Protein AF-0000000079959587 (afdb_homodimer)

Organism: NCBI:txid1448308

Sequence (648 aa):
MKAYQYSDAANGLELKDVPVPQPGADEVLIRVKAAGMCHSDCHIYQGKGDSWLLRRPITLGHEVAGEIIETGSNVIDYRPGDRVAVYHVGQPVEERKWAESIGLGFDGGYAEFATPPVSRIRRIPEGVSFAQAAVATDALATSYQAVVSRAGAKKNRTIGVIGLGGLGMSGLAFGVIEGATVYGFDIMESKFEEAKRLGATECFKSTEQAKEVVFDAFVDFVGAESTTQAALSSVKEGGTVVLVGLATDTTRVPTHLLITRSLTLAGSIGASKADLDRVLDLLQQGSIDPLLVEVPFHEIPATLDKLDKGKLLVGRYWADPSKIMKAYQYSDAANGLELKDVPVPQPGADEVLIRVKAAGMCHSDCHIYQGKGDSWLLRRPITLGHEVAGEIIETGSNVIDYRPGDRVAVYHVGQPVEERKWAESIGLGFDGGYAEFATPPVSRIRRIPEGVSFAQAAVATDALATSYQAVVSRAGAKKNRTIGVIGLGGLGMSGLAFGVIEGATVYGFDIMESKFEEAKRLGATECFKSTEQAKEVVFDAFVDFVGAESTTQAALSSVKEGGTVVLVGLATDTTRVPTHLLITRSLTLAGSIGASKADLDRVLDLLQQGSIDPLLVEVPFHEIPATLDKLDKGKLLVGRYWADPSKI

pLDDT: mean 95.6, std 5.13, range [61.19, 98.95]

Solvent-accessible surface area (backbone atoms only — not comparable to full-atom values): 31490 Å² total; per-residue (Å²): 71,56,30,33,31,36,69,46,51,89,71,22,75,37,83,41,82,41,81,76,81,75,43,49,47,60,13,27,23,25,42,20,50,11,17,25,63,57,69,66,58,40,35,26,44,69,48,76,37,45,84,67,40,72,57,65,68,30,26,32,32,53,14,19,9,24,31,28,68,43,66,12,85,68,49,75,93,66,52,62,69,43,46,32,23,40,37,48,47,36,30,62,55,90,66,42,49,63,68,62,18,49,30,31,30,39,56,13,26,42,15,33,52,35,56,55,47,60,91,33,52,41,77,54,56,75,89,46,49,44,58,58,41,2,37,32,38,38,57,48,13,26,18,37,25,43,33,33,70,68,53,53,36,20,69,92,31,32,39,36,35,32,33,63,48,73,44,28,46,49,15,48,32,47,20,32,74,50,43,17,50,29,34,39,26,32,81,56,68,84,47,42,62,62,43,42,74,52,52,33,76,47,67,36,64,45,67,77,80,46,71,88,55,75,24,50,15,31,36,32,48,42,29,35,47,69,59,52,46,48,43,66,71,54,34,37,73,54,15,38,38,34,36,57,24,72,68,28,60,50,32,66,40,53,43,52,56,27,18,78,35,30,24,36,44,30,22,41,48,49,16,28,68,67,42,34,52,51,50,52,48,34,41,48,71,58,77,48,78,81,52,73,40,81,44,60,56,91,41,49,67,62,49,41,53,34,47,68,70,60,70,58,79,75,58,45,42,29,24,36,33,66,73,109,74,56,31,35,30,35,69,45,49,90,71,21,75,36,83,39,82,41,81,75,82,76,43,49,49,60,13,26,24,26,42,21,49,11,16,25,63,55,71,66,57,39,36,26,44,69,48,76,38,45,84,67,40,73,56,64,70,29,26,32,31,53,14,19,8,24,32,29,66,42,66,12,86,69,48,76,93,65,52,63,71,43,45,32,23,40,36,47,47,37,29,61,56,90,67,42,50,62,68,63,18,48,28,33,29,40,55,13,27,41,15,32,52,36,55,54,45,59,93,32,52,41,75,53,55,75,90,46,49,44,58,58,41,2,36,32,38,37,56,48,13,27,18,37,25,44,32,32,70,69,54,52,37,21,68,93,32,32,38,37,34,31,33,62,51,75,45,29,45,49,17,47,33,45,21,32,74,50,43,17,49,30,34,40,27,32,83,57,66,84,48,42,64,59,43,42,73,50,52,32,76,49,66,37,65,45,67,77,80,44,69,88,56,77,25,51,15,31,36,32,47,44,30,36,48,67,59,51,43,49,44,67,72,54,34,36,73,53,15,37,38,36,35,57,25,72,68,29,59,51,32,67,40,54,42,51,55,28,18,78,35,31,24,34,43,30,23,38,47,48,15,28,68,68,42,32,52,51,49,51,50,35,41,50,70,59,78,47,77,81,53,71,41,78,44,59,56,90,42,48,67,63,50,40,53,34,47,69,69,62,70,59,83,74,61,45,43,29,24,38,34,65,73,109

Secondary structure (DSSP, 8-state):
-EEEEE--TTT-EEEEE-PPP---TTBEEEEEEEEE--HHHHHHHTTSSGGG-SSSSEE---EEEEEEEEE-TT--S--TT-EEEE----SSGGG--GGG-BTTTB--SSBSEE--BGGGEEEPPTT--HHHHHHIIIIIHHHHIIIIIIT---TT-EEEEE--SHHHHHHHHHHHHTT-EEEEE-S-GGGHHHHHHTT-SEEESSGGGGTTS-EEEEEESS--HHHHHHHHHHEEEEEEEEE---S-S-EEE-HHHHHHTT-EEEE--S--HHHHHHHHHHHHHTS----EEEE-GGGHHHHHHHHHTT---SSEEEE-GGG-/-EEEEE--TTT-EEEEE-PPP---TTBEEEEEEEEE--HHHHHHHTTSSGGG-SSSSEE---EEEEEEEEE-TT--S--TT-EEEE----SSGGG--GGG-BTTTB--SSBSEE--BGGGEEEPPTT--HHHHHHIIIIIHHHHIIIIIIT---TT-EEEEE--SHHHHHHHHHHHHTT-EEEEE-S-GGGHHHHHHTT-SEEESSGGGGTTS-EEEEEESS--HHHHHHHHHHEEEEEEEEE---S-S-EEE-HHHHHHTT-EEEE--S--HHHHHHHHHHHHHTS----EEE--GGGHHHHHHHHHTT---SSEEEE-GGG-

Nearest PDB structures (foldseek):
  4c4o-assembly1_B  TM=9.192E-01  e=2.198E-31  Candida parapsilosis
  3wnq-assembly1_B  TM=9.070E-01  e=1.686E-29  Candida parapsilosis
  3wlf-assembly1_B  TM=8.970E-01  e=8.688E-30  Candida parapsilosis
  6isv-assembly1_B  TM=8.949E-01  e=2.146E-29  Geotrichum candidum
  4c4o-assembly1_A  TM=8.843E-01  e=2.146E-29  Candida parapsilosis

Structure (mmCIF, N/CA/C/O backbone):
data_AF-0000000079959587-model_v1
#
loop_
_entity.id
_entity.type
_entity.pdbx_description
1 polymer 'GroES-like protein'
#
loop_
_atom_site.group_PDB
_atom_site.id
_atom_site.type_symbol
_atom_site.label_atom_id
_atom_site.label_alt_id
_atom_site.label_comp_id
_atom_site.label_asym_id
_atom_site.label_entity_id
_atom_site.label_seq_id
_atom_site.pdbx_PDB_ins_code
_atom_site.Cartn_x
_atom_site.Cartn_y
_atom_site.Cartn_z
_atom_site.occupancy
_atom_site.B_iso_or_equiv
_atom_site.auth_seq_id
_atom_site.auth_comp_id
_atom_site.auth_asym_id
_atom_site.auth_atom_id
_atom_site.pdbx_PDB_model_num
ATOM 1 N N . MET A 1 1 ? 12.095 -37.183 -25.289 1 96.46 1 MET A N 1
ATOM 2 C CA . MET A 1 1 ? 10.819 -37.011 -24.601 1 96.46 1 MET A CA 1
ATOM 3 C C . MET A 1 1 ? 9.965 -35.955 -25.295 1 96.46 1 MET A C 1
ATOM 5 O O . MET A 1 1 ? 10.481 -35.135 -26.056 1 96.46 1 MET A O 1
ATOM 9 N N . LYS A 1 2 ? 8.698 -36.064 -25.055 1 97.04 2 LYS A N 1
ATOM 10 C CA . LYS A 1 2 ? 7.789 -35.059 -25.6 1 97.04 2 LYS A CA 1
ATOM 11 C C . LYS A 1 2 ? 7.722 -33.831 -24.698 1 97.04 2 LYS A C 1
ATOM 13 O O . LYS A 1 2 ? 7.698 -33.955 -23.472 1 97.04 2 LYS A O 1
ATOM 18 N N . ALA A 1 3 ? 7.708 -32.639 -25.316 1 98.19 3 ALA A N 1
ATOM 19 C CA . ALA A 1 3 ? 7.608 -31.39 -24.565 1 98.19 3 ALA A CA 1
ATOM 20 C C . ALA A 1 3 ? 6.953 -30.297 -25.403 1 98.19 3 ALA A C 1
ATOM 22 O O . ALA A 1 3 ? 7.173 -30.218 -26.614 1 98.19 3 ALA A O 1
ATOM 23 N N . TYR A 1 4 ? 6.136 -29.474 -24.805 1 98.02 4 TYR A N 1
ATOM 24 C CA . TYR A 1 4 ? 5.64 -28.262 -25.447 1 98.02 4 TYR A CA 1
ATOM 25 C C . TYR A 1 4 ? 6.598 -27.097 -25.226 1 98.02 4 TYR A C 1
ATOM 27 O O . TYR A 1 4 ? 6.728 -26.596 -24.107 1 98.02 4 TYR A O 1
ATOM 35 N N . GLN A 1 5 ? 7.17 -26.625 -26.275 1 97.29 5 GLN A N 1
ATOM 36 C CA . GLN A 1 5 ? 8.175 -25.572 -26.18 1 97.29 5 GLN A CA 1
ATOM 37 C C . GLN A 1 5 ? 7.673 -24.274 -26.805 1 97.29 5 GLN A C 1
ATOM 39 O O . GLN A 1 5 ? 6.883 -24.299 -27.752 1 97.29 5 GLN A O 1
ATOM 44 N N . TYR A 1 6 ? 8.073 -23.197 -26.236 1 97.12 6 TYR A N 1
ATOM 45 C CA . TYR A 1 6 ? 7.826 -21.847 -26.731 1 97.12 6 TYR A CA 1
ATOM 46 C C . TYR A 1 6 ? 9.131 -21.161 -27.116 1 97.12 6 TYR A C 1
ATOM 48 O O . TYR A 1 6 ? 10.064 -21.091 -26.312 1 97.12 6 TYR A O 1
ATOM 56 N N . SER A 1 7 ? 9.133 -20.665 -28.384 1 94.87 7 SER A N 1
ATOM 57 C CA . SER A 1 7 ? 10.291 -19.909 -28.85 1 94.87 7 SER A CA 1
ATOM 58 C C . SER A 1 7 ? 9.937 -18.445 -29.088 1 94.87 7 SER A C 1
ATOM 60 O O . SER A 1 7 ? 10.712 -17.55 -28.745 1 94.87 7 SER A O 1
ATOM 62 N N . ASP A 1 8 ? 8.85 -18.242 -29.693 1 92.12 8 ASP A N 1
ATOM 63 C CA . ASP A 1 8 ? 8.352 -16.899 -29.973 1 92.12 8 ASP A CA 1
ATOM 64 C C . ASP A 1 8 ? 6.862 -16.924 -30.304 1 92.12 8 ASP A C 1
ATOM 66 O O . ASP A 1 8 ? 6.277 -17.994 -30.482 1 92.12 8 ASP A O 1
ATOM 70 N N . ALA A 1 9 ? 6.342 -15.724 -30.339 1 90.04 9 ALA A N 1
ATOM 71 C CA . ALA A 1 9 ? 4.898 -15.598 -30.525 1 90.04 9 ALA A CA 1
ATOM 72 C C . ALA A 1 9 ? 4.479 -16.095 -31.906 1 90.04 9 ALA A C 1
ATOM 74 O O . ALA A 1 9 ? 3.356 -16.572 -32.086 1 90.04 9 ALA A O 1
ATOM 75 N N . ALA A 1 10 ? 5.277 -16.003 -32.815 1 90.68 10 ALA A N 1
ATOM 76 C CA . ALA A 1 10 ? 4.96 -16.407 -34.182 1 90.68 10 ALA A CA 1
ATOM 77 C C . ALA A 1 10 ? 4.731 -17.913 -34.27 1 90.68 10 ALA A C 1
ATOM 79 O O . ALA A 1 10 ? 3.849 -18.372 -34.999 1 90.68 10 ALA A O 1
ATOM 80 N N . ASN A 1 11 ? 5.399 -18.723 -33.536 1 90.86 11 ASN A N 1
ATOM 81 C CA . ASN A 1 11 ? 5.306 -20.178 -33.563 1 90.86 11 ASN A CA 1
ATOM 82 C C . ASN A 1 11 ? 4.353 -20.699 -32.491 1 90.86 11 ASN A C 1
ATOM 84 O O . ASN A 1 11 ? 3.799 -21.792 -32.625 1 90.86 11 ASN A O 1
ATOM 88 N N . GLY A 1 12 ? 4.243 -19.874 -31.506 1 91.08 12 GLY A N 1
ATOM 89 C CA . GLY A 1 12 ? 3.408 -20.317 -30.4 1 91.08 12 GLY A CA 1
ATOM 90 C C . GLY A 1 12 ? 3.979 -21.514 -29.664 1 91.08 12 GLY A C 1
ATOM 91 O O . GLY A 1 12 ? 5.191 -21.603 -29.458 1 91.08 12 GLY A O 1
ATOM 92 N N . LEU A 1 13 ? 3.114 -22.344 -29.137 1 94.26 13 LEU A N 1
ATOM 93 C CA . LEU A 1 13 ? 3.496 -23.545 -28.402 1 94.26 13 LEU A CA 1
ATOM 94 C C . LEU A 1 13 ? 3.602 -24.744 -29.339 1 94.26 13 LEU A C 1
ATOM 96 O O . LEU A 1 13 ? 2.619 -25.125 -29.98 1 94.26 13 LEU A O 1
ATOM 100 N N . GLU A 1 14 ? 4.772 -25.39 -29.353 1 95.68 14 GLU A N 1
ATOM 101 C CA . GLU A 1 14 ? 5.03 -26.489 -30.28 1 95.68 14 GLU A CA 1
ATOM 102 C C . GLU A 1 14 ? 5.384 -27.771 -29.531 1 95.68 14 GLU A C 1
ATOM 104 O O . GLU A 1 14 ? 6.177 -27.746 -28.588 1 95.68 14 GLU A O 1
ATOM 109 N N . LEU A 1 15 ? 4.831 -28.831 -29.998 1 96.98 15 LEU A N 1
ATOM 110 C CA . LEU A 1 15 ? 5.224 -30.138 -29.482 1 96.98 15 LEU A CA 1
ATOM 111 C C . LEU A 1 15 ? 6.523 -30.609 -30.127 1 96.98 15 LEU A C 1
ATOM 113 O O . LEU A 1 15 ? 6.619 -30.686 -31.354 1 96.98 15 LEU A O 1
ATOM 117 N N . LYS A 1 16 ? 7.48 -30.919 -29.304 1 97.23 16 LYS A N 1
ATOM 118 C CA . LYS A 1 16 ? 8.792 -31.329 -29.796 1 97.23 16 LYS A CA 1
ATOM 119 C C . LYS A 1 16 ? 9.273 -32.593 -29.09 1 97.23 16 LYS A C 1
ATOM 121 O O . LYS A 1 16 ? 8.798 -32.921 -28 1 97.23 16 LYS A O 1
ATOM 126 N N . ASP A 1 17 ? 10.129 -33.248 -29.818 1 97.46 17 ASP A N 1
ATOM 127 C CA . ASP A 1 17 ? 10.944 -34.281 -29.185 1 97.46 17 ASP A CA 1
ATOM 128 C C . ASP A 1 17 ? 12.278 -33.711 -28.706 1 97.46 17 ASP A C 1
ATOM 130 O O . ASP A 1 17 ? 13.076 -33.226 -29.511 1 97.46 17 ASP A O 1
ATOM 134 N N . VAL A 1 18 ? 12.43 -33.764 -27.429 1 97.25 18 VAL A N 1
ATOM 135 C CA . VAL A 1 18 ? 13.651 -33.213 -26.851 1 97.25 18 VAL A CA 1
ATOM 136 C C . VAL A 1 18 ? 14.324 -34.262 -25.968 1 97.25 18 VAL A C 1
ATOM 138 O O . VAL A 1 18 ? 13.69 -35.236 -25.558 1 97.25 18 VAL A O 1
ATOM 141 N N . PRO A 1 19 ? 15.58 -34.109 -25.727 1 97.34 19 PRO A N 1
ATOM 142 C CA . PRO A 1 19 ? 16.252 -35.074 -24.854 1 97.34 19 PRO A CA 1
ATOM 143 C C . PRO A 1 19 ? 15.719 -35.048 -23.424 1 97.34 19 PRO A C 1
ATOM 145 O O . PRO A 1 19 ? 15.305 -33.993 -22.934 1 97.34 19 PRO A O 1
ATOM 148 N N . VAL A 1 20 ? 15.714 -36.193 -22.818 1 97.91 20 VAL A N 1
ATOM 149 C CA . VAL A 1 20 ? 15.443 -36.237 -21.385 1 97.91 20 VAL A CA 1
ATOM 150 C C . VAL A 1 20 ? 16.547 -35.504 -20.627 1 97.91 20 VAL A C 1
ATOM 152 O O . VAL A 1 20 ? 17.732 -35.786 -20.817 1 97.91 20 VAL A O 1
ATOM 155 N N . PRO A 1 21 ? 16.205 -34.576 -19.805 1 97.82 21 PRO A N 1
ATOM 156 C CA . PRO A 1 21 ? 17.255 -33.847 -19.089 1 97.82 21 PRO A CA 1
ATOM 157 C C . PRO A 1 21 ? 17.905 -34.681 -17.987 1 97.82 21 PRO A C 1
ATOM 159 O O . PRO A 1 21 ? 17.304 -35.643 -17.5 1 97.82 21 PRO A O 1
ATOM 162 N N . GLN A 1 22 ? 19.099 -34.372 -17.714 1 97.73 22 GLN A N 1
ATOM 163 C CA . GLN A 1 22 ? 19.823 -34.962 -16.594 1 97.73 22 GLN A CA 1
ATOM 164 C C . GLN A 1 22 ? 19.933 -33.98 -15.431 1 97.73 22 GLN A C 1
ATOM 166 O O . GLN A 1 22 ? 20.212 -32.797 -15.635 1 97.73 22 GLN A O 1
ATOM 171 N N . PRO A 1 23 ? 19.682 -34.508 -14.235 1 98.17 23 PRO A N 1
ATOM 172 C CA . PRO A 1 23 ? 19.777 -33.583 -13.104 1 98.17 23 PRO A CA 1
ATOM 173 C C . PRO A 1 23 ? 21.217 -33.194 -12.779 1 98.17 23 PRO A C 1
ATOM 175 O O . PRO A 1 23 ? 22.118 -34.033 -12.851 1 98.17 23 PRO A O 1
ATOM 178 N N . GLY A 1 24 ? 21.446 -31.918 -12.567 1 97.97 24 GLY A N 1
ATOM 179 C CA . GLY A 1 24 ? 22.713 -31.483 -12 1 97.97 24 GLY A CA 1
ATOM 180 C C . GLY A 1 24 ? 22.911 -31.936 -10.567 1 97.97 24 GLY A C 1
ATOM 181 O O . GLY A 1 24 ? 22.066 -32.639 -10.009 1 97.97 24 GLY A O 1
ATOM 182 N N . ALA A 1 25 ? 23.976 -31.518 -9.929 1 98.42 25 ALA A N 1
ATOM 183 C CA . ALA A 1 25 ? 24.385 -31.999 -8.612 1 98.42 25 ALA A CA 1
ATOM 184 C C . ALA A 1 25 ? 23.341 -31.654 -7.554 1 98.42 25 ALA A C 1
ATOM 186 O O . ALA A 1 25 ? 23.13 -32.418 -6.609 1 98.42 25 ALA A O 1
ATOM 187 N N . ASP A 1 26 ? 22.675 -30.501 -7.694 1 98.47 26 ASP A N 1
ATOM 188 C CA . ASP A 1 26 ? 21.716 -30.036 -6.697 1 98.47 26 ASP A CA 1
ATOM 189 C C . ASP A 1 26 ? 20.288 -30.113 -7.23 1 98.47 26 ASP A C 1
ATOM 191 O O . ASP A 1 26 ? 19.414 -29.363 -6.789 1 98.47 26 ASP A O 1
ATOM 195 N N . GLU A 1 27 ? 20.069 -30.959 -8.211 1 98.62 27 GLU A N 1
ATOM 196 C CA . GLU A 1 27 ? 18.769 -31.098 -8.862 1 98.62 27 GLU A CA 1
ATOM 197 C C . GLU A 1 27 ? 18.251 -32.53 -8.761 1 98.62 27 GLU A C 1
ATOM 199 O O . GLU A 1 27 ? 18.991 -33.438 -8.377 1 98.62 27 GLU A O 1
ATOM 204 N N . VAL A 1 28 ? 17.012 -32.708 -9.034 1 98.81 28 VAL A N 1
ATOM 205 C CA . VAL A 1 28 ? 16.404 -34.027 -9.173 1 98.81 28 VAL A CA 1
ATOM 206 C C . VAL A 1 28 ? 15.723 -34.142 -10.535 1 98.81 28 VAL A C 1
ATOM 208 O O . VAL A 1 28 ? 15.322 -33.134 -11.122 1 98.81 28 VAL A O 1
ATOM 211 N N . LEU A 1 29 ? 15.66 -35.318 -11.022 1 98.8 29 LEU A N 1
ATOM 212 C CA . LEU A 1 29 ? 14.817 -35.621 -12.174 1 98.8 29 LEU A CA 1
ATOM 213 C C . LEU A 1 29 ? 13.458 -36.149 -11.728 1 98.8 29 LEU A C 1
ATOM 215 O O . LEU A 1 29 ? 13.381 -37.13 -10.986 1 98.8 29 LEU A O 1
ATOM 219 N N . ILE A 1 30 ? 12.491 -35.488 -12.159 1 98.8 30 ILE A N 1
ATOM 220 C CA . ILE A 1 30 ? 11.168 -35.986 -11.799 1 98.8 30 ILE A CA 1
ATOM 221 C C . ILE A 1 30 ? 10.423 -36.428 -13.056 1 98.8 30 ILE A C 1
ATOM 223 O O . ILE A 1 30 ? 10.621 -35.863 -14.134 1 98.8 30 ILE A O 1
ATOM 227 N N . ARG A 1 31 ? 9.657 -37.492 -12.941 1 98.82 31 ARG A N 1
ATOM 228 C CA . ARG A 1 31 ? 8.604 -37.794 -13.905 1 98.82 31 ARG A CA 1
ATOM 229 C C . ARG A 1 31 ? 7.352 -36.97 -13.624 1 98.82 31 ARG A C 1
ATOM 231 O O . ARG A 1 31 ? 6.72 -37.13 -12.577 1 98.82 31 ARG A O 1
ATOM 238 N N . VAL A 1 32 ? 7.043 -36.104 -14.516 1 98.86 32 VAL A N 1
ATOM 239 C CA . VAL A 1 32 ? 5.91 -35.211 -14.297 1 98.86 32 VAL A CA 1
ATOM 240 C C . VAL A 1 32 ? 4.608 -36.007 -14.34 1 98.86 32 VAL A C 1
ATOM 242 O O . VAL A 1 32 ? 4.322 -36.691 -15.326 1 98.86 32 VAL A O 1
ATOM 245 N N . LYS A 1 33 ? 3.881 -35.881 -13.272 1 98.84 33 LYS A N 1
ATOM 246 C CA . LYS A 1 33 ? 2.618 -36.605 -13.157 1 98.84 33 LYS A CA 1
ATOM 247 C C . LYS A 1 33 ? 1.428 -35.661 -13.305 1 98.84 33 LYS A C 1
ATOM 249 O O . LYS A 1 33 ? 0.308 -36.103 -13.569 1 98.84 33 LYS A O 1
ATOM 254 N N . ALA A 1 34 ? 1.663 -34.402 -13.125 1 98.83 34 ALA A N 1
ATOM 255 C CA . ALA A 1 34 ? 0.626 -33.387 -13.293 1 98.83 34 ALA A CA 1
ATOM 256 C C . ALA A 1 34 ? 1.234 -32.038 -13.666 1 98.83 34 ALA A C 1
ATOM 258 O O . ALA A 1 34 ? 2.204 -31.595 -13.046 1 98.83 34 ALA A O 1
ATOM 259 N N . ALA A 1 35 ? 0.742 -31.46 -14.651 1 98.46 35 ALA A N 1
ATOM 260 C CA . ALA A 1 35 ? 1.045 -30.094 -15.07 1 98.46 35 ALA A CA 1
ATOM 261 C C . ALA A 1 35 ? -0.228 -29.259 -15.181 1 98.46 35 ALA A C 1
ATOM 263 O O . ALA A 1 35 ? -1.068 -29.509 -16.049 1 98.46 35 ALA A O 1
ATOM 264 N N . GLY A 1 36 ? -0.331 -28.302 -14.268 1 97.01 36 GLY A N 1
ATOM 265 C CA . GLY A 1 36 ? -1.487 -27.421 -14.317 1 97.01 36 GLY A CA 1
ATOM 266 C C . GLY A 1 36 ? -1.395 -26.376 -15.413 1 97.01 36 GLY A C 1
ATOM 267 O O . GLY A 1 36 ? -0.316 -26.131 -15.955 1 97.01 36 GLY A O 1
ATOM 268 N N . MET A 1 37 ? -2.535 -25.868 -15.76 1 95.08 37 MET A N 1
ATOM 269 C CA . MET A 1 37 ? -2.613 -24.833 -16.787 1 95.08 37 MET A CA 1
ATOM 270 C C . MET A 1 37 ? -3.083 -23.511 -16.191 1 95.08 37 MET A C 1
ATOM 272 O O . MET A 1 37 ? -4.099 -23.465 -15.496 1 95.08 37 MET A O 1
ATOM 276 N N . CYS A 1 38 ? -2.362 -22.504 -16.417 1 91.4 38 CYS A N 1
ATOM 277 C CA . CYS A 1 38 ? -2.614 -21.182 -15.854 1 91.4 38 CYS A CA 1
ATOM 278 C C . CYS A 1 38 ? -2.839 -20.154 -16.956 1 91.4 38 CYS A C 1
ATOM 280 O O . CYS A 1 38 ? -2.283 -20.277 -18.048 1 91.4 38 CYS A O 1
ATOM 282 N N . HIS A 1 39 ? -3.613 -19.144 -16.651 1 88.54 39 HIS A N 1
ATOM 283 C CA . HIS A 1 39 ? -3.862 -18.07 -17.606 1 88.54 39 HIS A CA 1
ATOM 284 C C . HIS A 1 39 ? -2.567 -17.359 -17.985 1 88.54 39 HIS A C 1
ATOM 286 O O . HIS A 1 39 ? -2.444 -16.834 -19.094 1 88.54 39 HIS A O 1
ATOM 292 N N . SER A 1 40 ? -1.606 -17.319 -17.073 1 88.28 40 SER A N 1
ATOM 293 C CA . SER A 1 40 ? -0.328 -16.686 -17.38 1 88.28 40 SER A CA 1
ATOM 294 C C . SER A 1 40 ? 0.373 -17.389 -18.538 1 88.28 40 SER A C 1
ATOM 296 O O . SER A 1 40 ? 1.121 -16.762 -19.291 1 88.28 40 SER A O 1
ATOM 298 N N . ASP A 1 41 ? 0.167 -18.649 -18.724 1 90.82 41 ASP A N 1
ATOM 299 C CA . ASP A 1 41 ? 0.712 -19.357 -19.878 1 90.82 41 ASP A CA 1
ATOM 300 C C . ASP A 1 41 ? 0.127 -18.816 -21.181 1 90.82 41 ASP A C 1
ATOM 302 O O . ASP A 1 41 ? 0.818 -18.756 -22.2 1 90.82 41 ASP A O 1
ATOM 306 N N . CYS A 1 42 ? -1.128 -18.43 -21.066 1 87.51 42 CYS A N 1
ATOM 307 C CA . CYS A 1 42 ? -1.793 -17.84 -22.222 1 87.51 42 CYS A CA 1
ATOM 308 C C . CYS A 1 42 ? -1.14 -16.519 -22.611 1 87.51 42 CYS A C 1
ATOM 310 O O . CYS A 1 42 ? -0.904 -16.262 -23.793 1 87.51 42 CYS A O 1
ATOM 312 N N . HIS A 1 43 ? -0.812 -15.771 -21.585 1 84.97 43 HIS A N 1
ATOM 313 C CA . HIS A 1 43 ? -0.159 -14.491 -21.836 1 84.97 43 HIS A CA 1
ATOM 314 C C . HIS A 1 43 ? 1.201 -14.687 -22.496 1 84.97 43 HIS A C 1
ATOM 316 O O . HIS A 1 43 ? 1.565 -13.942 -23.409 1 84.97 43 HIS A O 1
ATOM 322 N N . ILE A 1 44 ? 1.895 -15.626 -22.055 1 86.82 44 ILE A N 1
ATOM 323 C CA . ILE A 1 44 ? 3.252 -15.867 -22.531 1 86.82 44 ILE A CA 1
ATOM 324 C C . ILE A 1 44 ? 3.217 -16.302 -23.994 1 86.82 44 ILE A C 1
ATOM 326 O O . ILE A 1 44 ? 3.87 -15.694 -24.846 1 86.82 44 ILE A O 1
ATOM 330 N N . TYR A 1 45 ? 2.52 -17.262 -24.349 1 85.92 45 TYR A N 1
ATOM 331 C CA . TYR A 1 45 ? 2.671 -17.834 -25.683 1 85.92 45 TYR A CA 1
ATOM 332 C C . TYR A 1 45 ? 2.03 -16.938 -26.736 1 85.92 45 TYR A C 1
ATOM 334 O O . TYR A 1 45 ? 2.297 -17.086 -27.931 1 85.92 45 TYR A O 1
ATOM 342 N N . GLN A 1 46 ? 1.179 -15.937 -26.201 1 83.21 46 GLN A N 1
ATOM 343 C CA . GLN A 1 46 ? 0.636 -14.94 -27.118 1 83.21 46 GLN A CA 1
ATOM 344 C C . GLN A 1 46 ? 1.582 -13.751 -27.262 1 83.21 46 GLN A C 1
ATOM 346 O O . GLN A 1 46 ? 1.277 -12.792 -27.973 1 83.21 46 GLN A O 1
ATOM 351 N N . GLY A 1 47 ? 2.636 -13.767 -26.521 1 82.04 47 GLY A N 1
ATOM 352 C CA . GLY A 1 47 ? 3.677 -12.761 -26.654 1 82.04 47 GLY A CA 1
ATOM 353 C C . GLY A 1 47 ? 3.55 -11.633 -25.648 1 82.04 47 GLY A C 1
ATOM 354 O O . GLY A 1 47 ? 4.433 -10.778 -25.55 1 82.04 47 GLY A O 1
ATOM 355 N N . LYS A 1 48 ? 2.586 -11.551 -24.885 1 78.09 48 LYS A N 1
ATOM 356 C CA . LYS A 1 48 ? 2.329 -10.449 -23.962 1 78.09 48 LYS A CA 1
ATOM 357 C C . LYS A 1 48 ? 3.113 -10.624 -22.664 1 78.09 48 LYS A C 1
ATOM 359 O O . LYS A 1 48 ? 3.439 -9.643 -21.993 1 78.09 48 LYS A O 1
ATOM 364 N N . GLY A 1 49 ? 3.492 -11.697 -22.392 1 78.24 49 GLY A N 1
ATOM 365 C CA . GLY A 1 49 ? 4.192 -12.002 -21.154 1 78.24 49 GLY A CA 1
ATOM 366 C C . GLY A 1 49 ? 5.556 -12.626 -21.378 1 78.24 49 GLY A C 1
ATOM 367 O O . GLY A 1 49 ? 6.135 -13.212 -20.461 1 78.24 49 GLY A O 1
ATOM 368 N N . ASP A 1 50 ? 5.923 -12.568 -22.546 1 78.26 50 ASP A N 1
ATOM 369 C CA . ASP A 1 50 ? 7.127 -13.343 -22.833 1 78.26 50 ASP A CA 1
ATOM 370 C C . ASP A 1 50 ? 8.368 -12.66 -22.263 1 78.26 50 ASP A C 1
ATOM 372 O O . ASP A 1 50 ? 9.435 -13.272 -22.175 1 78.26 50 ASP A O 1
ATOM 376 N N . SER A 1 51 ? 8.249 -11.456 -21.741 1 79.31 51 SER A N 1
ATOM 377 C CA . SER A 1 51 ? 9.344 -10.797 -21.037 1 79.31 51 SER A CA 1
ATOM 378 C C . SER A 1 51 ? 9.595 -11.441 -19.677 1 79.31 51 SER A C 1
ATOM 380 O O . SER A 1 51 ? 10.625 -11.193 -19.048 1 79.31 51 SER A O 1
ATOM 382 N N . TRP A 1 52 ? 8.734 -12.315 -19.31 1 83.13 52 TRP A N 1
ATOM 383 C CA . TRP A 1 52 ? 8.869 -13.014 -18.036 1 83.13 52 TRP A CA 1
ATOM 384 C C . TRP A 1 52 ? 9.848 -14.177 -18.153 1 83.13 52 TRP A C 1
ATOM 386 O O . TRP A 1 52 ? 10.301 -14.72 -17.143 1 83.13 52 TRP A O 1
ATOM 396 N N . LEU A 1 53 ? 10.089 -14.517 -19.354 1 90.35 53 LEU A N 1
ATOM 397 C CA . LEU A 1 53 ? 10.93 -15.683 -19.6 1 90.35 53 LEU A CA 1
ATOM 398 C C . LEU A 1 53 ? 12.405 -15.298 -19.604 1 90.35 53 LEU A C 1
ATOM 400 O O . LEU A 1 53 ? 12.777 -14.254 -20.144 1 90.35 53 LEU A O 1
ATOM 404 N N . LEU A 1 54 ? 13.209 -16.17 -19.048 1 91.3 54 LEU A N 1
ATOM 405 C CA . LEU A 1 54 ? 14.638 -15.881 -18.997 1 91.3 54 LEU A CA 1
ATOM 406 C C . LEU A 1 54 ? 15.373 -16.57 -20.142 1 91.3 54 LEU A C 1
ATOM 408 O O . LEU A 1 54 ? 16.53 -16.251 -20.424 1 91.3 54 LEU A O 1
ATOM 412 N N . ARG A 1 55 ? 14.683 -17.551 -20.776 1 90.83 55 ARG A N 1
ATOM 413 C CA . ARG A 1 55 ? 15.315 -18.247 -21.892 1 90.83 55 ARG A CA 1
ATOM 414 C C . ARG A 1 55 ? 14.274 -18.726 -22.898 1 90.83 55 ARG A C 1
ATOM 416 O O . ARG A 1 55 ? 13.101 -18.889 -22.556 1 90.83 55 ARG A O 1
ATOM 423 N N . ARG A 1 56 ? 14.722 -18.992 -24.121 1 91.56 56 ARG A N 1
ATOM 424 C CA . ARG A 1 56 ? 13.967 -19.562 -25.233 1 91.56 56 ARG A CA 1
ATOM 425 C C . ARG A 1 56 ? 14.865 -20.413 -26.125 1 91.56 56 ARG A C 1
ATOM 427 O O . ARG A 1 56 ? 16.032 -20.079 -26.339 1 91.56 56 ARG A O 1
ATOM 434 N N . PRO A 1 57 ? 14.522 -21.343 -26.687 1 95.6 57 PRO A N 1
ATOM 435 C CA . PRO A 1 57 ? 13.217 -21.944 -26.4 1 95.6 57 PRO A CA 1
ATOM 436 C C . PRO A 1 57 ? 13.111 -22.468 -24.969 1 95.6 57 PRO A C 1
ATOM 438 O O . PRO A 1 57 ? 14.129 -22.776 -24.344 1 95.6 57 PRO A O 1
ATOM 441 N N . ILE A 1 58 ? 11.856 -22.602 -24.502 1 96.97 58 ILE A N 1
ATOM 442 C CA . ILE A 1 58 ? 11.622 -23.102 -23.152 1 96.97 58 ILE A CA 1
ATOM 443 C C . ILE A 1 58 ? 10.388 -24.002 -23.142 1 96.97 58 ILE A C 1
ATOM 445 O O . ILE A 1 58 ? 9.415 -23.74 -23.854 1 96.97 58 ILE A O 1
ATOM 449 N N . THR A 1 59 ? 10.486 -25.071 -22.374 1 97.93 59 THR A N 1
ATOM 450 C CA . THR A 1 59 ? 9.288 -25.85 -22.08 1 97.93 59 THR A CA 1
ATOM 451 C C . THR A 1 59 ? 8.394 -25.113 -21.087 1 97.93 59 THR A C 1
ATOM 453 O O . THR A 1 59 ? 8.832 -24.765 -19.988 1 97.93 59 THR A O 1
ATOM 456 N N . LEU A 1 60 ? 7.111 -24.906 -21.407 1 96.79 60 LEU A N 1
ATOM 457 C CA . LEU A 1 60 ? 6.207 -24.16 -20.538 1 96.79 60 LEU A CA 1
ATOM 458 C C . LEU A 1 60 ? 5.574 -25.077 -19.497 1 96.79 60 LEU A C 1
ATOM 460 O O . LEU A 1 60 ? 5.843 -26.28 -19.477 1 96.79 60 LEU A O 1
ATOM 464 N N . GLY A 1 61 ? 4.793 -24.439 -18.668 1 96.95 61 GLY A N 1
ATOM 465 C CA . GLY A 1 61 ? 4.133 -25.13 -17.572 1 96.95 61 GLY A CA 1
ATOM 466 C C . GLY A 1 61 ? 4.787 -24.876 -16.227 1 96.95 61 GLY A C 1
ATOM 467 O O . GLY A 1 61 ? 5.831 -25.455 -15.919 1 96.95 61 GLY A O 1
ATOM 468 N N . HIS A 1 62 ? 4.138 -24.08 -15.396 1 96.89 62 HIS A N 1
ATOM 469 C CA . HIS A 1 62 ? 4.822 -23.704 -14.164 1 96.89 62 HIS A CA 1
ATOM 470 C C . HIS A 1 62 ? 4.094 -24.252 -12.941 1 96.89 62 HIS A C 1
ATOM 472 O O . HIS A 1 62 ? 4.513 -24.014 -11.806 1 96.89 62 HIS A O 1
ATOM 478 N N . GLU A 1 63 ? 3.056 -25.006 -13.131 1 97.84 63 GLU A N 1
ATOM 479 C CA . GLU A 1 63 ? 2.399 -25.798 -12.096 1 97.84 63 GLU A CA 1
ATOM 480 C C . GLU A 1 63 ? 2.727 -27.281 -12.244 1 97.84 63 GLU A C 1
ATOM 482 O O . GLU A 1 63 ? 2.168 -27.963 -13.106 1 97.84 63 GLU A O 1
ATOM 487 N N . VAL A 1 64 ? 3.585 -27.766 -11.332 1 98.68 64 VAL A N 1
ATOM 488 C CA . VAL A 1 64 ? 4.141 -29.077 -11.649 1 98.68 64 VAL A CA 1
ATOM 489 C C . VAL A 1 64 ? 4.201 -29.932 -10.385 1 98.68 64 VAL A C 1
ATOM 491 O O . VAL A 1 64 ? 4.578 -29.446 -9.316 1 98.68 64 VAL A O 1
ATOM 494 N N . ALA A 1 65 ? 3.852 -31.154 -10.497 1 98.89 65 ALA A N 1
ATOM 495 C CA . ALA A 1 65 ? 4.058 -32.19 -9.488 1 98.89 65 ALA A CA 1
ATOM 496 C C . ALA A 1 65 ? 4.438 -33.519 -10.135 1 98.89 65 ALA A C 1
ATOM 498 O O . ALA A 1 65 ? 4.008 -33.817 -11.252 1 98.89 65 ALA A O 1
ATOM 499 N N . GLY A 1 66 ? 5.214 -34.271 -9.456 1 98.82 66 GLY A N 1
ATOM 500 C CA . GLY A 1 66 ? 5.66 -35.541 -10.006 1 98.82 66 GLY A CA 1
ATOM 501 C C . GLY A 1 66 ? 6.421 -36.39 -9.005 1 98.82 66 GLY A C 1
ATOM 502 O O . GLY A 1 66 ? 6.353 -36.148 -7.799 1 98.82 66 GLY A O 1
ATOM 503 N N . GLU A 1 67 ? 7.013 -37.391 -9.562 1 98.78 67 GLU A N 1
ATOM 504 C CA . GLU A 1 67 ? 7.78 -38.346 -8.769 1 98.78 67 GLU A CA 1
ATOM 505 C C . GLU A 1 67 ? 9.267 -38.275 -9.106 1 98.78 67 GLU A C 1
ATOM 507 O O . GLU A 1 67 ? 9.643 -38.258 -10.28 1 98.78 67 GLU A O 1
ATOM 512 N N . ILE A 1 68 ? 10.095 -38.269 -8.061 1 98.86 68 ILE A N 1
ATOM 513 C CA . ILE A 1 68 ? 11.535 -38.263 -8.294 1 98.86 68 ILE A CA 1
ATOM 514 C C . ILE A 1 68 ? 11.973 -39.615 -8.852 1 98.86 68 ILE A C 1
ATOM 516 O O . ILE A 1 68 ? 11.606 -40.663 -8.316 1 98.86 68 ILE A O 1
ATOM 520 N N . ILE A 1 69 ? 12.75 -39.566 -9.869 1 98.44 69 ILE A N 1
ATOM 521 C CA . ILE A 1 69 ? 13.236 -40.82 -10.434 1 98.44 69 ILE A CA 1
ATOM 522 C C . ILE A 1 69 ? 14.756 -40.889 -10.305 1 98.44 69 ILE A C 1
ATOM 524 O O . ILE A 1 69 ? 15.34 -41.974 -10.349 1 98.44 69 ILE A O 1
ATOM 528 N N . GLU A 1 70 ? 15.42 -39.761 -10.274 1 98.54 70 GLU A N 1
ATOM 529 C CA . GLU A 1 70 ? 16.866 -39.671 -10.093 1 98.54 70 GLU A CA 1
ATOM 530 C C . GLU A 1 70 ? 17.246 -38.421 -9.304 1 98.54 70 GLU A C 1
ATOM 532 O O . GLU A 1 70 ? 16.559 -37.4 -9.379 1 98.54 70 GLU A O 1
ATOM 537 N N . THR A 1 71 ? 18.315 -38.532 -8.487 1 98.42 71 THR A N 1
ATOM 538 C CA . THR A 1 71 ? 18.793 -37.392 -7.713 1 98.42 71 THR A CA 1
ATOM 539 C C . THR A 1 71 ? 20.229 -37.045 -8.092 1 98.42 71 THR A C 1
ATOM 541 O O . THR A 1 71 ? 21.003 -37.921 -8.484 1 98.42 71 THR A O 1
ATOM 544 N N . GLY A 1 72 ? 20.492 -35.767 -8.037 1 98.08 72 GLY A N 1
ATOM 545 C CA . GLY A 1 72 ? 21.877 -35.344 -8.18 1 98.08 72 GLY A CA 1
ATOM 546 C C . GLY A 1 72 ? 22.757 -35.783 -7.025 1 98.08 72 GLY A C 1
ATOM 547 O O . GLY A 1 72 ? 22.256 -36.22 -5.987 1 98.08 72 GLY A O 1
ATOM 548 N N . SER A 1 73 ? 24.061 -35.615 -7.209 1 97.92 73 SER A N 1
ATOM 549 C CA . SER A 1 73 ? 25.049 -36.173 -6.291 1 97.92 73 SER A CA 1
ATOM 550 C C . SER A 1 73 ? 24.996 -35.479 -4.933 1 97.92 73 SER A C 1
ATOM 552 O O . SER A 1 73 ? 25.373 -36.065 -3.916 1 97.92 73 SER A O 1
ATOM 554 N N . ASN A 1 74 ? 24.484 -34.222 -4.881 1 98.3 74 ASN A N 1
ATOM 555 C CA . ASN A 1 74 ? 24.491 -33.467 -3.632 1 98.3 74 ASN A CA 1
ATOM 556 C C . ASN A 1 74 ? 23.155 -33.577 -2.902 1 98.3 74 ASN A C 1
ATOM 558 O O . ASN A 1 74 ? 22.995 -33.037 -1.806 1 98.3 74 ASN A O 1
ATOM 562 N N . VAL A 1 75 ? 22.248 -34.261 -3.536 1 98 75 VAL A N 1
ATOM 563 C CA . VAL A 1 75 ? 20.909 -34.34 -2.963 1 98 75 VAL A CA 1
ATOM 564 C C . VAL A 1 75 ? 20.859 -35.449 -1.914 1 98 75 VAL A C 1
ATOM 566 O O . VAL A 1 75 ? 21.106 -36.617 -2.225 1 98 75 VAL A O 1
ATOM 569 N N . ILE A 1 76 ? 20.531 -35.091 -0.664 1 96.61 76 ILE A N 1
ATOM 570 C CA . ILE A 1 76 ? 20.575 -36.07 0.417 1 96.61 76 ILE A CA 1
ATOM 571 C C . ILE A 1 76 ? 19.181 -36.239 1.018 1 96.61 76 ILE A C 1
ATOM 573 O O . ILE A 1 76 ? 18.849 -37.304 1.543 1 96.61 76 ILE A O 1
ATOM 577 N N . ASP A 1 77 ? 18.362 -35.274 0.955 1 96.44 77 ASP A N 1
ATOM 578 C CA . ASP A 1 77 ? 17.106 -35.257 1.7 1 96.44 77 ASP A CA 1
ATOM 579 C C . ASP A 1 77 ? 15.969 -35.852 0.872 1 96.44 77 ASP A C 1
ATOM 581 O O . ASP A 1 77 ? 14.84 -35.968 1.352 1 96.44 77 ASP A O 1
ATOM 585 N N . TYR A 1 78 ? 16.214 -36.248 -0.4 1 98.38 78 TYR A N 1
ATOM 586 C CA . TYR A 1 78 ? 15.217 -36.813 -1.302 1 98.38 78 TYR A CA 1
ATOM 587 C C . TYR A 1 78 ? 15.737 -38.083 -1.963 1 98.38 78 TYR A C 1
ATOM 589 O O . TYR A 1 78 ? 16.949 -38.287 -2.064 1 98.38 78 TYR A O 1
ATOM 597 N N . ARG A 1 79 ? 14.851 -38.915 -2.399 1 98.22 79 ARG A N 1
ATOM 598 C CA . ARG A 1 79 ? 15.201 -40.165 -3.068 1 98.22 79 ARG A CA 1
ATOM 599 C C . ARG A 1 79 ? 14.186 -40.507 -4.154 1 98.22 79 ARG A C 1
ATOM 601 O O . ARG A 1 79 ? 13.066 -39.992 -4.149 1 98.22 79 ARG A O 1
ATOM 608 N N . PRO A 1 80 ? 14.623 -41.37 -5.053 1 98.48 80 PRO A N 1
ATOM 609 C CA . PRO A 1 80 ? 13.655 -41.84 -6.047 1 98.48 80 PRO A CA 1
ATOM 610 C C . PRO A 1 80 ? 12.396 -42.427 -5.413 1 98.48 80 PRO A C 1
ATOM 612 O O . PRO A 1 80 ? 12.482 -43.155 -4.42 1 98.48 80 PRO A O 1
ATOM 615 N N . GLY A 1 81 ? 11.294 -42.047 -5.878 1 98.5 81 GLY A N 1
ATOM 616 C CA . GLY A 1 81 ? 10.028 -42.498 -5.323 1 98.5 81 GLY A CA 1
ATOM 617 C C . GLY A 1 81 ? 9.292 -41.414 -4.558 1 98.5 81 GLY A C 1
ATOM 618 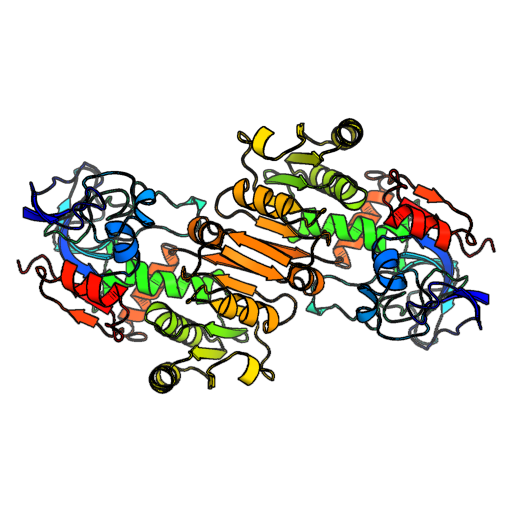O O . GLY A 1 81 ? 8.08 -41.504 -4.356 1 98.5 81 GLY A O 1
ATOM 619 N N . ASP A 1 82 ? 10.01 -40.403 -4.109 1 98.71 82 ASP A N 1
ATOM 620 C CA . ASP A 1 82 ? 9.366 -39.295 -3.41 1 98.71 82 ASP A CA 1
ATOM 621 C C . ASP A 1 82 ? 8.408 -38.545 -4.333 1 98.71 82 ASP A C 1
ATOM 623 O O . ASP A 1 82 ? 8.728 -38.297 -5.498 1 98.71 82 ASP A O 1
ATOM 627 N N . ARG A 1 83 ? 7.184 -38.2 -3.838 1 98.87 83 ARG A N 1
ATOM 628 C CA . AR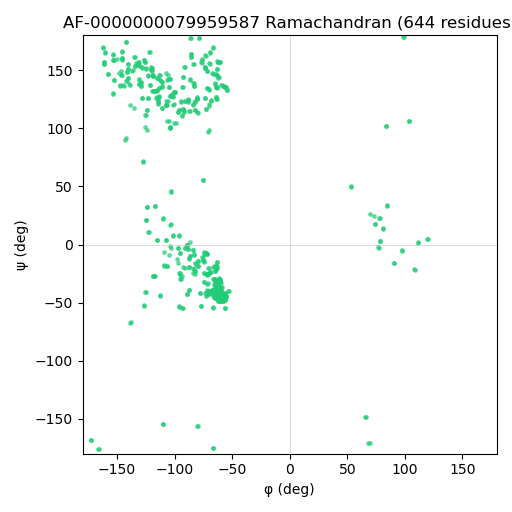G A 1 83 ? 6.212 -37.356 -4.525 1 98.87 83 ARG A CA 1
ATOM 629 C C . ARG A 1 83 ? 6.446 -35.882 -4.207 1 98.87 83 ARG A C 1
ATOM 631 O O . ARG A 1 83 ? 6.418 -35.482 -3.042 1 98.87 83 ARG A O 1
ATOM 638 N N . VAL A 1 84 ? 6.657 -35.06 -5.251 1 98.88 84 VAL A N 1
ATOM 639 C CA . VAL A 1 84 ? 7.044 -33.685 -4.956 1 98.88 84 VAL A CA 1
ATOM 640 C C . VAL A 1 84 ? 6.269 -32.726 -5.857 1 98.88 84 VAL A C 1
ATOM 642 O O . VAL A 1 84 ? 5.839 -33.102 -6.95 1 98.88 84 VAL A O 1
ATOM 645 N N . ALA A 1 85 ? 6.026 -31.601 -5.393 1 98.78 85 ALA A N 1
ATOM 646 C CA . ALA A 1 85 ? 5.549 -30.445 -6.147 1 98.78 85 ALA A CA 1
ATOM 647 C C . ALA A 1 85 ? 6.662 -29.417 -6.337 1 98.78 85 ALA A C 1
ATOM 649 O O . ALA A 1 85 ? 7.486 -29.213 -5.442 1 98.78 85 ALA A O 1
ATOM 650 N N . VAL A 1 86 ? 6.714 -28.792 -7.481 1 98.65 86 VAL A N 1
ATOM 651 C CA . VAL A 1 86 ? 7.731 -27.792 -7.79 1 98.65 86 VAL A CA 1
ATOM 652 C C . VAL A 1 86 ? 7.141 -26.392 -7.642 1 98.65 86 VAL A C 1
ATOM 654 O O . VAL A 1 86 ? 6.154 -26.054 -8.299 1 98.65 86 VAL A O 1
ATOM 657 N N . TYR A 1 87 ? 7.698 -25.629 -6.796 1 96.06 87 TYR A N 1
ATOM 658 C CA . TYR A 1 87 ? 7.105 -24.32 -6.545 1 96.06 87 TYR A CA 1
ATOM 659 C C . TYR A 1 87 ? 8.091 -23.204 -6.871 1 96.06 87 TYR A C 1
ATOM 661 O O . TYR A 1 87 ? 9.295 -23.444 -6.984 1 96.06 87 TYR A O 1
ATOM 669 N N . HIS A 1 88 ? 7.619 -22.096 -7.268 1 92.51 88 HIS A N 1
ATOM 670 C CA . HIS A 1 88 ? 8.423 -20.884 -7.375 1 92.51 88 HIS A CA 1
ATOM 671 C C . HIS A 1 88 ? 8.069 -19.889 -6.275 1 92.51 88 HIS A C 1
ATOM 673 O O . HIS A 1 88 ? 6.937 -19.875 -5.785 1 92.51 88 HIS A O 1
ATOM 679 N N . VAL A 1 89 ? 9.049 -19.149 -5.843 1 92.57 89 VAL A N 1
ATOM 680 C CA . VAL A 1 89 ? 8.869 -18.184 -4.763 1 92.57 89 VAL A CA 1
ATOM 681 C C . VAL A 1 89 ? 8.548 -16.81 -5.346 1 92.57 89 VAL A C 1
ATOM 683 O O . VAL A 1 89 ? 9.389 -16.198 -6.008 1 92.57 89 VAL A O 1
ATOM 686 N N . GLY A 1 90 ? 7.321 -16.437 -5.098 1 93.5 90 GLY A N 1
ATOM 687 C CA . GLY A 1 90 ? 6.925 -15.095 -5.496 1 93.5 90 GLY A CA 1
ATOM 688 C C . GLY A 1 90 ? 7.043 -14.08 -4.375 1 93.5 90 GLY A C 1
ATOM 689 O O . GLY A 1 90 ? 7.198 -12.884 -4.627 1 93.5 90 GLY A O 1
ATOM 690 N N . GLN A 1 91 ? 6.926 -14.663 -3.087 1 95.1 91 GLN A N 1
ATOM 691 C CA . GLN A 1 91 ? 7.017 -13.85 -1.879 1 95.1 91 GLN A CA 1
ATOM 692 C C . GLN A 1 91 ? 7.794 -14.576 -0.785 1 95.1 91 GLN A C 1
ATOM 694 O O . GLN A 1 91 ? 7.77 -15.806 -0.711 1 95.1 91 GLN A O 1
ATOM 699 N N . PRO A 1 92 ? 8.463 -13.756 0.086 1 95.17 92 PRO A N 1
ATOM 700 C CA . PRO A 1 92 ? 8.786 -12.337 -0.077 1 95.17 92 PRO A CA 1
ATOM 701 C C . PRO A 1 92 ? 9.7 -12.074 -1.272 1 95.17 92 PRO A C 1
ATOM 703 O O . PRO A 1 92 ? 10.429 -12.969 -1.705 1 95.17 92 PRO A O 1
ATOM 706 N N . VAL A 1 93 ? 9.682 -10.955 -1.755 1 94.6 93 VAL A N 1
ATOM 707 C CA . VAL A 1 93 ? 10.35 -10.598 -3.002 1 94.6 93 VAL A CA 1
ATOM 708 C C . VAL A 1 93 ? 11.851 -10.849 -2.876 1 94.6 93 VAL A C 1
ATOM 710 O O . VAL A 1 93 ? 12.515 -11.188 -3.858 1 94.6 93 VAL A O 1
ATOM 713 N N . GLU A 1 94 ? 12.388 -10.696 -1.715 1 93.15 94 GLU A N 1
ATOM 714 C CA . GLU A 1 94 ? 13.82 -10.863 -1.485 1 93.15 94 GLU A CA 1
ATOM 715 C C . GLU A 1 94 ? 14.26 -12.297 -1.764 1 93.15 94 GLU A C 1
ATOM 717 O O . GLU A 1 94 ? 15.442 -12.554 -2.003 1 93.15 94 GLU A O 1
ATOM 722 N N . GLU A 1 95 ? 13.347 -13.204 -1.786 1 94.01 95 GLU A N 1
ATOM 723 C CA . GLU A 1 95 ? 13.659 -14.615 -1.997 1 94.01 95 GLU A CA 1
ATOM 724 C C . GLU A 1 95 ? 13.319 -15.048 -3.42 1 94.01 95 GLU A C 1
ATOM 726 O O . GLU A 1 95 ? 13.604 -16.181 -3.814 1 94.01 95 GLU A O 1
ATOM 731 N N . ARG A 1 96 ? 12.785 -14.114 -4.101 1 92.63 96 ARG A N 1
ATOM 732 C CA . ARG A 1 96 ? 12.4 -14.411 -5.476 1 92.63 96 ARG A CA 1
ATOM 733 C C . ARG A 1 96 ? 13.628 -14.589 -6.363 1 92.63 96 ARG A C 1
ATOM 735 O O . ARG A 1 96 ? 14.538 -13.757 -6.347 1 92.63 96 ARG A O 1
ATOM 742 N N . LYS A 1 97 ? 13.78 -15.772 -7 1 91.31 97 LYS A N 1
ATOM 743 C CA . LYS A 1 97 ? 14.787 -16.071 -8.014 1 91.31 97 LYS A CA 1
ATOM 744 C C . LYS A 1 97 ? 14.141 -16.598 -9.292 1 91.31 97 LYS A C 1
ATOM 746 O O . LYS A 1 97 ? 13.904 -17.801 -9.424 1 91.31 97 LYS A O 1
ATOM 751 N N . TRP A 1 98 ? 14.032 -15.746 -10.249 1 86.81 98 TRP A N 1
ATOM 752 C CA . TRP A 1 98 ? 13.288 -16.087 -11.457 1 86.81 98 TRP A CA 1
ATOM 753 C C . TRP A 1 98 ? 13.979 -17.209 -12.225 1 86.81 98 TRP A C 1
ATOM 755 O O . TRP A 1 98 ? 13.318 -18.027 -12.868 1 86.81 98 TRP A O 1
ATOM 765 N N . ALA A 1 99 ? 15.229 -17.249 -12.1 1 92.11 99 ALA A N 1
ATOM 766 C CA . ALA A 1 99 ? 15.995 -18.303 -12.762 1 92.11 99 ALA A CA 1
ATOM 767 C C . ALA A 1 99 ? 15.619 -19.678 -12.218 1 92.11 99 ALA A C 1
ATOM 769 O O . ALA A 1 99 ? 15.805 -20.692 -12.895 1 92.11 99 ALA A O 1
ATOM 770 N N . GLU A 1 100 ? 15.057 -19.664 -11.079 1 94.7 100 GLU A N 1
ATOM 771 C CA . GLU A 1 100 ? 14.695 -20.922 -10.432 1 94.7 100 GLU A CA 1
ATOM 772 C C . GLU A 1 100 ? 13.193 -21.176 -10.521 1 94.7 100 GLU A C 1
ATOM 774 O O . GLU A 1 100 ? 12.657 -22.019 -9.798 1 94.7 100 GLU A O 1
ATOM 779 N N . SER A 1 101 ? 12.576 -20.482 -11.392 1 95.27 101 SER A N 1
ATOM 780 C CA . SER A 1 101 ? 11.138 -20.64 -11.588 1 95.27 101 SER A CA 1
ATOM 781 C C . SER A 1 101 ? 10.839 -21.599 -12.735 1 95.27 101 SER A C 1
ATOM 783 O O . SER A 1 101 ? 11.151 -21.308 -13.892 1 95.27 101 SER A O 1
ATOM 785 N N . ILE A 1 102 ? 10.233 -22.683 -12.419 1 97.41 102 ILE A N 1
ATOM 786 C CA . ILE A 1 102 ? 9.95 -23.731 -13.393 1 97.41 102 ILE A CA 1
ATOM 787 C C . ILE A 1 102 ? 9.007 -23.196 -14.468 1 97.41 102 ILE A C 1
ATOM 789 O O . ILE A 1 102 ? 8.024 -22.518 -14.159 1 97.41 102 ILE A O 1
ATOM 793 N N . GLY A 1 103 ? 9.28 -23.476 -15.721 1 96.42 103 GLY A N 1
ATOM 794 C CA . GLY A 1 103 ? 8.457 -23.049 -16.842 1 96.42 103 GLY A CA 1
ATOM 795 C C . GLY A 1 103 ? 8.647 -21.587 -17.2 1 96.42 103 GLY A C 1
ATOM 796 O O . GLY A 1 103 ? 8.009 -21.081 -18.124 1 96.42 103 GLY A O 1
ATOM 797 N N . LEU A 1 104 ? 9.503 -20.887 -16.409 1 94.52 104 LEU A N 1
ATOM 798 C CA . LEU A 1 104 ? 9.795 -19.477 -16.644 1 94.52 104 LEU A CA 1
ATOM 799 C C . LEU A 1 104 ? 11.298 -19.241 -16.741 1 94.52 104 LEU A C 1
ATOM 801 O O . LEU A 1 104 ? 11.77 -18.592 -17.676 1 94.52 104 LEU A O 1
ATOM 805 N N . GLY A 1 105 ? 11.971 -19.687 -15.789 1 95.38 105 GLY A N 1
ATOM 806 C CA . GLY A 1 105 ? 13.419 -19.561 -15.754 1 95.38 105 GLY A CA 1
ATOM 807 C C . GLY A 1 105 ? 14.138 -20.783 -16.295 1 95.38 105 GLY A C 1
ATOM 808 O O . GLY A 1 105 ? 15.265 -20.68 -16.784 1 95.38 105 GLY A O 1
ATOM 809 N N . PHE A 1 106 ? 13.524 -21.937 -16.145 1 96.38 106 PHE A N 1
ATOM 810 C CA . PHE A 1 106 ? 13.986 -23.199 -16.709 1 96.38 106 PHE A CA 1
ATOM 811 C C . PHE A 1 106 ? 12.81 -24.038 -17.194 1 96.38 106 PHE A C 1
ATOM 813 O O . PHE A 1 106 ? 11.652 -23.659 -17.008 1 96.38 106 PHE A O 1
ATOM 820 N N . ASP A 1 107 ? 13.064 -25.138 -17.821 1 97.87 107 ASP A N 1
ATOM 821 C CA . ASP A 1 107 ? 12.05 -25.93 -18.511 1 97.87 107 ASP A CA 1
ATOM 822 C C . ASP A 1 107 ? 10.988 -26.433 -17.536 1 97.87 107 ASP A C 1
ATOM 824 O O . ASP A 1 107 ? 11.313 -26.899 -16.442 1 97.87 107 ASP A O 1
ATOM 828 N N . GLY A 1 108 ? 9.756 -26.466 -18.037 1 97.92 108 GLY A N 1
ATOM 829 C CA . GLY A 1 10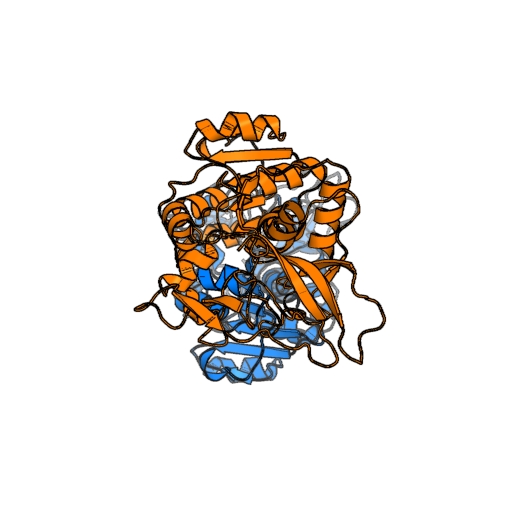8 ? 8.628 -26.661 -17.14 1 97.92 108 GLY A CA 1
ATOM 830 C C . GLY A 1 108 ? 7.964 -28.015 -17.303 1 97.92 108 GLY A C 1
ATOM 831 O O . GLY A 1 108 ? 8.615 -28.991 -17.682 1 97.92 108 GLY A O 1
ATOM 832 N N . GLY A 1 109 ? 6.704 -28.037 -16.936 1 98.21 109 GLY A N 1
ATOM 833 C CA . GLY A 1 109 ? 6.016 -29.296 -16.701 1 98.21 109 GLY A CA 1
ATOM 834 C C . GLY A 1 109 ? 5.232 -29.782 -17.905 1 98.21 109 GLY A C 1
ATOM 835 O O . GLY A 1 109 ? 4.665 -30.877 -17.884 1 98.21 109 GLY A O 1
ATOM 836 N N . TYR A 1 110 ? 5.143 -28.949 -18.968 1 98.44 110 TYR A N 1
ATOM 837 C CA . TYR A 1 110 ? 4.525 -29.485 -20.176 1 98.44 110 TYR A CA 1
ATOM 838 C C . TYR A 1 110 ? 5.478 -30.425 -20.905 1 98.44 110 TYR A C 1
ATOM 840 O O . TYR A 1 110 ? 5.739 -30.252 -22.098 1 98.44 110 TYR A O 1
ATOM 848 N N . ALA A 1 111 ? 5.933 -31.404 -20.196 1 98.55 111 ALA A N 1
ATOM 849 C CA . ALA A 1 111 ? 6.894 -32.412 -20.635 1 98.55 111 ALA A CA 1
ATOM 850 C C . ALA A 1 111 ? 6.837 -33.65 -19.744 1 98.55 111 ALA A C 1
ATOM 852 O O . ALA A 1 111 ? 6.333 -33.59 -18.62 1 98.55 111 ALA A O 1
ATOM 853 N N . GLU A 1 112 ? 7.408 -34.704 -20.193 1 98.53 112 GLU A N 1
ATOM 854 C CA . GLU A 1 112 ? 7.392 -35.954 -19.438 1 98.53 112 GLU A CA 1
ATOM 855 C C . GLU A 1 112 ? 8.285 -35.865 -18.204 1 98.53 112 GLU A C 1
ATOM 857 O O . GLU A 1 112 ? 7.994 -36.479 -17.175 1 98.53 112 GLU A O 1
ATOM 862 N N . PHE A 1 113 ? 9.384 -35.091 -18.369 1 98.69 113 PHE A N 1
ATOM 863 C CA . PHE A 1 113 ? 10.358 -34.992 -17.288 1 98.69 113 PHE A CA 1
ATOM 864 C C . PHE A 1 113 ? 10.776 -33.543 -17.067 1 98.69 113 PHE A C 1
ATOM 866 O O . PHE A 1 113 ? 10.705 -32.724 -17.985 1 98.69 113 PHE A O 1
ATOM 873 N N . ALA A 1 114 ? 11.186 -33.22 -15.876 1 98.53 114 ALA A N 1
ATOM 874 C CA . ALA A 1 114 ? 11.739 -31.919 -15.509 1 98.53 114 ALA A CA 1
ATOM 875 C C . ALA A 1 114 ? 12.823 -32.064 -14.445 1 98.53 114 ALA A C 1
ATOM 877 O O . ALA A 1 114 ? 12.866 -33.065 -13.726 1 98.53 114 ALA A O 1
ATOM 878 N N . THR A 1 115 ? 13.677 -31.083 -14.325 1 98.62 115 THR A N 1
ATOM 879 C CA . THR A 1 115 ? 14.797 -31.152 -13.392 1 98.62 115 THR A CA 1
ATOM 880 C C . THR A 1 115 ? 14.822 -29.925 -12.486 1 98.62 115 THR A C 1
ATOM 882 O O . THR A 1 115 ? 15.727 -29.094 -12.582 1 98.62 115 THR A O 1
ATOM 885 N N . PRO A 1 116 ? 13.92 -29.808 -11.56 1 98.6 116 PRO A N 1
ATOM 886 C CA . PRO A 1 116 ? 13.953 -28.677 -10.63 1 98.6 116 PRO A CA 1
ATOM 887 C C . PRO A 1 116 ? 15.092 -28.778 -9.618 1 98.6 116 PRO A C 1
ATOM 889 O O . PRO A 1 116 ? 15.522 -29.883 -9.275 1 98.6 116 PRO A O 1
ATOM 892 N N . PRO A 1 117 ? 15.615 -27.637 -9.176 1 98.04 117 PRO A N 1
ATOM 893 C CA . PRO A 1 117 ? 16.522 -27.656 -8.026 1 98.04 117 PRO A CA 1
ATOM 894 C C . PRO A 1 117 ? 15.845 -28.146 -6.748 1 98.04 117 PRO A C 1
ATOM 896 O O . PRO A 1 117 ? 14.655 -27.896 -6.541 1 98.04 117 PRO A O 1
ATOM 899 N N . VAL A 1 118 ? 16.629 -28.739 -5.888 1 97.52 118 VAL A N 1
ATOM 900 C CA . VAL A 1 118 ? 16.099 -29.302 -4.651 1 97.52 118 VAL A CA 1
ATOM 901 C C . VAL A 1 118 ? 15.546 -28.184 -3.77 1 97.52 118 VAL A C 1
ATOM 903 O O . VAL A 1 118 ? 14.622 -28.404 -2.983 1 97.52 118 VAL A O 1
ATOM 906 N N . SER A 1 119 ? 15.984 -26.958 -3.932 1 96.14 119 SER A N 1
ATOM 907 C CA . SER A 1 119 ? 15.548 -25.811 -3.141 1 96.14 119 SER A CA 1
ATOM 908 C C . SER A 1 119 ? 14.131 -25.389 -3.515 1 96.14 119 SER A C 1
ATOM 910 O O . SER A 1 119 ? 13.515 -24.579 -2.819 1 96.14 119 SER A O 1
ATOM 912 N N . ARG A 1 120 ? 13.545 -25.984 -4.575 1 97.67 120 ARG A N 1
ATOM 913 C CA . ARG A 1 120 ? 12.247 -25.536 -5.07 1 97.67 120 ARG A CA 1
ATOM 914 C C . ARG A 1 120 ? 11.249 -26.688 -5.112 1 97.67 120 ARG A C 1
ATOM 916 O O . ARG A 1 120 ? 10.263 -26.636 -5.849 1 97.67 120 ARG A O 1
ATOM 923 N N . ILE A 1 121 ? 11.481 -27.708 -4.384 1 98.16 121 ILE A N 1
ATOM 924 C CA . ILE A 1 121 ? 10.507 -28.792 -4.341 1 98.16 121 ILE A CA 1
ATOM 925 C C . ILE A 1 121 ? 10.005 -28.979 -2.91 1 98.16 121 ILE A C 1
ATOM 927 O O . ILE A 1 121 ? 10.703 -28.638 -1.952 1 98.16 121 ILE A O 1
ATOM 931 N N . ARG A 1 122 ? 8.809 -29.461 -2.827 1 98.07 122 ARG A N 1
ATOM 932 C CA . ARG A 1 122 ? 8.143 -29.823 -1.58 1 98.07 122 ARG A CA 1
ATOM 933 C C . ARG A 1 122 ? 7.536 -31.219 -1.668 1 98.07 122 ARG A C 1
ATOM 935 O O . ARG A 1 122 ? 6.954 -31.585 -2.691 1 98.07 122 ARG A O 1
ATOM 942 N N . ARG A 1 123 ? 7.684 -31.956 -0.618 1 98.58 123 ARG A N 1
ATOM 943 C CA . ARG A 1 123 ? 6.997 -33.243 -0.58 1 98.58 123 ARG A CA 1
ATOM 944 C C . ARG A 1 123 ? 5.483 -33.056 -0.572 1 98.58 123 ARG A C 1
ATOM 946 O O . ARG A 1 123 ? 4.967 -32.159 0.097 1 98.58 123 ARG A O 1
ATOM 953 N N . ILE A 1 124 ? 4.859 -33.848 -1.299 1 98.72 124 ILE A N 1
ATOM 954 C CA . ILE A 1 124 ? 3.4 -33.853 -1.319 1 98.72 124 ILE A CA 1
ATOM 955 C C . ILE A 1 124 ? 2.87 -34.662 -0.137 1 98.72 124 ILE A C 1
ATOM 957 O O . ILE A 1 124 ? 3.212 -35.837 0.022 1 98.72 124 ILE A O 1
ATOM 961 N N . PRO A 1 125 ? 2.071 -34.055 0.673 1 98.51 125 PRO A N 1
ATOM 962 C CA . PRO A 1 125 ? 1.53 -34.805 1.808 1 98.51 125 PRO A CA 1
ATOM 963 C C . PRO A 1 125 ? 0.71 -36.019 1.376 1 98.51 125 PRO A C 1
ATOM 965 O O . PRO A 1 125 ? 0.171 -36.041 0.267 1 98.51 125 PRO A O 1
ATOM 968 N N . GLU A 1 126 ? 0.63 -36.931 2.306 1 97.51 126 GLU A N 1
ATOM 969 C CA . GLU A 1 126 ? -0.191 -38.111 2.052 1 97.51 126 GLU A CA 1
ATOM 970 C C . GLU A 1 126 ? -1.641 -37.725 1.773 1 97.51 126 GLU A C 1
ATOM 972 O O . GLU A 1 126 ? -2.189 -36.835 2.427 1 97.51 126 GLU A O 1
ATOM 977 N N . GLY A 1 127 ? -2.203 -38.357 0.795 1 97.38 127 GLY A N 1
ATOM 978 C CA . GLY A 1 127 ? -3.607 -38.125 0.495 1 97.38 127 GLY A CA 1
ATOM 979 C C . GLY A 1 127 ? -3.826 -37.01 -0.51 1 97.38 127 GLY A C 1
ATOM 980 O O . GLY A 1 127 ? -4.916 -36.877 -1.07 1 97.38 127 GLY A O 1
ATOM 981 N N . VAL A 1 128 ? -2.823 -36.192 -0.742 1 98.62 128 VAL A N 1
ATOM 982 C CA . VAL A 1 128 ? -2.918 -35.129 -1.737 1 98.62 128 VAL A CA 1
ATOM 983 C C . VAL A 1 128 ? -2.487 -35.659 -3.103 1 98.62 128 VAL A C 1
ATOM 985 O O . VAL A 1 128 ? -1.402 -36.228 -3.241 1 98.62 128 VAL A O 1
ATOM 988 N N . SER A 1 129 ? -3.317 -35.53 -4.092 1 98.68 129 SER A N 1
ATOM 989 C CA . SER A 1 129 ? -3.009 -36.044 -5.422 1 98.68 129 SER A CA 1
ATOM 990 C C . SER A 1 129 ? -1.958 -35.185 -6.117 1 98.68 129 SER A C 1
ATOM 992 O O . SER A 1 129 ? -1.713 -34.046 -5.713 1 98.68 129 SER A O 1
ATOM 994 N N . PHE A 1 130 ? -1.344 -35.699 -7.135 1 98.76 130 PHE A N 1
ATOM 995 C CA . PHE A 1 130 ? -0.397 -34.931 -7.934 1 98.76 130 PHE A CA 1
ATOM 996 C C . PHE A 1 130 ? -1.072 -33.711 -8.549 1 98.76 130 PHE A C 1
ATOM 998 O O . PHE A 1 130 ? -0.486 -32.627 -8.595 1 98.76 130 PHE A O 1
ATOM 1005 N N . ALA A 1 131 ? -2.308 -33.891 -9.0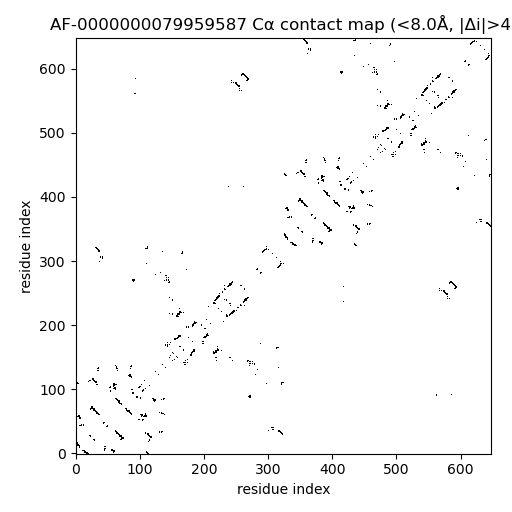17 1 98.58 131 ALA A N 1
ATOM 1006 C CA . ALA A 1 131 ? -3.035 -32.79 -9.643 1 98.58 131 ALA A CA 1
ATOM 1007 C C . ALA A 1 131 ? -3.303 -31.67 -8.641 1 98.58 131 ALA A C 1
ATOM 1009 O O . ALA A 1 131 ? -3.096 -30.493 -8.946 1 98.58 131 ALA A O 1
ATOM 1010 N N . GLN A 1 132 ? -3.724 -32.036 -7.425 1 98.43 132 GLN A N 1
ATOM 1011 C CA . GLN A 1 132 ? -3.935 -31.058 -6.363 1 98.43 132 GLN A CA 1
ATOM 1012 C C . GLN A 1 132 ? -2.644 -30.31 -6.04 1 98.43 132 GLN A C 1
ATOM 1014 O O . GLN A 1 132 ? -2.646 -29.084 -5.913 1 98.43 132 GLN A O 1
ATOM 1019 N N . ALA A 1 133 ? -1.581 -31.059 -5.97 1 98.68 133 ALA A N 1
ATOM 1020 C CA . ALA A 1 133 ? -0.289 -30.481 -5.611 1 98.68 133 ALA A CA 1
ATOM 1021 C C . ALA A 1 133 ? 0.215 -29.543 -6.704 1 98.68 133 ALA A C 1
ATOM 1023 O O . ALA A 1 133 ? 0.773 -28.483 -6.411 1 98.68 133 ALA A O 1
ATOM 1024 N N . ALA A 1 134 ? 0.007 -29.919 -7.94 1 98.42 134 ALA A N 1
ATOM 1025 C CA . ALA A 1 134 ? 0.453 -29.091 -9.057 1 98.42 134 ALA A CA 1
ATOM 1026 C C . ALA A 1 134 ? -0.25 -27.736 -9.05 1 98.42 134 ALA A C 1
ATOM 1028 O O . ALA A 1 134 ? 0.401 -26.691 -9.124 1 98.42 134 ALA A O 1
ATOM 1029 N N . VAL A 1 135 ? -1.541 -27.751 -8.908 1 96.92 135 VAL A N 1
ATOM 1030 C CA . VAL A 1 135 ? -2.291 -26.5 -8.96 1 96.92 135 VAL A CA 1
ATOM 1031 C C . VAL A 1 135 ? -2.02 -25.683 -7.698 1 96.92 135 VAL A C 1
ATOM 1033 O O . VAL A 1 135 ? -2.104 -24.453 -7.719 1 96.92 135 VAL A O 1
ATOM 1036 N N . ALA A 1 136 ? -1.649 -26.355 -6.593 1 98.08 136 ALA A N 1
ATOM 1037 C CA . ALA A 1 136 ? -1.332 -25.679 -5.338 1 98.08 136 ALA A CA 1
ATOM 1038 C C . ALA A 1 136 ? -0.135 -24.748 -5.503 1 98.08 136 ALA A C 1
ATOM 1040 O O . ALA A 1 136 ? -0.055 -23.706 -4.848 1 98.08 136 ALA A O 1
ATOM 1041 N N . THR A 1 137 ? 0.792 -25.023 -6.359 1 97.63 137 THR A N 1
ATOM 1042 C CA . THR A 1 137 ? 2.088 -24.357 -6.427 1 97.63 137 THR A CA 1
ATOM 1043 C C . THR A 1 137 ? 1.946 -22.957 -7.016 1 97.63 137 THR A C 1
ATOM 1045 O O . THR A 1 137 ? 2.856 -22.134 -6.9 1 97.63 137 THR A O 1
ATOM 1048 N N . ASP A 1 138 ? 0.808 -22.679 -7.643 1 95.84 138 ASP A N 1
ATOM 1049 C CA . ASP A 1 138 ? 0.596 -21.339 -8.18 1 95.84 138 ASP A CA 1
ATOM 1050 C C . ASP A 1 138 ? -0.829 -20.86 -7.915 1 95.84 138 ASP A C 1
ATOM 1052 O O . ASP A 1 138 ? -1.077 -20.135 -6.949 1 95.84 138 ASP A O 1
ATOM 1056 N N . ALA A 1 139 ? -1.805 -21.474 -8.516 1 94.46 139 ALA A N 1
ATOM 1057 C CA . ALA A 1 139 ? -3.18 -20.982 -8.468 1 94.46 139 ALA A CA 1
ATOM 1058 C C . ALA A 1 139 ? -3.657 -20.826 -7.027 1 94.46 139 ALA A C 1
ATOM 1060 O O . ALA A 1 139 ? -4.088 -19.744 -6.623 1 94.46 139 ALA A O 1
ATOM 1061 N N . LEU A 1 140 ? -3.537 -21.915 -6.294 1 97.3 140 LEU A N 1
ATOM 1062 C CA . LEU A 1 140 ? -4.056 -21.876 -4.931 1 97.3 140 LEU A CA 1
ATOM 1063 C C . LEU A 1 140 ? -3.168 -21.02 -4.035 1 97.3 140 LEU A C 1
ATOM 1065 O O . LEU A 1 140 ? -3.666 -20.183 -3.278 1 97.3 140 LEU A O 1
ATOM 1069 N N . ALA A 1 141 ? -1.871 -21.214 -4.165 1 97.97 141 ALA A N 1
ATOM 1070 C CA . ALA A 1 141 ? -0.948 -20.476 -3.306 1 97.97 141 ALA A CA 1
ATOM 1071 C C . ALA A 1 141 ? -1.011 -18.979 -3.593 1 97.97 141 ALA A C 1
ATOM 1073 O O . ALA A 1 141 ? -0.94 -18.161 -2.673 1 97.97 141 ALA A O 1
ATOM 1074 N N . THR A 1 142 ? -1.133 -18.624 -4.826 1 97.19 142 THR A N 1
ATOM 1075 C CA . THR A 1 142 ? -1.246 -17.222 -5.213 1 97.19 142 THR A CA 1
ATOM 1076 C C . THR A 1 142 ? -2.503 -16.596 -4.617 1 97.19 142 THR A C 1
ATOM 1078 O O . THR A 1 142 ? -2.462 -15.474 -4.107 1 97.19 142 THR A O 1
ATOM 1081 N N . SER A 1 143 ? -3.604 -17.299 -4.669 1 97.71 143 SER A N 1
ATOM 1082 C CA . SER A 1 143 ? -4.859 -16.826 -4.093 1 97.71 143 SER A CA 1
ATOM 1083 C C . SER A 1 143 ? -4.748 -16.666 -2.581 1 97.71 143 SER A C 1
ATOM 1085 O O . SER A 1 143 ? -5.216 -15.674 -2.02 1 97.71 143 SER A O 1
ATOM 1087 N N . TYR A 1 144 ? -4.126 -17.668 -1.973 1 98.71 144 TYR A N 1
ATOM 1088 C CA . TYR A 1 144 ? -3.925 -17.623 -0.529 1 98.71 144 TYR A CA 1
ATOM 1089 C C . TYR A 1 144 ? -3.084 -16.415 -0.134 1 98.71 144 TYR A C 1
ATOM 1091 O O . TYR A 1 144 ? -3.444 -15.674 0.785 1 98.71 144 TYR A O 1
ATOM 1099 N N . GLN A 1 145 ? -2.017 -16.258 -0.816 1 98.54 145 GLN A N 1
ATOM 1100 C CA . GLN A 1 145 ? -1.114 -15.145 -0.543 1 98.54 145 GLN A CA 1
ATOM 1101 C C . GLN A 1 145 ? -1.841 -13.808 -0.648 1 98.54 145 GLN A C 1
ATOM 1103 O O . GLN A 1 145 ? -1.699 -12.948 0.223 1 98.54 145 GLN A O 1
ATOM 1108 N N . ALA A 1 146 ? -2.614 -13.597 -1.656 1 98.67 146 ALA A N 1
ATOM 1109 C CA . ALA A 1 146 ? -3.285 -12.327 -1.917 1 98.67 146 ALA A CA 1
ATOM 1110 C C . ALA A 1 146 ? -4.317 -12.02 -0.835 1 98.67 146 ALA A C 1
ATOM 1112 O O . ALA A 1 146 ? -4.354 -10.908 -0.302 1 98.67 146 ALA A O 1
ATOM 1113 N N . VAL A 1 147 ? -5.115 -12.999 -0.436 1 98.86 147 VAL A N 1
ATOM 1114 C CA . VAL A 1 147 ? -6.267 -12.756 0.424 1 98.86 147 VAL A CA 1
ATOM 1115 C C . VAL A 1 147 ? -5.841 -12.816 1.889 1 98.86 147 VAL A C 1
ATOM 1117 O O . VAL A 1 147 ? -6.279 -12 2.704 1 98.86 147 VAL A O 1
ATOM 1120 N N . VAL A 1 148 ? -4.963 -13.745 2.198 1 98.72 148 VAL A N 1
ATOM 1121 C CA . VAL A 1 148 ? -4.65 -13.976 3.605 1 98.72 148 VAL A CA 1
ATOM 1122 C C . VAL A 1 148 ? -3.394 -13.198 3.989 1 98.72 148 VAL A C 1
ATOM 1124 O O . VAL A 1 148 ? -3.42 -12.379 4.911 1 98.72 148 VAL A O 1
ATOM 1127 N N . SER A 1 149 ? -2.363 -13.404 3.245 1 97.85 149 SER A N 1
ATOM 1128 C CA . SER A 1 149 ? -1.09 -12.808 3.637 1 97.85 149 SER A CA 1
ATOM 1129 C C . SER A 1 149 ? -1.044 -11.324 3.289 1 97.85 149 SER A C 1
ATOM 1131 O O . SER A 1 149 ? -0.6 -10.505 4.096 1 97.85 149 SER A O 1
ATOM 1133 N N . ARG A 1 150 ? -1.517 -10.927 2.139 1 97.91 150 ARG A N 1
ATOM 1134 C CA . ARG A 1 150 ? -1.382 -9.55 1.674 1 97.91 150 ARG A CA 1
ATOM 1135 C C . ARG A 1 150 ? -2.559 -8.698 2.138 1 97.91 150 ARG A C 1
ATOM 1137 O O . ARG A 1 150 ? -2.369 -7.581 2.625 1 97.91 150 ARG A O 1
ATOM 1144 N N . ALA A 1 151 ? -3.796 -9.217 2.067 1 98.63 151 ALA A N 1
ATOM 1145 C CA . ALA A 1 151 ? -4.992 -8.478 2.461 1 98.63 151 ALA A CA 1
ATOM 1146 C C . ALA A 1 151 ? -5.275 -8.645 3.951 1 98.63 151 ALA A C 1
ATOM 1148 O O . ALA A 1 151 ? -6.084 -7.91 4.522 1 98.63 151 ALA A O 1
ATOM 1149 N N . GLY A 1 152 ? -4.706 -9.694 4.574 1 98.51 152 GLY A N 1
ATOM 1150 C CA . GLY A 1 152 ? -4.766 -9.861 6.018 1 98.51 152 GLY A CA 1
ATOM 1151 C C . GLY A 1 152 ? -6.042 -10.534 6.488 1 98.51 152 GLY A C 1
ATOM 1152 O O . GLY A 1 152 ? -6.574 -10.196 7.547 1 98.51 152 GLY A O 1
ATOM 1153 N N . ALA A 1 153 ? -6.566 -11.41 5.74 1 98.69 153 ALA A N 1
ATOM 1154 C CA . ALA A 1 153 ? -7.787 -12.109 6.134 1 98.69 153 ALA A CA 1
ATOM 1155 C C . ALA A 1 153 ? -7.561 -12.942 7.392 1 98.69 153 ALA A C 1
ATOM 1157 O O . ALA A 1 153 ? -6.691 -13.816 7.417 1 98.69 153 ALA A O 1
ATOM 1158 N N . LYS A 1 154 ? -8.322 -12.737 8.356 1 98.6 154 LYS A N 1
ATOM 1159 C CA . LYS A 1 154 ? -8.338 -13.428 9.641 1 98.6 154 LYS A CA 1
ATOM 1160 C C . LYS A 1 154 ? -9.62 -13.126 10.412 1 98.6 154 LYS A C 1
ATOM 1162 O O . LYS A 1 154 ? -10.489 -12.403 9.922 1 98.6 154 LYS A O 1
ATOM 1167 N N . LYS A 1 155 ? -9.664 -13.624 11.579 1 98.31 155 LYS A N 1
ATOM 1168 C CA . LYS A 1 155 ? -10.823 -13.358 12.427 1 98.31 155 LYS A CA 1
ATOM 1169 C C . LYS A 1 155 ? -11.027 -11.858 12.623 1 98.31 155 LYS A C 1
ATOM 1171 O O . LYS A 1 155 ? -10.063 -11.115 12.816 1 98.31 155 LYS A O 1
ATOM 1176 N N . ASN A 1 156 ? -12.251 -11.369 12.53 1 97.79 156 ASN A N 1
ATOM 1177 C CA . ASN A 1 156 ? -12.708 -10.004 12.771 1 97.79 156 ASN A CA 1
ATOM 1178 C C . ASN A 1 156 ? -12.296 -9.067 11.638 1 97.79 156 ASN A C 1
ATOM 1180 O O . ASN A 1 156 ? -12.208 -7.854 11.832 1 97.79 156 ASN A O 1
ATOM 1184 N N . ARG A 1 157 ? -11.967 -9.554 10.562 1 98.68 157 ARG A N 1
ATOM 1185 C CA . ARG A 1 157 ? -11.723 -8.758 9.364 1 98.68 157 ARG A CA 1
ATOM 1186 C C . ARG A 1 157 ? -12.779 -9.032 8.299 1 98.68 157 ARG A C 1
ATOM 1188 O O . ARG A 1 157 ? -13.222 -10.171 8.135 1 98.68 157 ARG A O 1
ATOM 1195 N N . THR A 1 158 ? -13.21 -8.073 7.606 1 98.92 158 THR A N 1
ATOM 1196 C CA . THR A 1 158 ? -14.157 -8.161 6.499 1 98.92 158 THR A CA 1
ATOM 1197 C C . THR A 1 158 ? -13.452 -7.938 5.165 1 98.92 158 THR A C 1
ATOM 1199 O O . THR A 1 158 ? -12.884 -6.869 4.928 1 98.92 158 THR A O 1
ATOM 1202 N N . ILE A 1 159 ? -13.518 -8.937 4.301 1 98.92 159 ILE A N 1
ATOM 1203 C CA . ILE A 1 159 ? -12.78 -8.93 3.042 1 98.92 159 ILE A CA 1
ATOM 1204 C C . ILE A 1 159 ? -13.757 -9.004 1.871 1 98.92 159 ILE A C 1
ATOM 1206 O O . ILE A 1 159 ? -14.704 -9.793 1.893 1 98.92 159 ILE A O 1
ATOM 1210 N N . GLY A 1 160 ? -13.585 -8.155 0.886 1 98.94 160 GLY A N 1
ATOM 1211 C CA . GLY A 1 160 ? -14.266 -8.298 -0.391 1 98.94 160 GLY A CA 1
ATOM 1212 C C . GLY A 1 160 ? -13.397 -8.925 -1.464 1 98.94 160 GLY A C 1
ATOM 1213 O O . GLY A 1 160 ? -12.253 -8.51 -1.665 1 98.94 160 GLY A O 1
ATOM 1214 N N . VAL A 1 161 ? -13.904 -9.885 -2.134 1 98.93 161 VAL A N 1
ATOM 1215 C CA . VAL A 1 161 ? -13.207 -10.532 -3.241 1 98.93 161 VAL A CA 1
ATOM 1216 C C . VAL A 1 161 ? -13.906 -10.199 -4.557 1 98.93 161 VAL A C 1
ATOM 1218 O O . VAL A 1 161 ? -15.055 -10.591 -4.773 1 98.93 161 VAL A O 1
ATOM 1221 N N . ILE A 1 162 ? -13.18 -9.526 -5.411 1 98.78 162 ILE A N 1
ATOM 1222 C CA . ILE A 1 162 ? -13.734 -9.115 -6.696 1 98.78 162 ILE A CA 1
ATOM 1223 C C . ILE A 1 162 ? -13.221 -10.038 -7.799 1 98.78 162 ILE A C 1
ATOM 1225 O O . ILE A 1 162 ? -12.013 -10.126 -8.031 1 98.78 162 ILE A O 1
ATOM 1229 N N . GLY A 1 163 ? -14.108 -10.552 -8.581 1 96.8 163 GLY A N 1
ATOM 1230 C CA . GLY A 1 163 ? -13.759 -11.579 -9.549 1 96.8 163 GLY A CA 1
ATOM 1231 C C . GLY A 1 163 ? -13.729 -12.975 -8.955 1 96.8 163 GLY A C 1
ATOM 1232 O O . GLY A 1 163 ? -12.732 -13.377 -8.351 1 96.8 163 GLY A O 1
ATOM 1233 N N . LEU A 1 164 ? -14.817 -13.708 -9.238 1 95.22 164 LEU A N 1
ATOM 1234 C CA . LEU A 1 164 ? -14.964 -15.036 -8.651 1 95.22 164 LEU A CA 1
ATOM 1235 C C . LEU A 1 164 ? -14.636 -16.121 -9.672 1 95.22 164 LEU A C 1
ATOM 1237 O O . LEU A 1 164 ? -15.403 -17.072 -9.841 1 95.22 164 LEU A O 1
ATOM 1241 N N . GLY A 1 165 ? -13.521 -15.872 -10.356 1 89.83 165 GLY A N 1
ATOM 1242 C CA . GLY A 1 165 ? -12.957 -16.917 -11.196 1 89.83 165 GLY A CA 1
ATOM 1243 C C . GLY A 1 165 ? -12.147 -17.936 -10.416 1 89.83 165 GLY A C 1
ATOM 1244 O O . GLY A 1 165 ? -12.433 -18.2 -9.247 1 89.83 165 GLY A O 1
ATOM 1245 N N . GLY A 1 166 ? -11.255 -18.583 -11.086 1 86.91 166 GLY A N 1
ATOM 1246 C CA . GLY A 1 166 ? -10.474 -19.629 -10.445 1 86.91 166 GLY A CA 1
ATOM 1247 C C . GLY A 1 166 ? -9.705 -19.141 -9.232 1 86.91 166 GLY A C 1
ATOM 1248 O O . GLY A 1 166 ? -9.798 -19.73 -8.153 1 86.91 166 GLY A O 1
ATOM 1249 N N . LEU A 1 167 ? -9.008 -18.042 -9.356 1 93.2 167 LEU A N 1
ATOM 1250 C CA . LEU A 1 167 ? -8.231 -17.518 -8.238 1 93.2 167 LEU A CA 1
ATOM 1251 C C . LEU A 1 167 ? -9.145 -16.908 -7.18 1 93.2 167 LEU A C 1
ATOM 1253 O O . LEU A 1 167 ? -8.964 -17.148 -5.984 1 93.2 167 LEU A O 1
ATOM 1257 N N . GLY A 1 168 ? -10.106 -16.205 -7.649 1 95.6 168 GLY A N 1
ATOM 1258 C CA . GLY A 1 168 ? -11.003 -15.52 -6.733 1 95.6 168 GLY A CA 1
ATOM 1259 C C . GLY A 1 168 ? -11.796 -16.468 -5.853 1 95.6 168 GLY A C 1
ATOM 1260 O O . GLY A 1 168 ? -11.951 -16.228 -4.654 1 95.6 168 GLY A O 1
ATOM 1261 N N . MET A 1 169 ? -12.292 -17.56 -6.481 1 95.13 169 MET A N 1
ATOM 1262 C CA . MET A 1 169 ? -13.062 -18.547 -5.73 1 95.13 169 MET A CA 1
ATOM 1263 C C . MET A 1 169 ? -12.201 -19.211 -4.662 1 95.13 169 MET A C 1
ATOM 1265 O O . MET A 1 169 ? -12.637 -19.378 -3.521 1 95.13 169 MET A O 1
ATOM 1269 N N . SER A 1 170 ? -11.022 -19.529 -5.036 1 96.03 170 SER A N 1
ATOM 1270 C CA . SER A 1 170 ? -10.109 -20.12 -4.063 1 96.03 170 SER A CA 1
ATOM 1271 C C . SER A 1 170 ? -9.761 -19.129 -2.958 1 96.03 170 SER A C 1
ATOM 1273 O O . SER A 1 170 ? -9.736 -19.488 -1.779 1 96.03 170 SER A O 1
ATOM 1275 N N . GLY A 1 171 ? -9.454 -17.889 -3.342 1 97.78 171 GLY A N 1
ATOM 1276 C CA . GLY A 1 171 ? -9.154 -16.855 -2.364 1 97.78 171 GLY A CA 1
ATOM 1277 C C . GLY A 1 171 ? -10.271 -16.64 -1.36 1 97.78 171 GLY A C 1
ATOM 1278 O O . GLY A 1 171 ? -10.017 -16.5 -0.162 1 97.78 171 GLY A O 1
ATOM 1279 N N . LEU A 1 172 ? -11.47 -16.59 -1.896 1 98.33 172 LEU A N 1
ATOM 1280 C CA . LEU A 1 172 ? -12.645 -16.457 -1.043 1 98.33 172 LEU A CA 1
ATOM 1281 C C . LEU A 1 172 ? -12.702 -17.582 -0.015 1 98.33 172 LEU A C 1
ATOM 1283 O O . LEU A 1 172 ? -12.843 -17.328 1.183 1 98.33 172 LEU A O 1
ATOM 1287 N N . ALA A 1 173 ? -12.528 -18.778 -0.432 1 98.07 173 ALA A N 1
ATOM 1288 C CA . ALA A 1 173 ? -12.57 -19.934 0.46 1 98.07 173 ALA A CA 1
ATOM 1289 C C . ALA A 1 173 ? -11.474 -19.85 1.518 1 98.07 173 ALA A C 1
ATOM 1291 O O . ALA A 1 173 ? -11.714 -20.135 2.694 1 98.07 173 ALA A O 1
ATOM 1292 N N . PHE A 1 174 ? -10.279 -19.457 1.112 1 98.65 174 PHE A N 1
ATOM 1293 C CA . PHE A 1 174 ? -9.163 -19.349 2.044 1 98.65 174 PHE A CA 1
ATOM 1294 C C . PHE A 1 174 ? -9.437 -18.281 3.096 1 98.65 174 PHE A C 1
ATOM 1296 O O . PHE A 1 174 ? -9.102 -18.458 4.269 1 98.65 174 PHE A O 1
ATOM 1303 N N . GLY A 1 175 ? -9.986 -17.125 2.665 1 98.8 175 GLY A N 1
ATOM 1304 C CA . GLY A 1 175 ? -10.366 -16.106 3.631 1 98.8 175 GLY A CA 1
ATOM 1305 C C . GLY A 1 175 ? -11.312 -16.619 4.7 1 98.8 175 GLY A C 1
ATOM 1306 O O . GLY A 1 175 ? -11.114 -16.358 5.888 1 98.8 175 GLY A O 1
ATOM 1307 N N . VAL A 1 176 ? -12.295 -17.377 4.248 1 98.75 176 VAL A N 1
ATOM 1308 C CA . VAL A 1 176 ? -13.287 -17.947 5.154 1 98.75 176 VAL A CA 1
ATOM 1309 C C . VAL A 1 176 ? -12.613 -18.939 6.1 1 98.75 176 VAL A C 1
ATOM 1311 O O . VAL A 1 176 ? -12.835 -18.899 7.312 1 98.75 176 VAL A O 1
ATOM 1314 N N . ILE A 1 177 ? -11.799 -19.785 5.587 1 98.59 177 ILE A N 1
ATOM 1315 C CA . ILE A 1 177 ? -11.12 -20.82 6.359 1 98.59 177 ILE A CA 1
ATOM 1316 C C . ILE A 1 177 ? -10.271 -20.175 7.452 1 98.59 177 ILE A C 1
ATOM 1318 O O . ILE A 1 177 ? -10.184 -20.694 8.568 1 98.59 177 ILE A O 1
ATOM 1322 N N . GLU A 1 178 ? -9.664 -19.041 7.149 1 98.48 178 GLU A N 1
ATOM 1323 C CA . GLU A 1 178 ? -8.795 -18.375 8.115 1 98.48 178 GLU A CA 1
ATOM 1324 C C . GLU A 1 178 ? -9.601 -17.504 9.073 1 98.48 178 GLU A C 1
ATOM 1326 O O . GLU A 1 178 ? -9.034 -16.842 9.945 1 98.48 178 GLU A O 1
ATOM 1331 N N . GLY A 1 179 ? -10.921 -17.384 8.844 1 98.68 179 GLY A N 1
ATOM 1332 C CA . GLY A 1 179 ? -11.798 -16.836 9.866 1 98.68 179 GLY A CA 1
ATOM 1333 C C . GLY A 1 179 ? -12.366 -15.478 9.5 1 98.68 179 GLY A C 1
ATOM 1334 O O . GLY A 1 179 ? -13.122 -14.886 10.273 1 98.68 179 GLY A O 1
ATOM 1335 N N . ALA A 1 180 ? -12.104 -14.927 8.399 1 98.88 180 ALA A N 1
ATOM 1336 C CA . ALA A 1 180 ? -12.612 -13.619 7.994 1 98.88 180 ALA A CA 1
ATOM 1337 C C . ALA A 1 180 ? -14.076 -13.706 7.571 1 98.88 180 ALA A C 1
ATOM 1339 O O . ALA A 1 180 ? -14.573 -14.789 7.253 1 98.88 180 ALA A O 1
ATOM 1340 N N . THR A 1 181 ? -14.797 -12.589 7.652 1 98.92 181 THR A N 1
ATOM 1341 C CA . THR A 1 181 ? -16.066 -12.411 6.956 1 98.92 181 THR A CA 1
ATOM 1342 C C . THR A 1 181 ? -15.834 -12.003 5.504 1 98.92 181 THR A C 1
ATOM 1344 O O . THR A 1 181 ? -15.279 -10.935 5.235 1 98.92 181 THR A O 1
ATOM 1347 N N . VAL A 1 182 ? -16.243 -12.867 4.564 1 98.93 182 VAL A N 1
ATOM 1348 C CA . VAL A 1 182 ? -15.85 -12.643 3.177 1 98.93 182 VAL A CA 1
ATOM 1349 C C . VAL A 1 182 ? -17.093 -12.421 2.317 1 98.93 182 VAL A C 1
ATOM 1351 O O . VAL A 1 182 ? -18.081 -13.147 2.444 1 98.93 182 VAL A O 1
ATOM 1354 N N . TYR A 1 183 ? -17.088 -11.394 1.495 1 98.95 183 TYR A N 1
ATOM 1355 C CA . TYR A 1 183 ? -18.111 -11.099 0.498 1 98.95 183 TYR A CA 1
ATOM 1356 C C . TYR A 1 183 ? -17.571 -11.297 -0.913 1 98.95 183 TYR A C 1
ATOM 1358 O O . TYR A 1 183 ? -16.411 -10.984 -1.19 1 98.95 183 TYR A O 1
ATOM 1366 N N . GLY A 1 184 ? -18.388 -11.849 -1.762 1 98.8 184 GLY A N 1
ATOM 1367 C CA . GLY A 1 184 ? -17.996 -12.053 -3.148 1 98.8 184 GLY A CA 1
ATOM 1368 C C . GLY A 1 184 ? -18.636 -11.062 -4.101 1 98.8 184 GLY A C 1
ATOM 1369 O O . GLY A 1 184 ? -19.802 -10.697 -3.935 1 98.8 184 GLY A O 1
ATOM 1370 N N . PHE A 1 185 ? -17.888 -10.645 -5.066 1 98.79 185 PHE A N 1
ATOM 1371 C CA . PHE A 1 185 ? -18.394 -9.749 -6.1 1 98.79 185 PHE A CA 1
ATOM 1372 C C . PHE A 1 185 ? -18.094 -10.301 -7.488 1 98.79 185 PHE A C 1
ATOM 1374 O O . PHE A 1 185 ? -16.946 -10.624 -7.8 1 98.79 185 PHE A O 1
ATOM 1381 N N . ASP A 1 186 ? -19.081 -10.413 -8.273 1 97.41 186 ASP A N 1
ATOM 1382 C CA . ASP A 1 186 ? -18.954 -10.839 -9.663 1 97.41 186 ASP A CA 1
ATOM 1383 C C . ASP A 1 186 ? -20.152 -10.38 -10.49 1 97.41 186 ASP A C 1
ATOM 1385 O O . ASP A 1 186 ? -21.277 -10.328 -9.987 1 97.41 186 ASP A O 1
ATOM 1389 N N . ILE A 1 187 ? -19.897 -10.083 -11.741 1 96.19 187 ILE A N 1
ATOM 1390 C CA . ILE A 1 187 ? -20.984 -9.636 -12.606 1 96.19 187 ILE A CA 1
ATOM 1391 C C . ILE A 1 187 ? -21.869 -10.823 -12.977 1 96.19 187 ILE A C 1
ATOM 1393 O O . ILE A 1 187 ? -23.029 -10.645 -13.358 1 96.19 187 ILE A O 1
ATOM 1397 N N . MET A 1 188 ? -21.324 -12.025 -12.929 1 94.78 188 MET A N 1
ATOM 1398 C CA . MET A 1 188 ? -22.068 -13.241 -13.245 1 94.78 188 MET A CA 1
ATOM 1399 C C . MET A 1 188 ? -22.684 -13.845 -11.987 1 94.78 188 MET A C 1
ATOM 1401 O O . MET A 1 188 ? -21.981 -14.451 -11.176 1 94.78 188 MET A O 1
ATOM 1405 N N . GLU A 1 189 ? -23.921 -13.869 -11.92 1 95.51 189 GLU A N 1
ATOM 1406 C CA . GLU A 1 189 ? -24.634 -14.365 -10.746 1 95.51 189 GLU A CA 1
ATOM 1407 C C . GLU A 1 189 ? -24.507 -15.881 -10.623 1 95.51 189 GLU A C 1
ATOM 1409 O O . GLU A 1 189 ? -24.71 -16.441 -9.544 1 95.51 189 GLU A O 1
ATOM 1414 N N . SER A 1 190 ? -24.2 -16.503 -11.679 1 93.27 190 SER A N 1
ATOM 1415 C CA . SER A 1 190 ? -24.066 -17.956 -11.681 1 93.27 190 SER A CA 1
ATOM 1416 C C . SER A 1 190 ? -22.938 -18.408 -10.761 1 93.27 190 SER A C 1
ATOM 1418 O O . SER A 1 190 ? -22.869 -19.58 -10.383 1 93.27 190 SER A O 1
ATOM 1420 N N . LYS A 1 191 ? -22.082 -17.463 -10.372 1 93.91 191 LYS A N 1
ATOM 1421 C CA . LYS A 1 191 ? -20.947 -17.788 -9.512 1 93.91 191 LYS A CA 1
ATOM 1422 C C . LYS A 1 191 ? -21.337 -17.724 -8.039 1 93.91 191 LYS A C 1
ATOM 1424 O O . LYS A 1 191 ? -20.604 -18.212 -7.175 1 93.91 191 LYS A O 1
ATOM 1429 N N . PHE A 1 192 ? -22.504 -17.17 -7.738 1 97.18 192 PHE A N 1
ATOM 1430 C CA . PHE A 1 192 ? -22.852 -16.824 -6.365 1 97.18 192 PHE A CA 1
ATOM 1431 C C . PHE A 1 192 ? -23.135 -18.077 -5.546 1 97.18 192 PHE A C 1
ATOM 1433 O O . PHE A 1 192 ? -22.769 -18.153 -4.371 1 97.18 192 PHE A O 1
ATOM 1440 N N . GLU A 1 193 ? -23.783 -18.999 -6.142 1 96.37 193 GLU A N 1
ATOM 1441 C CA . GLU A 1 193 ? -24.131 -20.216 -5.414 1 96.37 193 GLU A CA 1
ATOM 1442 C C . GLU A 1 193 ? -22.882 -20.939 -4.917 1 96.37 193 GLU A C 1
ATOM 1444 O O . GLU A 1 193 ? -22.809 -21.333 -3.752 1 96.37 193 GLU A O 1
ATOM 1449 N N . GLU A 1 194 ? -21.962 -21.095 -5.817 1 93.79 194 GLU A N 1
ATOM 1450 C CA . GLU A 1 194 ? -20.715 -21.749 -5.431 1 93.79 194 GLU A CA 1
ATOM 1451 C C . GLU A 1 194 ? -19.976 -20.942 -4.367 1 93.79 194 GLU A C 1
ATOM 1453 O O . GLU A 1 194 ? -19.444 -21.509 -3.41 1 93.79 194 GLU A O 1
ATOM 1458 N N . ALA A 1 195 ? -19.924 -19.651 -4.501 1 96.96 195 ALA A N 1
ATOM 1459 C CA . ALA A 1 195 ? -19.257 -18.786 -3.531 1 96.96 195 ALA A CA 1
ATOM 1460 C C . ALA A 1 195 ? -19.882 -18.931 -2.146 1 96.96 195 ALA A C 1
ATOM 1462 O O . ALA A 1 195 ? -19.17 -19.029 -1.144 1 96.96 195 ALA A O 1
ATOM 1463 N N . LYS A 1 196 ? -21.174 -18.957 -2.082 1 98.03 196 LYS A N 1
ATOM 1464 C CA . LYS A 1 196 ? -21.88 -19.107 -0.813 1 98.03 196 LYS A CA 1
ATOM 1465 C C . LYS A 1 196 ? -21.624 -20.481 -0.201 1 98.03 196 LYS A C 1
ATOM 1467 O O . LYS A 1 196 ? -21.473 -20.605 1.017 1 98.03 196 LYS A O 1
ATOM 1472 N N . ARG A 1 197 ? -21.581 -21.468 -1.043 1 96.48 197 ARG A N 1
ATOM 1473 C CA . ARG A 1 197 ? -21.255 -22.808 -0.564 1 96.48 197 ARG A CA 1
ATOM 1474 C C . ARG A 1 197 ? -19.875 -22.838 0.083 1 96.48 197 ARG A C 1
ATOM 1476 O O . ARG A 1 197 ? -19.649 -23.578 1.043 1 96.48 197 ARG A O 1
ATOM 1483 N N . LEU A 1 198 ? -19.019 -22.017 -0.449 1 96.2 198 LEU A N 1
ATOM 1484 C CA . LEU A 1 198 ? -17.657 -21.97 0.069 1 96.2 198 LEU A CA 1
ATOM 1485 C C . LEU A 1 198 ? -17.575 -21.08 1.304 1 96.2 198 LEU A C 1
ATOM 1487 O O . LEU A 1 198 ? -16.516 -20.971 1.927 1 96.2 198 LEU A O 1
ATOM 1491 N N . GLY A 1 199 ? -18.693 -20.335 1.621 1 97.89 199 GLY A N 1
ATOM 1492 C CA . GLY A 1 199 ? -18.757 -19.652 2.904 1 97.89 199 GLY A CA 1
ATOM 1493 C C . GLY A 1 199 ? -18.902 -18.148 2.772 1 97.89 199 GLY A C 1
ATOM 1494 O O . GLY A 1 199 ? -18.856 -17.425 3.769 1 97.89 199 GLY A O 1
ATOM 1495 N N . ALA A 1 200 ? -19.044 -17.623 1.614 1 98.65 200 ALA A N 1
ATOM 1496 C CA . ALA A 1 200 ? -19.277 -16.189 1.463 1 98.65 200 ALA A CA 1
ATOM 1497 C C . ALA A 1 200 ? -20.492 -15.743 2.271 1 98.65 200 ALA A C 1
ATOM 1499 O O . ALA A 1 200 ? -21.531 -16.407 2.259 1 98.65 200 ALA A O 1
ATOM 1500 N N . THR A 1 201 ? -20.349 -14.666 2.955 1 98.78 201 THR A N 1
ATOM 1501 C CA . THR A 1 201 ? -21.46 -14.102 3.714 1 98.78 201 THR A CA 1
ATOM 1502 C C . THR A 1 201 ? -22.58 -13.652 2.779 1 98.78 201 THR A C 1
ATOM 1504 O O . THR A 1 201 ? -23.759 -13.877 3.061 1 98.78 201 THR A O 1
ATOM 1507 N N . GLU A 1 202 ? -22.233 -13.002 1.712 1 98.67 202 GLU A N 1
ATOM 1508 C CA . GLU A 1 202 ? -23.123 -12.548 0.648 1 98.67 202 GLU A CA 1
ATOM 1509 C C . GLU A 1 202 ? -22.346 -12.237 -0.627 1 98.67 202 GLU A C 1
ATOM 1511 O O . GLU A 1 202 ? -21.124 -12.075 -0.592 1 98.67 202 GLU A O 1
ATOM 1516 N N . CYS A 1 203 ? -23.034 -12.292 -1.696 1 98.69 203 CYS A N 1
ATOM 1517 C CA . CYS A 1 203 ? -22.447 -11.926 -2.98 1 98.69 203 CYS A CA 1
ATOM 1518 C C . CYS A 1 203 ? -23.247 -10.814 -3.649 1 98.69 203 CYS A C 1
ATOM 1520 O O . CYS A 1 203 ? -24.463 -10.727 -3.473 1 98.69 203 CYS A O 1
ATOM 1522 N N . PHE A 1 204 ? -22.534 -9.962 -4.334 1 98.76 204 PHE A N 1
ATOM 1523 C CA . PHE A 1 204 ? -23.149 -8.846 -5.042 1 98.76 204 PHE A CA 1
ATOM 1524 C C . PHE A 1 204 ? -22.576 -8.714 -6.448 1 98.76 204 PHE A C 1
ATOM 152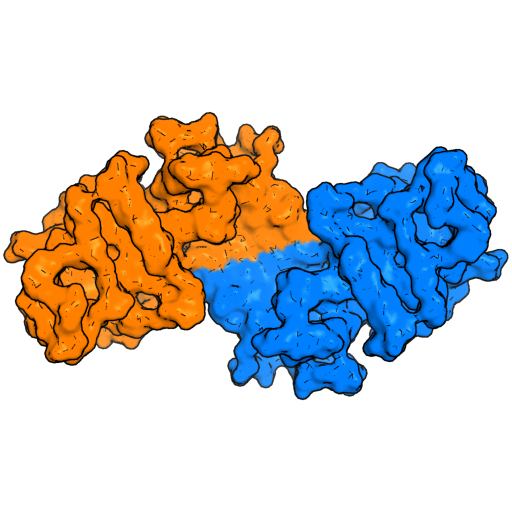6 O O . PHE A 1 204 ? -21.492 -9.228 -6.732 1 98.76 204 PHE A O 1
ATOM 1533 N N . LYS A 1 205 ? -23.283 -8.017 -7.309 1 97.98 205 LYS A N 1
ATOM 1534 C CA . LYS A 1 205 ? -22.791 -7.746 -8.657 1 97.98 205 LYS A CA 1
ATOM 1535 C C . LYS A 1 205 ? -21.834 -6.557 -8.665 1 97.98 205 LYS A C 1
ATOM 1537 O O . LYS A 1 205 ? -21.029 -6.408 -9.586 1 97.98 205 LYS A O 1
ATOM 1542 N N . SER A 1 206 ? -22.014 -5.737 -7.601 1 97.49 206 SER A N 1
ATOM 1543 C CA . SER A 1 206 ? -21.167 -4.552 -7.51 1 97.49 206 SER A CA 1
ATOM 1544 C C . SER A 1 206 ? -20.994 -4.106 -6.062 1 97.49 206 SER A C 1
ATOM 1546 O O . SER A 1 206 ? -21.8 -4.457 -5.198 1 97.49 206 SER A O 1
ATOM 1548 N N . THR A 1 207 ? -20.008 -3.273 -5.833 1 97.73 207 THR A N 1
ATOM 1549 C CA . THR A 1 207 ? -19.747 -2.776 -4.486 1 97.73 207 THR A CA 1
ATOM 1550 C C . THR A 1 207 ? -20.841 -1.808 -4.045 1 97.73 207 THR A C 1
ATOM 1552 O O . THR A 1 207 ? -21.086 -1.643 -2.848 1 97.73 207 THR A O 1
ATOM 1555 N N . GLU A 1 208 ? -21.506 -1.193 -4.945 1 96.88 208 GLU A N 1
ATOM 1556 C CA . GLU A 1 208 ? -22.592 -0.266 -4.642 1 96.88 208 GLU A CA 1
ATOM 1557 C C . GLU A 1 208 ? -23.721 -0.965 -3.889 1 96.88 208 GLU A C 1
ATOM 1559 O O . GLU A 1 208 ? -24.426 -0.339 -3.095 1 96.88 208 GLU A O 1
ATOM 1564 N N . GLN A 1 209 ? -23.89 -2.231 -4.174 1 97.99 209 GLN A N 1
ATOM 1565 C CA . GLN A 1 209 ? -24.944 -3.013 -3.536 1 97.99 209 GLN A CA 1
ATOM 1566 C C . GLN A 1 209 ? -24.568 -3.376 -2.102 1 97.99 209 GLN A C 1
ATOM 1568 O O . GLN A 1 209 ? -25.405 -3.865 -1.34 1 97.99 209 GLN A O 1
ATOM 1573 N N . ALA A 1 210 ? -23.337 -3.15 -1.739 1 98.3 210 ALA A N 1
ATOM 1574 C CA . ALA A 1 210 ? -22.851 -3.506 -0.409 1 98.3 210 ALA A CA 1
ATOM 1575 C C . ALA A 1 210 ? -22.429 -2.264 0.371 1 98.3 210 ALA A C 1
ATOM 1577 O O . ALA A 1 210 ? -21.454 -2.299 1.126 1 98.3 210 ALA A O 1
ATOM 1578 N N . LYS A 1 211 ? -23.065 -1.168 0.181 1 96.37 211 LYS A N 1
ATOM 1579 C CA . LYS A 1 211 ? -22.681 0.129 0.731 1 96.37 211 LYS A CA 1
ATOM 1580 C C . LYS A 1 211 ? -22.762 0.125 2.255 1 96.37 211 LYS A C 1
ATOM 1582 O O . LYS A 1 211 ? -22.138 0.957 2.917 1 96.37 211 LYS A O 1
ATOM 1587 N N . GLU A 1 212 ? -23.533 -0.799 2.829 1 97.53 212 GLU A N 1
ATOM 1588 C CA . GLU A 1 212 ? -23.731 -0.844 4.275 1 97.53 212 GLU A CA 1
ATOM 1589 C C . GLU A 1 212 ? -22.631 -1.652 4.958 1 97.53 212 GLU A C 1
ATOM 1591 O O . GLU A 1 212 ? -22.544 -1.676 6.187 1 97.53 212 GLU A O 1
ATOM 1596 N N . VAL A 1 213 ? -21.836 -2.33 4.204 1 98.45 213 VAL A N 1
ATOM 1597 C CA . VAL A 1 213 ? -20.783 -3.178 4.754 1 98.45 213 VAL A CA 1
ATOM 1598 C C . VAL A 1 213 ? -19.479 -2.389 4.843 1 98.45 213 VAL A C 1
ATOM 1600 O O . VAL A 1 213 ? -19.118 -1.666 3.912 1 98.45 213 VAL A O 1
ATOM 1603 N N . VAL A 1 214 ? -18.741 -2.472 5.918 1 98.36 214 VAL A N 1
ATOM 1604 C CA . VAL A 1 214 ? -17.44 -1.841 6.111 1 98.36 214 VAL A CA 1
ATOM 1605 C C . VAL A 1 214 ? -16.329 -2.848 5.821 1 98.36 214 VAL A C 1
ATOM 1607 O O . VAL A 1 214 ? -16.153 -3.818 6.561 1 98.36 214 VAL A O 1
ATOM 1610 N N . PHE A 1 215 ? -15.607 -2.58 4.803 1 98.86 215 PHE A N 1
ATOM 1611 C CA . PHE A 1 215 ? -14.587 -3.53 4.374 1 98.86 215 PHE A CA 1
ATOM 1612 C C . PHE A 1 215 ? -13.208 -3.097 4.855 1 98.86 215 PHE A C 1
ATOM 1614 O O . PHE A 1 215 ? -12.794 -1.958 4.628 1 98.86 215 PHE A O 1
ATOM 1621 N N . ASP A 1 216 ? -12.48 -4.034 5.456 1 98.81 216 ASP A N 1
ATOM 1622 C CA . ASP A 1 216 ? -11.084 -3.8 5.815 1 98.81 216 ASP A CA 1
ATOM 1623 C C . ASP A 1 216 ? -10.186 -3.835 4.581 1 98.81 216 ASP A C 1
ATOM 1625 O O . ASP A 1 216 ? -9.177 -3.129 4.521 1 98.81 216 ASP A O 1
ATOM 1629 N N . ALA A 1 217 ? -10.595 -4.676 3.608 1 98.92 217 ALA A N 1
ATOM 1630 C CA . ALA A 1 217 ? -9.781 -4.825 2.404 1 98.92 217 ALA A CA 1
ATOM 1631 C C . ALA A 1 217 ? -10.597 -5.423 1.262 1 98.92 217 ALA A C 1
ATOM 1633 O O . ALA A 1 217 ? -11.613 -6.082 1.495 1 98.92 217 ALA A O 1
ATOM 1634 N N . PHE A 1 218 ? -10.167 -5.142 0.071 1 98.94 218 PHE A N 1
ATOM 1635 C CA . PHE A 1 218 ? -10.602 -5.825 -1.141 1 98.94 218 PHE A CA 1
ATOM 1636 C C . PHE A 1 218 ? -9.429 -6.519 -1.823 1 98.94 218 PHE A C 1
ATOM 1638 O O . PHE A 1 218 ? -8.307 -6.009 -1.81 1 98.94 218 PHE A O 1
ATOM 1645 N N . VAL A 1 219 ? -9.689 -7.626 -2.394 1 98.94 219 VAL A N 1
ATOM 1646 C CA . VAL A 1 219 ? -8.77 -8.245 -3.344 1 98.94 219 VAL A CA 1
ATOM 1647 C C . VAL A 1 219 ? -9.404 -8.274 -4.732 1 98.94 219 VAL A C 1
ATOM 1649 O O . VAL A 1 219 ? -10.476 -8.855 -4.92 1 98.94 219 VAL A O 1
A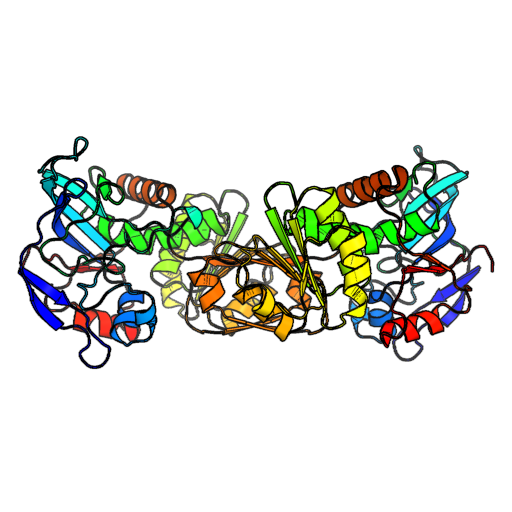TOM 1652 N N . ASP A 1 220 ? -8.75 -7.656 -5.679 1 98.78 220 ASP A N 1
ATOM 1653 C CA . ASP A 1 220 ? -9.254 -7.504 -7.041 1 98.78 220 ASP A CA 1
ATOM 1654 C C . ASP A 1 220 ? -8.555 -8.469 -7.996 1 98.78 220 ASP A C 1
ATOM 1656 O O . ASP A 1 220 ? -7.471 -8.173 -8.503 1 98.78 220 ASP A O 1
ATOM 1660 N N . PHE A 1 221 ? -9.219 -9.551 -8.321 1 96.95 221 PHE A N 1
ATOM 1661 C CA . PHE A 1 221 ? -8.665 -10.582 -9.191 1 96.95 221 PHE A CA 1
ATOM 1662 C C . PHE A 1 221 ? -8.979 -10.284 -10.652 1 96.95 221 PHE A C 1
ATOM 1664 O O . PHE A 1 221 ? -8.582 -11.037 -11.544 1 96.95 221 PHE A O 1
ATOM 1671 N N . VAL A 1 222 ? -9.656 -9.219 -10.916 1 95.57 222 VAL A N 1
ATOM 1672 C CA . VAL A 1 222 ? -9.963 -8.817 -12.284 1 95.57 222 VAL A CA 1
ATOM 1673 C C . VAL A 1 222 ? -8.896 -7.849 -12.791 1 95.57 222 VAL A C 1
ATOM 1675 O O . VAL A 1 222 ? -8.241 -8.112 -13.803 1 95.57 222 VAL A O 1
ATOM 1678 N N . GLY A 1 223 ? -8.679 -6.76 -12.023 1 95.49 223 GLY A N 1
ATOM 1679 C CA . GLY A 1 223 ? -7.672 -5.773 -12.378 1 95.49 223 GLY A CA 1
ATOM 1680 C C . GLY A 1 223 ? -8.121 -4.833 -13.481 1 95.49 223 GLY A C 1
ATOM 1681 O O . GLY A 1 223 ? -7.302 -4.357 -14.27 1 95.49 223 GLY A O 1
ATOM 1682 N N . ALA A 1 224 ? -9.413 -4.698 -13.647 1 95.68 224 ALA A N 1
ATOM 1683 C CA . ALA A 1 224 ? -9.939 -3.675 -14.547 1 95.68 224 ALA A CA 1
ATOM 1684 C C . ALA A 1 224 ? -10.028 -2.322 -13.845 1 95.68 224 ALA A C 1
ATOM 1686 O O . ALA A 1 224 ? -10.158 -2.258 -12.621 1 95.68 224 ALA A O 1
ATOM 1687 N N . GLU A 1 225 ? -9.986 -1.26 -14.631 1 96.51 225 GLU A N 1
ATOM 1688 C CA . GLU A 1 225 ? -10.053 0.078 -14.052 1 96.51 225 GLU A CA 1
ATOM 1689 C C . GLU A 1 225 ? -11.302 0.245 -13.191 1 96.51 225 GLU A C 1
ATOM 1691 O O . GLU A 1 225 ? -11.227 0.76 -12.073 1 96.51 225 GLU A O 1
ATOM 1696 N N . SER A 1 226 ? -12.421 -0.203 -13.682 1 96.73 226 SER A N 1
ATOM 1697 C CA . SER A 1 226 ? -13.688 -0.034 -12.978 1 96.73 226 SER A CA 1
ATOM 1698 C C . SER A 1 226 ? -13.686 -0.784 -11.65 1 96.73 226 SER A C 1
ATOM 1700 O O . SER A 1 226 ? -14.175 -0.273 -10.641 1 96.73 226 SER A O 1
ATOM 1702 N N . THR A 1 227 ? -13.169 -2.007 -11.603 1 97.7 227 THR A N 1
ATOM 1703 C CA . THR A 1 227 ? -13.181 -2.799 -10.378 1 97.7 227 THR A CA 1
ATOM 1704 C C . THR A 1 227 ? -12.226 -2.21 -9.344 1 97.7 227 THR A C 1
ATOM 1706 O O . THR A 1 227 ? -12.547 -2.156 -8.155 1 97.7 227 THR A O 1
ATOM 1709 N N . THR A 1 228 ? -11.091 -1.772 -9.821 1 97.66 228 THR A N 1
ATOM 1710 C CA . THR A 1 228 ? -10.112 -1.175 -8.918 1 97.66 228 THR A CA 1
ATOM 1711 C C . THR A 1 228 ? -10.651 0.119 -8.316 1 97.66 228 THR A C 1
ATOM 1713 O O . THR A 1 228 ? -10.548 0.337 -7.107 1 97.66 228 THR A O 1
ATOM 1716 N N . GLN A 1 229 ? -11.225 0.941 -9.139 1 97.07 229 GLN A N 1
ATOM 1717 C CA . GLN A 1 229 ? -11.798 2.195 -8.662 1 97.07 229 GLN A CA 1
ATOM 1718 C C . GLN A 1 229 ? -12.932 1.941 -7.672 1 97.07 229 GLN A C 1
ATOM 1720 O O . GLN A 1 229 ? -13.043 2.632 -6.658 1 97.07 229 GLN A O 1
ATOM 1725 N N . ALA A 1 230 ? -13.768 0.988 -8.024 1 97.73 230 ALA A N 1
ATOM 1726 C CA . ALA A 1 230 ? -14.876 0.644 -7.136 1 97.73 230 ALA A CA 1
ATOM 1727 C C . ALA A 1 230 ? -14.363 0.17 -5.779 1 97.73 230 ALA A C 1
ATOM 1729 O O . ALA A 1 230 ? -14.909 0.543 -4.737 1 97.73 230 ALA A O 1
ATOM 1730 N N . ALA A 1 231 ? -13.339 -0.657 -5.78 1 98.51 231 ALA A N 1
ATOM 1731 C CA . ALA A 1 231 ? -12.75 -1.147 -4.537 1 98.51 231 ALA A CA 1
ATOM 1732 C C . ALA A 1 231 ? -12.205 0.004 -3.697 1 98.51 231 ALA A C 1
ATOM 1734 O O . ALA A 1 231 ? -12.472 0.086 -2.496 1 98.51 231 ALA A O 1
ATOM 1735 N N . LEU A 1 232 ? -11.493 0.923 -4.295 1 98.21 232 LEU A N 1
ATOM 1736 C CA . LEU A 1 232 ? -10.885 2.056 -3.606 1 98.21 232 LEU A CA 1
ATOM 1737 C C . LEU A 1 232 ? -11.953 2.974 -3.022 1 98.21 232 LEU A C 1
ATOM 1739 O O . LEU A 1 232 ? -11.763 3.551 -1.949 1 98.21 232 LEU A O 1
ATOM 1743 N N . SER A 1 233 ? -13.027 3.056 -3.672 1 97.57 233 SER A N 1
ATOM 1744 C CA . SER A 1 233 ? -14.107 3.925 -3.215 1 97.57 233 SER A CA 1
ATOM 1745 C C . SER A 1 233 ? -14.906 3.27 -2.093 1 97.57 233 SER A C 1
ATOM 1747 O O . SER A 1 233 ? -15.599 3.953 -1.337 1 97.57 233 SER A O 1
ATOM 1749 N N . SER A 1 234 ? -14.795 1.956 -1.961 1 98.39 234 SER A N 1
ATOM 1750 C CA . SER A 1 234 ? -15.708 1.236 -1.079 1 98.39 234 SER A CA 1
ATOM 1751 C C . SER A 1 234 ? -14.992 0.743 0.174 1 98.39 234 SER A C 1
ATOM 1753 O O . SER A 1 234 ? -15.635 0.367 1.156 1 98.39 234 SER A O 1
ATOM 1755 N N . VAL A 1 235 ? -13.692 0.68 0.144 1 98.6 235 VAL A N 1
ATOM 1756 C CA . VAL A 1 235 ? -12.948 0.202 1.305 1 98.6 235 VAL A CA 1
ATOM 1757 C C . VAL A 1 235 ? -12.965 1.263 2.403 1 98.6 235 VAL A C 1
ATOM 1759 O O . VAL A 1 235 ? -13.074 2.458 2.119 1 98.6 235 VAL A O 1
ATOM 1762 N N . LYS A 1 236 ? -12.875 0.898 3.629 1 98.04 236 LYS A N 1
ATOM 1763 C CA . LYS A 1 236 ? -12.931 1.852 4.733 1 98.04 236 LYS A CA 1
ATOM 1764 C C . LYS A 1 236 ? -11.685 2.733 4.762 1 98.04 236 LYS A C 1
ATOM 1766 O O . LYS A 1 236 ? -10.679 2.415 4.124 1 98.04 236 LYS A O 1
ATOM 1771 N N . GLU A 1 237 ? -11.716 3.782 5.473 1 96.6 237 GLU A N 1
ATOM 1772 C CA . GLU A 1 237 ? -10.52 4.585 5.712 1 96.6 237 GLU A CA 1
ATOM 1773 C C . GLU A 1 237 ? -9.401 3.742 6.316 1 96.6 237 GLU A C 1
ATOM 1775 O O . GLU A 1 237 ? -9.642 2.929 7.21 1 96.6 237 GLU A O 1
ATOM 1780 N N . GLY A 1 238 ? -8.194 3.931 5.778 1 97.6 238 GLY A N 1
ATOM 1781 C CA . GLY A 1 238 ? -7.057 3.142 6.226 1 97.6 238 GLY A CA 1
ATOM 1782 C C . GLY A 1 238 ? -7.035 1.742 5.641 1 97.6 238 GLY A C 1
ATOM 1783 O O . GLY A 1 238 ? -6.142 0.95 5.948 1 97.6 238 GLY A O 1
ATOM 1784 N N . GLY A 1 239 ? -7.994 1.456 4.773 1 98.45 239 GLY A N 1
ATOM 1785 C CA . GLY A 1 239 ? -8.128 0.116 4.224 1 98.45 239 GLY A CA 1
ATOM 1786 C C . GLY A 1 239 ? -7.138 -0.174 3.111 1 98.45 239 GLY A C 1
ATOM 1787 O O . GLY A 1 239 ? -6.359 0.699 2.723 1 98.45 239 GLY A O 1
ATOM 1788 N N . THR A 1 240 ? -7.178 -1.445 2.589 1 98.78 240 THR A N 1
ATOM 1789 C CA . THR A 1 240 ? -6.226 -1.921 1.592 1 98.78 240 THR A CA 1
ATOM 1790 C C . THR A 1 240 ? -6.952 -2.554 0.409 1 98.78 240 THR A C 1
ATOM 1792 O O . THR A 1 240 ? -7.926 -3.287 0.591 1 98.78 240 THR A O 1
ATOM 1795 N N . VAL A 1 241 ? -6.493 -2.222 -0.773 1 98.87 241 VAL A N 1
ATOM 1796 C CA . VAL A 1 241 ? -6.904 -2.907 -1.994 1 98.87 241 VAL A CA 1
ATOM 1797 C C . VAL A 1 241 ? -5.71 -3.639 -2.602 1 98.87 241 VAL A C 1
ATOM 1799 O O . VAL A 1 241 ? -4.672 -3.031 -2.871 1 98.87 241 VAL A O 1
ATOM 1802 N N . VAL A 1 242 ? -5.84 -4.92 -2.81 1 98.9 242 VAL A N 1
ATOM 1803 C CA . VAL A 1 242 ? -4.787 -5.751 -3.384 1 98.9 242 VAL A CA 1
ATOM 1804 C C . VAL A 1 242 ? -5.119 -6.075 -4.839 1 98.9 242 VAL A C 1
ATOM 1806 O O . VAL A 1 242 ? -6.196 -6.598 -5.134 1 98.9 242 VAL A O 1
ATOM 1809 N N . LEU A 1 243 ? -4.187 -5.81 -5.706 1 98.5 243 LEU A N 1
ATOM 1810 C CA . LEU A 1 243 ? -4.353 -6.074 -7.131 1 98.5 243 LEU A CA 1
ATOM 1811 C C . LEU A 1 243 ? -3.63 -7.355 -7.535 1 98.5 243 LEU A C 1
ATOM 1813 O O . LEU A 1 243 ? -2.431 -7.501 -7.287 1 98.5 243 LEU A O 1
ATOM 1817 N N . VAL A 1 244 ? -4.376 -8.196 -8.161 1 97.18 244 VAL A N 1
ATOM 1818 C CA . VAL A 1 244 ? -3.817 -9.449 -8.657 1 97.18 244 VAL A CA 1
ATOM 1819 C C . VAL A 1 244 ? -4.093 -9.583 -10.153 1 97.18 244 VAL A C 1
ATOM 1821 O O . VAL A 1 244 ? -3.223 -10.008 -10.916 1 97.18 244 VAL A O 1
ATOM 1824 N N . GLY A 1 245 ? -5.295 -9.206 -10.549 1 93.73 245 GLY A N 1
ATOM 1825 C CA . GLY A 1 245 ? -5.704 -9.37 -11.935 1 93.73 245 GLY A CA 1
ATOM 1826 C C . GLY A 1 245 ? -4.976 -8.439 -12.886 1 93.73 245 GLY A C 1
ATOM 1827 O O . GLY A 1 245 ? -4.6 -7.327 -12.508 1 93.73 245 GLY A O 1
ATOM 1828 N N . LEU A 1 246 ? -4.898 -8.806 -14.136 1 88.52 246 LEU A N 1
ATOM 1829 C CA . LEU A 1 246 ? -4.08 -8.1 -15.116 1 88.52 246 LEU A CA 1
ATOM 1830 C C . LEU A 1 246 ? -4.921 -7.655 -16.307 1 88.52 246 LEU A C 1
ATOM 1832 O O . LEU A 1 246 ? -4.442 -7.65 -17.443 1 88.52 246 LEU A O 1
ATOM 1836 N N . ALA A 1 247 ? -6.17 -7.342 -16.031 1 87.33 247 ALA A N 1
ATOM 1837 C CA . ALA A 1 247 ? -7.082 -7.011 -17.123 1 87.33 247 ALA A CA 1
ATOM 1838 C C . ALA A 1 247 ? -6.631 -5.747 -17.85 1 87.33 247 ALA A C 1
ATOM 1840 O O . ALA A 1 247 ? -6.91 -5.575 -19.039 1 87.33 247 ALA A O 1
ATOM 1841 N N . THR A 1 248 ? -6.005 -4.854 -17.085 1 90.48 248 THR A N 1
ATOM 1842 C CA . THR A 1 248 ? -5.503 -3.64 -17.718 1 90.48 248 THR A CA 1
ATOM 1843 C C . THR A 1 248 ? -4.054 -3.381 -17.318 1 90.48 248 THR A C 1
ATOM 1845 O O . THR A 1 248 ? -3.638 -3.731 -16.212 1 90.48 248 THR A O 1
ATOM 1848 N N . ASP A 1 249 ? -3.387 -2.714 -18.175 1 90.24 249 ASP A N 1
ATOM 1849 C CA . ASP A 1 249 ? -1.978 -2.417 -17.935 1 90.24 249 ASP A CA 1
ATOM 1850 C C . ASP A 1 249 ? -1.82 -1.193 -17.036 1 90.24 249 ASP A C 1
ATOM 1852 O O . ASP A 1 249 ? -0.758 -0.981 -16.448 1 90.24 249 ASP A O 1
ATOM 1856 N N . THR A 1 250 ? -2.857 -0.364 -17.083 1 94.71 250 THR A N 1
ATOM 1857 C CA . THR A 1 250 ? -2.866 0.834 -16.252 1 94.71 250 THR A CA 1
ATOM 1858 C C . THR A 1 250 ? -4.26 1.086 -15.683 1 94.71 250 THR A C 1
ATOM 1860 O O . THR A 1 250 ? -5.251 0.569 -16.202 1 94.71 250 THR A O 1
ATOM 1863 N N . THR A 1 251 ? -4.295 1.746 -14.646 1 95.81 251 THR A N 1
ATOM 1864 C CA . THR A 1 251 ? -5.562 2.18 -14.068 1 95.81 251 THR A CA 1
ATOM 1865 C C . THR A 1 251 ? -5.448 3.598 -13.517 1 95.81 251 THR A C 1
ATOM 1867 O O . THR A 1 251 ? -4.389 3.997 -13.028 1 95.81 251 THR A O 1
ATOM 1870 N N . ARG A 1 252 ? -6.492 4.378 -13.657 1 96.24 252 ARG A N 1
ATOM 1871 C CA . ARG A 1 252 ? -6.557 5.688 -13.018 1 96.24 252 ARG A CA 1
ATOM 1872 C C . ARG A 1 252 ? -6.948 5.562 -11.549 1 96.24 252 ARG A C 1
ATOM 1874 O O . ARG A 1 252 ? -7.958 4.936 -11.222 1 96.24 252 ARG A O 1
ATOM 1881 N N . VAL A 1 253 ? -6.175 6.122 -10.687 1 95.86 253 VAL A N 1
ATOM 1882 C CA . VAL A 1 253 ? -6.455 6.061 -9.256 1 95.86 253 VAL A CA 1
ATOM 1883 C C . VAL A 1 253 ? -6.748 7.463 -8.726 1 95.86 253 VAL A C 1
ATOM 1885 O O . VAL A 1 253 ? -6.083 8.429 -9.107 1 95.86 253 VAL A O 1
ATOM 1888 N N . PRO A 1 254 ? -7.762 7.612 -7.988 1 95.29 254 PRO A N 1
ATOM 1889 C CA . PRO A 1 254 ? -8.034 8.899 -7.344 1 95.29 254 PRO A CA 1
ATOM 1890 C C . PRO A 1 254 ? -7.049 9.218 -6.221 1 95.29 254 PRO A C 1
ATOM 1892 O O . PRO A 1 254 ? -7.267 8.822 -5.073 1 95.29 254 PRO A O 1
ATOM 1895 N N . THR A 1 255 ? -6.075 9.965 -6.524 1 94.87 255 THR A N 1
ATOM 1896 C CA . THR A 1 255 ? -5.014 10.25 -5.564 1 94.87 255 THR A CA 1
ATOM 1897 C C . THR A 1 255 ? -5.571 10.977 -4.343 1 94.87 255 THR A C 1
ATOM 1899 O O . THR A 1 255 ? -5.112 10.756 -3.22 1 94.87 255 THR A O 1
ATOM 1902 N N . HIS A 1 256 ? -6.54 11.808 -4.542 1 91.29 256 HIS A N 1
ATOM 1903 C CA . HIS A 1 256 ? -7.149 12.531 -3.431 1 91.29 256 HIS A CA 1
ATOM 1904 C C . HIS A 1 256 ? -7.738 11.569 -2.405 1 91.29 256 HIS A C 1
ATOM 1906 O O . HIS A 1 256 ? -7.578 11.768 -1.198 1 91.29 256 HIS A O 1
ATOM 1912 N N . LEU A 1 257 ? -8.356 10.525 -2.88 1 93.26 257 LEU A N 1
ATOM 1913 C CA . LEU A 1 257 ? -8.955 9.533 -1.994 1 93.26 257 LEU A CA 1
ATOM 1914 C C . LEU A 1 257 ? -7.879 8.736 -1.264 1 93.26 257 LEU A C 1
ATOM 1916 O O . LEU A 1 257 ? -7.998 8.478 -0.064 1 93.26 257 LEU A O 1
ATOM 1920 N N . LEU A 1 258 ? -6.817 8.358 -1.986 1 96.85 258 LEU A N 1
ATOM 1921 C CA . LEU A 1 258 ? -5.718 7.619 -1.373 1 96.85 258 LEU A CA 1
ATOM 1922 C C . LEU A 1 258 ? -5.123 8.4 -0.206 1 96.85 258 LEU A C 1
ATOM 1924 O O . LEU A 1 258 ? -4.883 7.838 0.865 1 96.85 258 LEU A O 1
ATOM 1928 N N . ILE A 1 259 ? -4.98 9.641 -0.44 1 95.61 259 ILE A N 1
ATOM 1929 C CA . ILE A 1 259 ? -4.309 10.483 0.544 1 95.61 259 ILE A CA 1
ATOM 1930 C C . ILE A 1 259 ? -5.26 10.78 1.702 1 95.61 259 ILE A C 1
ATOM 1932 O O . ILE A 1 259 ? -4.951 10.483 2.858 1 95.61 259 ILE A O 1
ATOM 1936 N N . THR A 1 260 ? -6.46 11.28 1.454 1 92.16 260 THR A N 1
ATOM 1937 C CA . THR A 1 260 ? -7.347 11.793 2.492 1 92.16 260 THR A CA 1
ATOM 1938 C C . THR A 1 260 ? -7.908 10.652 3.336 1 92.16 260 THR A C 1
ATOM 1940 O O . THR A 1 260 ? -8.221 10.839 4.514 1 92.16 260 THR A O 1
ATOM 1943 N N . ARG A 1 261 ? -7.966 9.474 2.735 1 95.54 261 ARG A N 1
ATOM 1944 C CA . ARG A 1 261 ? -8.491 8.335 3.482 1 95.54 261 ARG A CA 1
ATOM 1945 C C . ARG A 1 261 ? -7.374 7.372 3.87 1 95.54 261 ARG A C 1
ATOM 1947 O O . ARG A 1 261 ? -7.636 6.292 4.402 1 95.54 261 ARG A O 1
ATOM 1954 N N . SER A 1 262 ? -6.138 7.732 3.557 1 97.4 262 SER A N 1
ATOM 1955 C CA . SER A 1 262 ? -4.956 6.954 3.914 1 97.4 262 SER A CA 1
ATOM 1956 C C . SER A 1 262 ? -5.082 5.509 3.442 1 97.4 262 SER A C 1
ATOM 1958 O O . SER A 1 262 ? -4.851 4.576 4.214 1 97.4 262 SER A O 1
ATOM 1960 N N . LEU A 1 263 ? -5.434 5.354 2.177 1 98.49 263 LEU A N 1
ATOM 1961 C CA . LEU A 1 263 ? -5.62 4.023 1.609 1 98.49 263 LEU A CA 1
ATOM 1962 C C . LEU A 1 263 ? -4.294 3.452 1.118 1 98.49 263 LEU A C 1
ATOM 1964 O O . LEU A 1 263 ? -3.328 4.193 0.925 1 98.49 263 LEU A O 1
ATOM 1968 N N . THR A 1 264 ? -4.273 2.118 0.951 1 98.68 264 THR A N 1
ATOM 1969 C CA . THR A 1 264 ? -3.144 1.395 0.376 1 98.68 264 THR A CA 1
ATOM 1970 C C . THR A 1 264 ? -3.583 0.589 -0.844 1 98.68 264 THR A C 1
ATOM 1972 O O . THR A 1 264 ? -4.596 -0.112 -0.8 1 98.68 264 THR A O 1
ATOM 1975 N N . LEU A 1 265 ? -2.932 0.796 -1.917 1 98.78 265 LEU A N 1
ATOM 1976 C CA . LEU A 1 265 ? -3.028 -0.04 -3.109 1 98.78 265 LEU A CA 1
ATOM 1977 C C . LEU A 1 265 ? -1.774 -0.891 -3.279 1 98.78 265 LEU A C 1
ATOM 1979 O O . LEU A 1 265 ? -0.672 -0.358 -3.423 1 98.78 265 LEU A O 1
ATOM 1983 N N . ALA A 1 266 ? -1.938 -2.211 -3.283 1 98.57 266 ALA A N 1
ATOM 1984 C CA . ALA A 1 266 ? -0.788 -3.112 -3.294 1 98.57 266 ALA A CA 1
ATOM 1985 C C . ALA A 1 266 ? -0.915 -4.151 -4.404 1 98.57 266 ALA A C 1
ATOM 1987 O O . ALA A 1 266 ? -2.006 -4.67 -4.655 1 98.57 266 ALA A O 1
ATOM 1988 N N . GLY A 1 267 ? 0.175 -4.399 -5.037 1 98.12 267 GLY A N 1
ATOM 1989 C CA . GLY A 1 267 ? 0.227 -5.503 -5.981 1 98.12 267 GLY A CA 1
ATOM 1990 C C . GLY A 1 267 ? 0.67 -6.809 -5.348 1 98.12 267 GLY A C 1
ATOM 1991 O O . GLY A 1 267 ? 1.427 -6.808 -4.375 1 98.12 267 GLY A O 1
ATOM 1992 N N . SER A 1 268 ? 0.219 -7.822 -5.942 1 96.99 268 SER A N 1
ATOM 1993 C CA . SER A 1 268 ? 0.589 -9.138 -5.433 1 96.99 268 SER A CA 1
ATOM 1994 C C . SER A 1 268 ? 0.769 -10.14 -6.568 1 96.99 268 SER A C 1
ATOM 1996 O O . SER A 1 268 ? -0.016 -10.157 -7.518 1 96.99 268 SER A O 1
ATOM 1998 N N . ILE A 1 269 ? 1.836 -10.94 -6.479 1 94.51 269 ILE A N 1
ATOM 1999 C CA . ILE A 1 269 ? 2.076 -12.036 -7.411 1 94.51 269 ILE A CA 1
ATOM 2000 C C . ILE A 1 269 ? 2.783 -13.181 -6.69 1 94.51 269 ILE A C 1
ATOM 2002 O O . ILE A 1 269 ? 3.69 -12.951 -5.886 1 94.51 269 ILE A O 1
ATOM 2006 N N . GLY A 1 270 ? 2.326 -14.369 -6.972 1 94.96 270 GLY A N 1
ATOM 2007 C CA . GLY A 1 270 ? 2.988 -15.535 -6.409 1 94.96 270 GLY A CA 1
ATOM 2008 C C . GLY A 1 270 ? 2.815 -15.652 -4.906 1 94.96 270 GLY A C 1
ATOM 2009 O O . GLY A 1 270 ? 1.959 -14.986 -4.321 1 94.96 270 GLY A O 1
ATOM 2010 N N . ALA A 1 271 ? 3.551 -16.582 -4.344 1 97.2 271 ALA A N 1
ATOM 2011 C CA . ALA A 1 271 ? 3.36 -16.891 -2.93 1 97.2 271 ALA A CA 1
ATOM 2012 C C . ALA A 1 271 ? 4.681 -17.273 -2.268 1 97.2 271 ALA A C 1
ATOM 2014 O O . ALA A 1 271 ? 5.703 -17.415 -2.944 1 97.2 271 ALA A O 1
ATOM 2015 N N . SER A 1 272 ? 4.637 -17.279 -0.997 1 97.18 272 SER A N 1
ATOM 2016 C CA . SER A 1 272 ? 5.777 -17.746 -0.215 1 97.18 272 SER A CA 1
ATOM 2017 C C . SER A 1 272 ? 5.744 -19.261 -0.039 1 97.18 272 SER A C 1
ATOM 2019 O O . SER A 1 272 ? 4.718 -19.897 -0.289 1 97.18 272 SER A O 1
ATOM 2021 N N . LYS A 1 273 ? 6.873 -19.782 0.345 1 96.8 273 LYS A N 1
ATOM 2022 C CA . LYS A 1 273 ? 6.951 -21.194 0.708 1 96.8 273 LYS A CA 1
ATOM 2023 C C . LYS A 1 273 ? 5.955 -21.534 1.813 1 96.8 273 LYS A C 1
ATOM 2025 O O . LYS A 1 273 ? 5.292 -22.572 1.761 1 96.8 273 LYS A O 1
ATOM 2030 N N . ALA A 1 274 ? 5.846 -20.66 2.779 1 97.61 274 ALA A N 1
ATOM 2031 C CA . ALA A 1 274 ? 4.939 -20.878 3.903 1 97.61 274 ALA A CA 1
ATOM 2032 C C . ALA A 1 274 ? 3.486 -20.916 3.436 1 97.61 274 ALA A C 1
ATOM 2034 O O . ALA A 1 274 ? 2.683 -21.698 3.95 1 97.61 274 ALA A O 1
ATOM 2035 N N . ASP A 1 275 ? 3.166 -20.073 2.51 1 97.85 275 ASP A N 1
ATOM 2036 C CA . ASP A 1 275 ? 1.824 -20.085 1.936 1 97.85 275 ASP A CA 1
ATOM 2037 C C . ASP A 1 275 ? 1.518 -21.432 1.283 1 97.85 275 ASP A C 1
ATOM 2039 O O . ASP A 1 275 ? 0.442 -21.997 1.489 1 97.85 275 ASP A O 1
ATOM 2043 N N . LEU A 1 276 ? 2.431 -21.891 0.513 1 98.07 276 LEU A N 1
ATOM 2044 C CA . LEU A 1 276 ? 2.239 -23.177 -0.148 1 98.07 276 LEU A CA 1
ATOM 2045 C C . LEU A 1 276 ? 2.088 -24.297 0.876 1 98.07 276 LEU A C 1
ATOM 2047 O O . LEU A 1 276 ? 1.215 -25.157 0.738 1 98.07 276 LEU A O 1
ATOM 2051 N N . ASP A 1 277 ? 2.932 -24.3 1.859 1 98.35 277 ASP A N 1
ATOM 2052 C CA . ASP A 1 277 ? 2.846 -25.323 2.897 1 98.35 277 ASP A CA 1
ATOM 2053 C C . ASP A 1 277 ? 1.466 -25.328 3.55 1 98.35 277 ASP A C 1
ATOM 2055 O O . ASP A 1 277 ? 0.888 -26.391 3.783 1 98.35 277 ASP A O 1
ATOM 2059 N N . ARG A 1 278 ? 0.986 -24.184 3.813 1 98.45 278 ARG A N 1
ATOM 2060 C CA . ARG A 1 278 ? -0.339 -24.074 4.415 1 98.45 278 ARG A CA 1
ATOM 2061 C C . ARG A 1 278 ? -1.415 -24.598 3.469 1 98.45 278 ARG A C 1
ATOM 2063 O O . ARG A 1 278 ? -2.33 -25.307 3.893 1 98.45 278 ARG A O 1
ATOM 2070 N N . VAL A 1 279 ? -1.294 -24.293 2.205 1 98.49 279 VAL A N 1
ATOM 2071 C CA . VAL A 1 279 ? -2.26 -24.748 1.209 1 98.49 279 VAL A CA 1
ATOM 2072 C C . VAL A 1 279 ? -2.22 -26.271 1.108 1 98.49 279 VAL A C 1
ATOM 2074 O O . VAL A 1 279 ? -3.265 -26.924 1.064 1 98.49 279 VAL A O 1
ATOM 2077 N N . LEU A 1 280 ? -1.046 -26.844 1.124 1 98.64 280 LEU A N 1
ATOM 2078 C CA . LEU A 1 280 ? -0.907 -28.295 1.072 1 98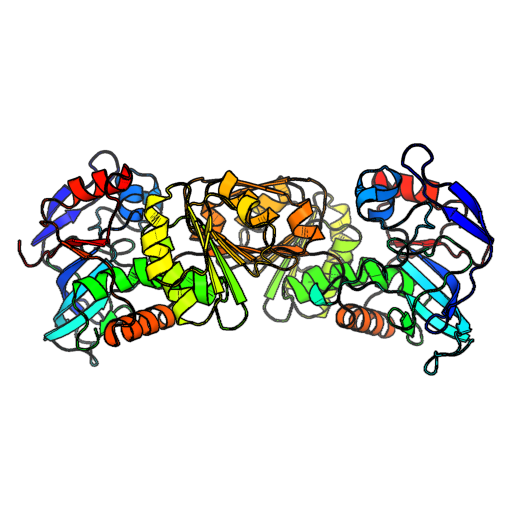.64 280 LEU A CA 1
ATOM 2079 C C . LEU A 1 280 ? -1.516 -28.944 2.311 1 98.64 280 LEU A C 1
ATOM 2081 O O . LEU A 1 280 ? -2.158 -29.992 2.216 1 98.64 280 LEU A O 1
ATOM 2085 N N . ASP A 1 281 ? -1.326 -28.295 3.429 1 98.53 281 ASP A N 1
ATOM 2086 C CA . ASP A 1 281 ? -1.928 -28.782 4.667 1 98.53 281 ASP A CA 1
ATOM 2087 C C . ASP A 1 281 ? -3.452 -28.788 4.57 1 98.53 281 ASP A C 1
ATOM 2089 O O . ASP A 1 281 ? -4.103 -29.744 4.999 1 98.53 281 ASP A O 1
ATOM 2093 N N . LEU A 1 282 ? -3.976 -27.767 4.058 1 98.48 282 LEU A N 1
ATOM 2094 C CA . LEU A 1 282 ? -5.424 -27.648 3.936 1 98.48 282 LEU A CA 1
ATOM 2095 C C . LEU A 1 282 ? -5.976 -28.687 2.966 1 98.48 282 LEU A C 1
ATOM 2097 O O . LEU A 1 282 ? -7.074 -29.211 3.168 1 98.48 282 LEU A O 1
ATOM 2101 N N . LEU A 1 283 ? -5.251 -28.912 1.901 1 98.29 283 LEU A N 1
ATOM 2102 C CA . LEU A 1 283 ? -5.63 -29.975 0.976 1 98.29 283 LEU A CA 1
ATOM 2103 C C . LEU A 1 283 ? -5.612 -31.333 1.671 1 98.29 283 LEU A C 1
ATOM 2105 O O . LEU A 1 283 ? -6.542 -32.127 1.516 1 98.29 283 LEU A O 1
ATOM 2109 N N . GLN A 1 284 ? -4.592 -31.53 2.436 1 98.4 284 GLN A N 1
ATOM 2110 C CA . GLN A 1 284 ? -4.447 -32.792 3.153 1 98.4 284 GLN A CA 1
ATOM 2111 C C . GLN A 1 284 ? -5.605 -33.009 4.124 1 98.4 284 GLN A C 1
ATOM 2113 O O . GLN A 1 284 ? -6.103 -34.128 4.264 1 98.4 284 GLN A O 1
ATOM 2118 N N . GLN A 1 285 ? -6.054 -31.963 4.724 1 97.79 285 GLN A N 1
ATOM 2119 C CA . GLN A 1 285 ? -7.127 -32.014 5.711 1 97.79 285 GLN A CA 1
ATOM 2120 C C . GLN A 1 285 ? -8.493 -32.103 5.036 1 97.79 285 GLN A C 1
ATOM 2122 O O . GLN A 1 285 ? -9.504 -32.346 5.697 1 97.79 285 GLN A O 1
ATOM 2127 N N . GLY A 1 286 ? -8.546 -31.836 3.785 1 96.59 286 GLY A N 1
ATOM 2128 C CA . GLY A 1 286 ? -9.805 -31.837 3.058 1 96.59 286 GLY A CA 1
ATOM 2129 C C . GLY A 1 286 ? -10.598 -30.556 3.236 1 96.59 286 GLY A C 1
ATOM 2130 O O . GLY A 1 286 ? -11.782 -30.5 2.896 1 96.59 286 GLY A O 1
ATOM 2131 N N . SER A 1 287 ? -9.957 -29.566 3.745 1 96.1 287 SER A N 1
ATOM 2132 C CA . SER A 1 287 ? -10.623 -28.288 3.974 1 96.1 287 SER A CA 1
ATOM 2133 C C . SER A 1 287 ? -10.891 -27.562 2.66 1 96.1 287 SER A C 1
ATOM 2135 O O . SER A 1 287 ? -11.772 -26.702 2.589 1 96.1 287 SER A O 1
ATOM 2137 N N . ILE A 1 288 ? -10.047 -27.887 1.669 1 94.72 288 ILE A N 1
ATOM 2138 C CA . ILE A 1 288 ? -10.256 -27.377 0.318 1 94.72 288 ILE A CA 1
ATOM 2139 C C . ILE A 1 288 ? -10.163 -28.524 -0.686 1 94.72 288 ILE A C 1
ATOM 2141 O O . ILE A 1 288 ? -9.359 -29.443 -0.516 1 94.72 288 ILE A O 1
ATOM 2145 N N . ASP A 1 289 ? -10.998 -28.407 -1.615 1 92.44 289 ASP A N 1
ATOM 2146 C CA . ASP A 1 289 ? -11.015 -29.383 -2.7 1 92.44 289 ASP A CA 1
ATOM 2147 C C . ASP A 1 289 ? -11.31 -28.711 -4.039 1 92.44 289 ASP A C 1
ATOM 2149 O O . ASP A 1 289 ? -12.471 -28.584 -4.434 1 92.44 289 ASP A O 1
ATOM 2153 N N . PRO A 1 290 ? -10.289 -28.339 -4.687 1 92.46 290 PRO A N 1
ATOM 2154 C CA . PRO A 1 290 ? -10.527 -27.642 -5.954 1 92.46 290 PRO A CA 1
ATOM 2155 C C . PRO A 1 290 ? -11.134 -28.55 -7.021 1 92.46 290 PRO A C 1
ATOM 2157 O O . PRO A 1 290 ? -10.865 -29.754 -7.039 1 92.46 290 PRO A O 1
ATOM 2160 N N . LEU A 1 291 ? -11.947 -27.975 -7.856 1 91.32 291 LEU A N 1
ATOM 2161 C CA . LEU A 1 291 ? -12.42 -28.707 -9.025 1 91.32 291 LEU A CA 1
ATOM 2162 C C . LEU A 1 291 ? -11.31 -28.857 -10.059 1 91.32 291 LEU A C 1
ATOM 2164 O O . LEU A 1 291 ? -10.815 -27.863 -10.595 1 91.32 291 LEU A O 1
ATOM 2168 N N . LEU A 1 292 ? -10.943 -30.088 -10.29 1 95.65 292 LEU A N 1
ATOM 2169 C CA . LEU A 1 292 ? -9.854 -30.388 -11.214 1 95.65 292 LEU A CA 1
ATOM 2170 C C . LEU A 1 292 ? -10.383 -31.062 -12.475 1 95.65 292 LEU A C 1
ATOM 2172 O O . LEU A 1 292 ? -11.258 -31.927 -12.402 1 95.65 292 LEU A O 1
ATOM 2176 N N . VAL A 1 293 ? -9.868 -30.601 -13.582 1 95.37 293 VAL A N 1
ATOM 2177 C CA . VAL A 1 293 ? -10.268 -31.177 -14.862 1 95.37 293 VAL A CA 1
ATOM 2178 C C . VAL A 1 293 ? -9.033 -31.664 -15.618 1 95.37 293 VAL A C 1
ATOM 2180 O O . VAL A 1 293 ? -8.188 -30.861 -16.021 1 95.37 293 VAL A O 1
ATOM 2183 N N . GLU A 1 294 ? -8.973 -32.939 -15.816 1 97.24 294 GLU A N 1
ATOM 2184 C CA . GLU A 1 294 ? -7.859 -33.506 -16.571 1 97.24 294 GLU A CA 1
ATOM 2185 C C . GLU A 1 294 ? -8.103 -33.405 -18.074 1 97.24 294 GLU A C 1
ATOM 2187 O O . GLU A 1 294 ? -9.212 -33.664 -18.547 1 97.24 294 GLU A O 1
ATOM 2192 N N . VAL A 1 295 ? -7.099 -33.026 -18.789 1 96.74 295 VAL A N 1
ATOM 2193 C CA . VAL A 1 295 ? -7.166 -33.05 -20.246 1 96.74 295 VAL A CA 1
ATOM 2194 C C . VAL A 1 295 ? -6 -33.862 -20.804 1 96.74 295 VAL A C 1
ATOM 2196 O O . VAL A 1 295 ? -4.966 -34.008 -20.148 1 96.74 295 VAL A O 1
ATOM 2199 N N . PRO A 1 296 ? -6.191 -34.375 -22.043 1 97.34 296 PRO A N 1
ATOM 2200 C CA . PRO A 1 296 ? -5.053 -35.064 -22.655 1 97.34 296 PRO A CA 1
ATOM 2201 C C . PRO A 1 296 ? -3.861 -34.139 -22.892 1 97.34 296 PRO A C 1
ATOM 2203 O O . PRO A 1 296 ? -4.043 -32.96 -23.207 1 97.34 296 PRO A O 1
ATOM 2206 N N . PHE A 1 297 ? -2.747 -34.706 -22.759 1 97.76 297 PHE A N 1
ATOM 2207 C CA . PHE A 1 297 ? -1.516 -33.939 -22.911 1 97.76 297 PHE A CA 1
ATOM 2208 C C . PHE A 1 297 ? -1.5 -33.2 -24.244 1 97.76 297 PHE A C 1
ATOM 2210 O O . PHE A 1 297 ? -1.129 -32.026 -24.304 1 97.76 297 PHE A O 1
ATOM 2217 N N . HIS A 1 298 ? -1.968 -33.849 -25.266 1 96.25 298 HIS A N 1
ATOM 2218 C CA . HIS A 1 298 ? -1.901 -33.281 -26.608 1 96.25 298 HIS A CA 1
ATOM 2219 C C . HIS A 1 298 ? -2.905 -32.146 -26.776 1 96.25 298 HIS A C 1
ATOM 2221 O O . HIS A 1 298 ? -2.855 -31.408 -27.763 1 96.25 298 HIS A O 1
ATOM 2227 N N . GLU A 1 299 ? -3.753 -31.947 -25.78 1 95.78 299 GLU A N 1
ATOM 2228 C CA . GLU A 1 299 ? -4.789 -30.923 -25.874 1 95.78 299 GLU A CA 1
ATOM 2229 C C . GLU A 1 299 ? -4.399 -29.671 -25.094 1 95.78 299 GLU A C 1
ATOM 2231 O O . GLU A 1 299 ? -5.185 -28.726 -24.994 1 95.78 299 GLU A O 1
ATOM 2236 N N . ILE A 1 300 ? -3.172 -29.589 -24.583 1 95.99 300 ILE A N 1
ATOM 2237 C CA . ILE A 1 300 ? -2.738 -28.466 -23.76 1 95.99 300 ILE A CA 1
ATOM 2238 C C . ILE A 1 300 ? -2.896 -27.163 -24.539 1 95.99 300 ILE A C 1
ATOM 2240 O O . ILE A 1 300 ? -3.548 -26.226 -24.07 1 95.99 300 ILE A O 1
ATOM 2244 N N . PRO A 1 301 ? -2.427 -27.068 -25.787 1 94.57 301 PRO A N 1
ATOM 2245 C CA . PRO A 1 301 ? -2.561 -25.795 -26.499 1 94.57 301 PRO A CA 1
ATOM 2246 C C . PRO A 1 301 ? -4.018 -25.388 -26.711 1 94.57 301 PRO A C 1
ATOM 2248 O O . PRO A 1 301 ? -4.377 -24.228 -26.493 1 94.57 301 PRO A O 1
ATOM 2251 N N . ALA A 1 302 ? -4.834 -26.348 -27.088 1 94.13 302 ALA A N 1
ATOM 2252 C CA . ALA A 1 302 ? -6.246 -26.062 -27.326 1 94.13 302 ALA A CA 1
ATOM 2253 C C . ALA A 1 302 ? -6.942 -25.628 -26.04 1 94.13 302 ALA A C 1
ATOM 2255 O O . ALA A 1 302 ? -7.815 -24.756 -26.062 1 94.13 302 ALA A O 1
ATOM 2256 N N . THR A 1 303 ? -6.561 -26.265 -24.992 1 94.62 303 THR A N 1
ATOM 2257 C CA . THR A 1 303 ? -7.147 -25.926 -23.7 1 94.62 303 THR A CA 1
ATOM 2258 C C . THR A 1 303 ? -6.73 -24.524 -23.267 1 94.62 303 THR A C 1
ATOM 2260 O O . THR A 1 303 ? -7.552 -23.752 -22.769 1 94.62 303 THR A O 1
ATOM 2263 N N . LEU A 1 304 ? -5.485 -24.157 -23.435 1 93.49 304 LEU A N 1
ATOM 2264 C CA . LEU A 1 304 ? -5.003 -22.816 -23.122 1 93.49 304 LEU A CA 1
ATOM 2265 C C . LEU A 1 304 ? -5.726 -21.769 -23.961 1 93.49 304 LEU A C 1
ATOM 2267 O O . LEU A 1 304 ? -6.046 -20.684 -23.469 1 93.49 304 LEU A O 1
ATOM 2271 N N . ASP A 1 305 ? -6.013 -22.071 -25.17 1 91.84 305 ASP A N 1
ATOM 2272 C CA . ASP A 1 305 ? -6.759 -21.168 -26.041 1 91.84 305 ASP A CA 1
ATOM 2273 C C . ASP A 1 305 ? -8.16 -20.909 -25.494 1 91.84 305 ASP A C 1
ATOM 2275 O O . ASP A 1 305 ? -8.641 -19.774 -25.516 1 91.84 305 ASP A O 1
ATOM 2279 N N . LYS A 1 306 ? -8.739 -21.984 -25.043 1 89.98 306 LYS A N 1
ATOM 2280 C CA . LYS A 1 306 ? -10.075 -21.854 -24.468 1 89.98 306 LYS A CA 1
ATOM 2281 C C . LYS A 1 306 ? -10.044 -21.024 -23.189 1 89.98 306 LYS A C 1
ATOM 2283 O O . LYS A 1 306 ? -10.944 -20.217 -22.944 1 89.98 306 LYS A O 1
ATOM 2288 N N . LEU A 1 307 ? -9.025 -21.288 -22.379 1 87.86 307 LEU A N 1
ATOM 2289 C CA . LEU A 1 307 ? -8.847 -20.53 -21.146 1 87.86 307 LEU A CA 1
ATOM 2290 C C . LEU A 1 307 ? -8.699 -19.041 -21.44 1 87.86 307 LEU A C 1
ATOM 2292 O O . LEU A 1 307 ? -9.309 -18.207 -20.766 1 87.86 307 LEU A O 1
ATOM 2296 N N . ASP A 1 308 ? -7.953 -18.734 -22.413 1 85.27 308 ASP A N 1
ATOM 2297 C CA . ASP A 1 308 ? -7.683 -17.35 -22.79 1 85.27 308 ASP A CA 1
ATOM 2298 C C . ASP A 1 308 ? -8.966 -16.637 -23.214 1 85.27 308 ASP A C 1
ATOM 2300 O O . ASP A 1 308 ? -9.125 -15.439 -22.969 1 85.27 308 ASP A O 1
ATOM 2304 N N . LYS A 1 309 ? -9.886 -17.366 -23.82 1 81.16 309 LYS A N 1
ATOM 2305 C CA . LYS A 1 309 ? -11.115 -16.789 -24.355 1 81.16 309 LYS A CA 1
ATOM 2306 C C . LYS A 1 309 ? -12.218 -16.768 -23.301 1 81.16 309 LYS A C 1
ATOM 2308 O O . LYS A 1 309 ? -13.345 -16.354 -23.581 1 81.16 309 LYS A O 1
ATOM 2313 N N . GLY A 1 310 ? -11.804 -17.275 -22.162 1 76.06 310 GLY A N 1
ATOM 2314 C CA . GLY A 1 310 ? -12.78 -17.269 -21.084 1 76.06 310 GLY A CA 1
ATOM 2315 C C . GLY A 1 310 ? -13.884 -18.292 -21.273 1 76.06 310 GLY A C 1
ATOM 2316 O O . GLY A 1 310 ? -14.982 -18.136 -20.735 1 76.06 310 GLY A O 1
ATOM 2317 N N . LYS A 1 311 ? -13.655 -19.341 -22.005 1 67.08 311 LYS A N 1
ATOM 2318 C CA . LYS A 1 311 ? -14.67 -20.342 -22.323 1 67.08 311 LYS A CA 1
ATOM 2319 C C . LYS A 1 311 ? -14.674 -21.468 -21.293 1 67.08 311 LYS A C 1
ATOM 2321 O O . LYS A 1 311 ? -15.587 -22.295 -21.274 1 67.08 311 LYS A O 1
ATOM 2326 N N . LEU A 1 312 ? -13.576 -21.48 -20.699 1 61.35 312 LEU A N 1
ATOM 2327 C CA . LEU A 1 312 ? -13.465 -22.502 -19.665 1 61.35 312 LEU A CA 1
ATOM 2328 C C . LEU A 1 312 ? -13.68 -21.9 -18.28 1 61.35 312 LEU A C 1
ATOM 2330 O O . LEU A 1 312 ? -12.891 -21.066 -17.832 1 61.35 312 LEU A O 1
ATOM 2334 N N . LEU A 1 313 ? -14.799 -22.126 -17.734 1 61.68 313 LEU A N 1
ATOM 2335 C CA . LEU A 1 313 ? -15.198 -21.306 -16.596 1 61.68 313 LEU A CA 1
ATOM 2336 C C . LEU A 1 313 ? -15.161 -22.114 -15.304 1 61.68 313 LEU A C 1
ATOM 2338 O O . LEU A 1 313 ? -15.249 -21.55 -14.211 1 61.68 313 LEU A O 1
ATOM 2342 N N . VAL A 1 314 ? -14.909 -23.359 -15.569 1 75.92 314 VAL A N 1
ATOM 2343 C CA . VAL A 1 314 ? -15.143 -24.031 -14.295 1 75.92 314 VAL A CA 1
ATOM 2344 C C . VAL A 1 314 ? -14.009 -25.015 -14.015 1 75.92 314 VAL A C 1
ATOM 2346 O O . VAL A 1 314 ? -13.678 -25.848 -14.861 1 75.92 314 VAL A O 1
ATOM 2349 N N . GLY A 1 315 ? -13.289 -24.79 -12.956 1 85.83 315 GLY A N 1
ATOM 2350 C CA . GLY A 1 315 ? -12.299 -25.722 -12.441 1 85.83 315 GLY A CA 1
ATOM 2351 C C . GLY A 1 315 ? -10.88 -25.369 -12.846 1 85.83 315 GLY A C 1
ATOM 2352 O O . GLY A 1 315 ? -10.66 -24.403 -13.581 1 85.83 315 GLY A O 1
ATOM 2353 N N . ARG A 1 316 ? -9.937 -26.152 -12.394 1 92.97 316 ARG A N 1
ATOM 2354 C CA . ARG A 1 316 ? -8.515 -26.065 -12.713 1 92.97 316 ARG A CA 1
ATOM 2355 C C . ARG A 1 316 ? -8.092 -27.199 -13.64 1 92.97 316 ARG A C 1
ATOM 2357 O O . ARG A 1 316 ? -8.272 -28.375 -13.314 1 92.97 316 ARG A O 1
ATOM 2364 N N . TYR A 1 317 ? -7.548 -26.802 -14.753 1 95.61 317 TYR A N 1
ATOM 2365 C CA . TYR A 1 317 ? -7.193 -27.782 -15.774 1 95.61 317 TYR A CA 1
ATOM 2366 C C . TYR A 1 317 ? -5.749 -28.242 -15.609 1 95.61 317 TYR A C 1
ATOM 2368 O O . TYR A 1 317 ? -4.874 -27.447 -15.26 1 95.61 317 TYR A O 1
ATOM 2376 N N . TRP A 1 318 ? -5.537 -29.509 -15.896 1 97.6 318 TRP A N 1
ATOM 2377 C CA . TRP A 1 318 ? -4.206 -30.098 -15.798 1 97.6 318 TRP A CA 1
ATOM 2378 C C . TRP A 1 318 ? -4.067 -31.291 -16.738 1 97.6 318 TRP A C 1
ATOM 2380 O O . TRP A 1 318 ? -5.064 -31.803 -17.252 1 97.6 318 TRP A O 1
ATOM 2390 N N . ALA A 1 319 ? -2.863 -31.633 -17.074 1 98.25 319 ALA A N 1
ATOM 2391 C CA . ALA A 1 319 ? -2.56 -32.813 -17.879 1 98.25 319 ALA A CA 1
ATOM 2392 C C . ALA A 1 319 ? -1.504 -33.682 -17.201 1 98.25 319 ALA A C 1
ATOM 2394 O O . ALA A 1 319 ? -0.684 -33.183 -16.427 1 98.25 319 ALA A O 1
ATOM 2395 N N . ASP A 1 320 ? -1.537 -34.929 -17.47 1 98.53 320 ASP A N 1
ATOM 2396 C CA . ASP A 1 320 ? -0.545 -35.89 -16.997 1 98.53 320 ASP A CA 1
ATOM 2397 C C . ASP A 1 320 ? 0.414 -36.286 -18.117 1 98.53 320 ASP A C 1
ATOM 2399 O O . ASP A 1 320 ? 0.133 -37.209 -18.885 1 98.53 320 ASP A O 1
ATOM 2403 N N . PRO A 1 321 ? 1.541 -35.707 -18.114 1 97.57 321 PRO A N 1
ATOM 2404 C CA . PRO A 1 321 ? 2.494 -35.985 -19.191 1 97.57 321 PRO A CA 1
ATOM 2405 C C . PRO A 1 321 ? 2.999 -37.426 -19.175 1 97.57 321 PRO A C 1
ATOM 2407 O O . PRO A 1 321 ? 3.584 -37.89 -20.157 1 97.57 321 PRO A O 1
ATOM 2410 N N . SER A 1 322 ? 2.871 -38.078 -18.122 1 94.6 322 SER A N 1
ATOM 2411 C CA . SER A 1 322 ? 3.371 -39.446 -18.029 1 94.6 322 SER A CA 1
ATOM 2412 C C . SER A 1 322 ? 2.479 -40.415 -18.797 1 94.6 322 SER A C 1
ATOM 2414 O O . SER A 1 322 ? 2.841 -41.576 -18.995 1 94.6 322 SER A O 1
ATOM 2416 N N . LYS A 1 323 ? 1.373 -39.921 -19.277 1 92.73 323 LYS A N 1
ATOM 2417 C CA . LYS A 1 323 ? 0.429 -40.752 -20.017 1 92.73 323 LYS A CA 1
ATOM 2418 C C . LYS A 1 323 ? 0.649 -40.627 -21.522 1 92.73 323 LYS A C 1
ATOM 2420 O O . LYS A 1 323 ? -0.11 -41.189 -22.315 1 92.73 323 LYS A O 1
ATOM 2425 N N . ILE A 1 324 ? 1.649 -40.003 -21.846 1 87.22 324 ILE A N 1
ATOM 2426 C CA . ILE A 1 324 ? 1.889 -39.79 -23.27 1 87.22 324 ILE A CA 1
ATOM 2427 C C . ILE A 1 324 ? 2.306 -41.105 -23.925 1 87.22 324 ILE A C 1
ATOM 2429 O O . ILE A 1 324 ? 3.073 -41.878 -23.346 1 87.22 324 ILE A O 1
ATOM 2433 N N . MET B 1 1 ? -13.669 39.61 19.589 1 96.45 1 MET B N 1
ATOM 2434 C CA . MET B 1 1 ? -12.309 39.319 19.145 1 96.45 1 MET B CA 1
ATOM 2435 C C . MET B 1 1 ? -12.225 39.303 17.622 1 96.45 1 MET B C 1
ATOM 2437 O O . MET B 1 1 ? -13.242 39.154 16.942 1 96.45 1 MET B O 1
ATOM 2441 N N . LYS B 1 2 ? -11.038 39.519 17.15 1 97.09 2 LYS B N 1
ATOM 2442 C CA . LYS B 1 2 ? -10.818 39.444 15.709 1 97.09 2 LYS B CA 1
ATOM 2443 C C . LYS B 1 2 ? -10.595 38.003 15.261 1 97.09 2 LYS B C 1
ATOM 2445 O O . LYS B 1 2 ? -9.91 37.235 15.94 1 97.09 2 LYS B O 1
ATOM 2450 N N . ALA B 1 3 ? -11.184 37.632 14.109 1 98.23 3 ALA B N 1
ATOM 2451 C CA . ALA B 1 3 ? -11.018 36.289 13.558 1 98.23 3 ALA B CA 1
ATOM 2452 C C . ALA B 1 3 ? -11.181 36.296 12.041 1 98.23 3 ALA B C 1
ATOM 2454 O O . ALA B 1 3 ? -12.007 37.036 11.501 1 98.23 3 ALA B O 1
ATOM 2455 N N . TYR B 1 4 ? -10.397 35.53 11.338 1 98.05 4 TYR B N 1
ATOM 2456 C CA . TYR B 1 4 ? -10.616 35.283 9.917 1 98.05 4 TYR B CA 1
ATOM 2457 C C . TYR B 1 4 ? -11.57 34.113 9.707 1 98.05 4 TYR B C 1
ATOM 2459 O O . TYR B 1 4 ? -11.216 32.961 9.967 1 98.05 4 TYR B O 1
ATOM 2467 N N . GLN B 1 5 ? -12.696 34.393 9.159 1 97.34 5 GLN B N 1
ATOM 2468 C CA . GLN B 1 5 ? -13.728 33.376 8.988 1 97.34 5 GLN B CA 1
ATOM 2469 C C . GLN B 1 5 ? -13.949 33.059 7.512 1 97.34 5 GLN B C 1
ATOM 2471 O O . GLN B 1 5 ? -13.775 33.926 6.653 1 97.34 5 GLN B O 1
ATOM 2476 N N . TYR B 1 6 ? -14.244 31.842 7.243 1 97.1 6 TYR B N 1
ATOM 2477 C CA . TYR B 1 6 ? -14.62 31.339 5.926 1 97.1 6 TYR B CA 1
ATOM 2478 C C . TYR B 1 6 ? -16.054 30.823 5.929 1 97.1 6 TYR B C 1
ATOM 2480 O O . TYR B 1 6 ? -16.416 29.981 6.755 1 97.1 6 TYR B O 1
ATOM 2488 N N . SER B 1 7 ? -16.84 31.376 4.963 1 95 7 SER B N 1
ATOM 2489 C CA . SER B 1 7 ? -18.212 30.905 4.805 1 95 7 SER B CA 1
ATOM 2490 C C . SER B 1 7 ? -18.395 30.171 3.481 1 95 7 SER B C 1
ATOM 2492 O O . SER B 1 7 ? -19.069 29.14 3.425 1 95 7 SER B O 1
ATOM 2494 N N . ASP B 1 8 ? -17.853 30.73 2.476 1 92.23 8 ASP B N 1
ATOM 2495 C CA . ASP B 1 8 ? -17.913 30.139 1.142 1 92.23 8 ASP B CA 1
ATOM 2496 C C . ASP B 1 8 ? -16.857 30.748 0.224 1 92.23 8 ASP B C 1
ATOM 2498 O O . ASP B 1 8 ? -16.21 31.735 0.581 1 92.23 8 ASP B O 1
ATOM 2502 N N . ALA B 1 9 ? -16.745 30.099 -0.903 1 90.25 9 ALA B N 1
ATOM 2503 C CA . ALA B 1 9 ? -15.688 30.495 -1.83 1 90.25 9 ALA B CA 1
ATOM 2504 C C . ALA B 1 9 ? -15.94 31.894 -2.385 1 90.25 9 ALA B C 1
ATOM 2506 O O . ALA B 1 9 ? -14.997 32.614 -2.722 1 90.25 9 ALA B O 1
ATOM 2507 N N . ALA B 1 10 ? -17.088 32.261 -2.495 1 90.79 10 ALA B N 1
ATOM 2508 C CA . ALA B 1 10 ? -17.439 33.564 -3.054 1 90.79 10 ALA B CA 1
ATOM 2509 C C . ALA B 1 10 ? -16.933 34.696 -2.165 1 90.79 10 ALA B C 1
ATOM 2511 O O . ALA B 1 10 ? -16.477 35.728 -2.663 1 90.79 10 ALA B O 1
ATOM 2512 N N . ASN B 1 11 ? -16.917 34.573 -0.874 1 91.02 11 ASN B N 1
ATOM 2513 C CA . ASN B 1 11 ? -16.505 35.596 0.082 1 91.02 11 ASN B CA 1
ATOM 2514 C C . ASN B 1 11 ? -15.041 35.432 0.482 1 91.02 11 ASN B C 1
ATOM 2516 O O . ASN B 1 11 ? -14.395 36.397 0.893 1 91.02 11 ASN B O 1
ATOM 2520 N N . GLY B 1 12 ? -14.64 34.203 0.325 1 91.27 12 GLY B N 1
ATOM 2521 C CA . GLY B 1 12 ? -13.274 33.933 0.745 1 91.27 12 GLY B CA 1
ATOM 2522 C C . GLY B 1 12 ? -13.069 34.085 2.24 1 91.27 12 GLY B C 1
ATOM 2523 O O . GLY B 1 12 ? -13.931 33.702 3.033 1 91.27 12 GLY B O 1
ATOM 2524 N N . LEU B 1 13 ? -11.888 34.491 2.632 1 94.3 13 LEU B N 1
ATOM 2525 C CA . LEU B 1 13 ? -11.526 34.692 4.031 1 94.3 13 LEU B CA 1
ATOM 2526 C C . LEU B 1 13 ? -11.807 36.127 4.464 1 94.3 13 LEU B C 1
ATOM 2528 O O . LEU B 1 13 ? -11.245 37.07 3.903 1 94.3 13 LEU B O 1
ATOM 2532 N N . GLU B 1 14 ? -12.624 36.287 5.526 1 95.73 14 GLU B N 1
ATOM 2533 C CA . GLU B 1 14 ? -13.051 37.611 5.969 1 95.73 14 GLU B CA 1
ATOM 2534 C C . GLU B 1 14 ? -12.643 37.867 7.417 1 95.73 14 GLU B C 1
ATOM 2536 O O . GLU B 1 14 ? -12.811 37.001 8.278 1 95.73 14 GLU B O 1
ATOM 2541 N N . LEU B 1 15 ? -12.173 39.033 7.634 1 97.01 15 LEU B N 1
ATOM 2542 C CA . LEU B 1 15 ? -11.91 39.459 9.004 1 97.01 15 LEU B CA 1
ATOM 2543 C C . LEU B 1 15 ? -13.196 39.912 9.689 1 97.01 15 LEU B C 1
ATOM 2545 O O . LEU B 1 15 ? -13.897 40.791 9.183 1 97.01 15 LEU B O 1
ATOM 2549 N N . LYS B 1 16 ? -13.473 39.319 10.827 1 97.23 16 LYS B N 1
ATOM 2550 C CA . LYS B 1 16 ? -14.705 39.62 11.549 1 97.23 16 LYS B CA 1
ATOM 2551 C C . LYS B 1 16 ? -14.43 39.858 13.031 1 97.23 16 LYS B C 1
ATOM 2553 O O . LYS B 1 16 ? -13.397 39.431 13.552 1 97.23 16 LYS B O 1
ATOM 2558 N N . ASP B 1 17 ? -15.363 40.595 13.57 1 97.46 17 ASP B N 1
ATOM 2559 C CA . ASP B 1 17 ? -15.456 40.648 15.026 1 97.46 17 ASP B CA 1
ATOM 2560 C C . ASP B 1 17 ? -16.437 39.602 15.552 1 97.46 17 ASP B C 1
ATOM 2562 O O . ASP B 1 17 ? -17.625 39.639 15.225 1 97.46 17 ASP B O 1
ATOM 2566 N N . VAL B 1 18 ? -15.89 38.707 16.309 1 97.3 18 VAL B N 1
ATOM 2567 C CA . VAL B 1 18 ? -16.725 37.634 16.84 1 97.3 18 VAL B CA 1
ATOM 2568 C C . VAL B 1 18 ? -16.568 37.559 18.357 1 97.3 18 VAL B C 1
ATOM 2570 O O . VAL B 1 18 ? -15.599 38.081 18.913 1 97.3 18 VAL B O 1
ATOM 2573 N N . PRO B 1 19 ? -17.513 36.975 19.028 1 97.37 19 PRO B N 1
ATOM 2574 C CA . PRO B 1 19 ? -17.381 36.854 20.482 1 97.37 19 PRO B CA 1
ATOM 2575 C C . PRO B 1 19 ? -16.207 35.969 20.895 1 97.37 19 PRO B C 1
ATOM 2577 O O . PRO B 1 19 ? -15.867 35.018 20.187 1 97.37 19 PRO B O 1
ATOM 2580 N N . VAL B 1 20 ? -15.615 36.32 21.993 1 97.9 20 VAL B N 1
ATOM 2581 C CA . VAL B 1 20 ? -14.638 35.417 22.592 1 97.9 20 VAL B CA 1
ATOM 2582 C C . VAL B 1 20 ? -15.326 34.124 23.025 1 97.9 20 VAL B C 1
ATOM 2584 O O . VAL B 1 20 ? -16.33 34.158 23.74 1 97.9 20 VAL B O 1
ATOM 2587 N N . PRO B 1 21 ? -14.841 33.018 22.604 1 97.81 21 PRO B N 1
ATOM 2588 C CA . PRO B 1 21 ? -15.505 31.772 22.992 1 97.81 21 PRO B CA 1
ATOM 2589 C C . PRO B 1 21 ? -15.266 31.405 24.455 1 97.81 21 PRO B C 1
ATOM 2591 O O . PRO B 1 21 ? -14.29 31.861 25.057 1 97.81 21 PRO B O 1
ATOM 2594 N N . GLN B 1 22 ? -16.175 30.705 24.989 1 97.77 22 GLN B N 1
ATOM 2595 C CA . GLN B 1 22 ? -16.048 30.144 26.33 1 97.77 22 GLN B CA 1
ATOM 2596 C C . GLN B 1 22 ? -15.774 28.643 26.275 1 97.77 22 GLN B C 1
ATOM 2598 O O . GLN B 1 22 ? -16.397 27.922 25.492 1 97.77 22 GLN B O 1
ATOM 2603 N N . PRO B 1 23 ? -14.821 28.222 27.098 1 98.18 23 PRO B N 1
ATOM 2604 C CA . PRO B 1 23 ? -14.538 26.785 27.06 1 98.18 23 PRO B CA 1
ATOM 2605 C C . PRO B 1 23 ? -15.647 25.948 27.692 1 98.18 23 PRO B C 1
ATOM 2607 O O . PRO B 1 23 ? -16.222 26.344 28.708 1 98.18 23 PRO B O 1
ATOM 2610 N N . GLY B 1 24 ? -16.026 24.897 27.027 1 98.01 24 GLY B N 1
ATOM 2611 C CA . GLY B 1 24 ? -16.879 23.902 27.658 1 98.01 24 GLY B CA 1
ATOM 2612 C C . GLY B 1 24 ? -16.192 23.157 28.787 1 98.01 24 GLY B C 1
ATOM 2613 O O . GLY B 1 24 ? -15.038 23.444 29.115 1 98.01 24 GLY B O 1
ATOM 2614 N N . ALA B 1 25 ? -16.84 22.166 29.36 1 98.45 25 ALA B N 1
ATOM 2615 C CA . ALA B 1 25 ? -16.377 21.472 30.559 1 98.45 25 ALA B CA 1
ATOM 2616 C C . ALA B 1 25 ? -15.057 20.752 30.301 1 98.45 25 ALA B C 1
ATOM 2618 O O . ALA B 1 25 ? -14.211 20.653 31.193 1 98.45 25 ALA B O 1
ATOM 2619 N N . ASP B 1 26 ? -14.859 20.248 29.083 1 98.47 26 ASP B N 1
ATOM 2620 C CA . ASP B 1 26 ? -13.67 19.469 28.754 1 98.47 26 ASP B CA 1
ATOM 2621 C C . ASP B 1 26 ? -12.755 20.238 27.804 1 98.47 26 ASP B C 1
ATOM 2623 O O . ASP B 1 26 ? -11.991 19.636 27.046 1 98.47 26 ASP B O 1
ATOM 2627 N N . GLU B 1 27 ? -12.889 21.534 27.794 1 98.62 27 GLU B N 1
ATOM 2628 C CA . GLU B 1 27 ? -12.125 22.398 26.898 1 98.62 27 GLU B CA 1
ATOM 2629 C C . GLU B 1 27 ? -11.302 23.416 27.682 1 98.62 27 GLU B C 1
ATOM 2631 O O . GLU B 1 27 ? -11.491 23.577 28.89 1 98.62 27 GLU B O 1
ATOM 2636 N N . VAL B 1 28 ? -10.382 24.035 27.033 1 98.81 28 VAL B N 1
ATOM 2637 C CA . VAL B 1 28 ? -9.64 25.17 27.573 1 98.81 28 VAL B CA 1
ATOM 2638 C C . VAL B 1 28 ? -9.759 26.363 26.627 1 98.81 28 VAL B C 1
ATOM 2640 O O . VAL B 1 28 ? -9.978 26.191 25.425 1 98.81 28 VAL B O 1
ATOM 2643 N N . LEU B 1 29 ? -9.677 27.509 27.178 1 98.8 29 LEU B N 1
ATOM 2644 C CA . LEU B 1 29 ? -9.509 28.722 26.387 1 98.8 29 LEU B CA 1
ATOM 2645 C C . LEU B 1 29 ? -8.035 29.096 26.271 1 98.8 29 LEU B C 1
ATOM 2647 O O . LEU B 1 29 ? -7.349 29.255 27.283 1 98.8 29 LEU B O 1
ATOM 2651 N N . ILE B 1 30 ? -7.61 29.194 25.096 1 98.81 30 ILE B N 1
ATOM 2652 C CA . ILE B 1 30 ? -6.217 29.596 24.937 1 98.81 30 ILE B CA 1
ATOM 2653 C C . ILE B 1 30 ? -6.147 30.953 24.241 1 98.81 30 ILE B C 1
ATOM 2655 O O . ILE B 1 30 ? -7.002 31.278 23.413 1 98.81 30 ILE B O 1
ATOM 2659 N N . ARG B 1 31 ? -5.21 31.774 24.64 1 98.82 31 ARG B N 1
ATOM 2660 C CA . ARG B 1 31 ? -4.769 32.906 23.831 1 98.82 31 ARG B CA 1
ATOM 2661 C C . ARG B 1 31 ? -3.797 32.458 22.745 1 98.82 31 ARG B C 1
ATOM 2663 O O . ARG B 1 31 ? -2.7 31.98 23.045 1 98.82 31 ARG B O 1
ATOM 2670 N N . VAL B 1 32 ? -4.211 32.572 21.543 1 98.86 32 VAL B N 1
ATOM 2671 C CA . VAL B 1 32 ? -3.384 32.092 20.44 1 98.86 32 VAL B CA 1
ATOM 2672 C C . VAL B 1 32 ? -2.143 32.972 20.304 1 98.86 32 VAL B C 1
ATOM 2674 O O . VAL B 1 32 ? -2.253 34.19 20.147 1 98.86 32 VAL B O 1
ATOM 2677 N N . LYS B 1 33 ? -1.026 32.324 20.372 1 98.84 33 LYS B N 1
ATOM 2678 C CA . LYS B 1 33 ? 0.246 33.035 20.283 1 98.84 33 LYS B CA 1
ATOM 2679 C C . LYS B 1 33 ? 0.918 32.792 18.934 1 98.84 33 LYS B C 1
ATOM 2681 O O . LYS B 1 33 ? 1.808 33.545 18.534 1 98.84 33 LYS B O 1
ATOM 2686 N N . ALA B 1 34 ? 0.505 31.767 18.266 1 98.83 34 ALA B N 1
ATOM 2687 C CA . ALA B 1 34 ? 1.02 31.453 16.936 1 98.83 34 ALA B CA 1
ATOM 2688 C C . ALA B 1 34 ? -0.001 30.659 16.126 1 98.83 34 ALA B C 1
ATOM 2690 O O . ALA B 1 34 ? -0.586 29.695 16.626 1 98.83 34 ALA B O 1
ATOM 2691 N N . ALA B 1 35 ? -0.245 31.071 14.958 1 98.48 35 ALA B N 1
ATOM 2692 C CA . ALA B 1 35 ? -1.041 30.369 13.954 1 98.48 35 ALA B CA 1
ATOM 2693 C C . ALA B 1 35 ? -0.256 30.195 12.657 1 98.48 35 ALA B C 1
ATOM 2695 O O . ALA B 1 35 ? 0.044 31.173 11.969 1 98.48 35 ALA B O 1
ATOM 2696 N N . GLY B 1 36 ? 0.068 28.944 12.382 1 97.02 36 GLY B N 1
ATOM 2697 C CA . GLY B 1 36 ? 0.778 28.667 11.144 1 97.02 36 GLY B CA 1
ATOM 2698 C C . GLY B 1 36 ? -0.117 28.711 9.92 1 97.02 36 GLY B C 1
ATOM 2699 O O . GLY B 1 36 ? -1.343 28.661 10.038 1 97.02 36 GLY B O 1
ATOM 2700 N N . MET B 1 37 ? 0.516 28.896 8.803 1 95.15 37 MET B N 1
ATOM 2701 C CA . MET B 1 37 ? -0.2 28.937 7.531 1 95.15 37 MET B CA 1
ATOM 2702 C C . MET B 1 37 ? 0.174 27.745 6.657 1 95.15 37 MET B C 1
ATOM 2704 O O . MET B 1 37 ? 1.357 27.468 6.452 1 95.15 37 MET B O 1
ATOM 2708 N N . CYS B 1 38 ? -0.776 27.061 6.199 1 91.45 38 CYS B N 1
ATOM 2709 C CA . CYS B 1 38 ? -0.6 25.837 5.425 1 91.45 38 CYS B CA 1
ATOM 2710 C C . CYS B 1 38 ? -1.227 25.971 4.043 1 91.45 38 CYS B C 1
ATOM 2712 O O . CYS B 1 38 ? -2.215 26.687 3.872 1 91.45 38 CYS B O 1
ATOM 2714 N N . HIS B 1 39 ? -0.672 25.269 3.091 1 88.75 39 HIS B N 1
ATOM 2715 C CA . HIS B 1 39 ? -1.217 25.273 1.738 1 88.75 39 HIS B CA 1
ATOM 2716 C C . HIS B 1 39 ? -2.648 24.747 1.719 1 88.75 39 HIS B C 1
ATOM 2718 O O . HIS B 1 39 ? -3.446 25.134 0.862 1 88.75 39 HIS B O 1
ATOM 2724 N N . SER B 1 40 ? -2.977 23.85 2.629 1 88.48 40 SER B N 1
ATOM 2725 C CA . SER B 1 40 ? -4.34 23.333 2.693 1 88.48 40 SER B CA 1
ATOM 2726 C C . SER B 1 40 ? -5.341 24.448 2.975 1 88.48 40 SER B C 1
ATOM 2728 O O . SER B 1 40 ? -6.498 24.372 2.556 1 88.48 40 SER B O 1
ATOM 2730 N N . ASP B 1 41 ? -4.954 25.475 3.657 1 90.99 41 ASP B N 1
ATOM 2731 C CA . ASP B 1 41 ? -5.824 26.629 3.862 1 90.99 41 ASP B CA 1
ATOM 2732 C C . ASP B 1 41 ? -6.155 27.309 2.535 1 90.99 41 ASP B C 1
ATOM 2734 O O . ASP B 1 41 ? -7.267 27.807 2.348 1 90.99 41 ASP B O 1
ATOM 2738 N N . CYS B 1 42 ? -5.159 27.267 1.68 1 87.86 42 CYS B N 1
ATOM 2739 C CA . CYS B 1 42 ? -5.357 27.837 0.352 1 87.86 42 CYS B CA 1
ATOM 2740 C C . CYS B 1 42 ? -6.415 27.06 -0.422 1 87.86 42 CYS B C 1
ATOM 2742 O O . CYS B 1 42 ? -7.282 27.655 -1.065 1 87.86 42 CYS B O 1
ATOM 2744 N N . HIS B 1 43 ? -6.336 25.763 -0.275 1 85.34 43 HIS B N 1
ATOM 2745 C CA . HIS B 1 43 ? -7.315 24.918 -0.95 1 85.34 43 HIS B CA 1
ATOM 2746 C C . HIS B 1 43 ? -8.724 25.188 -0.434 1 85.34 43 HIS B C 1
ATOM 2748 O O . HIS B 1 43 ? -9.678 25.234 -1.215 1 85.34 43 HIS B O 1
ATOM 2754 N N . ILE B 1 44 ? -8.837 25.345 0.805 1 87.27 44 ILE B N 1
ATOM 2755 C CA . ILE B 1 44 ? -10.138 25.514 1.442 1 87.27 44 ILE B CA 1
ATOM 2756 C C . ILE B 1 44 ? -10.761 26.836 1.001 1 87.27 44 ILE B C 1
ATOM 2758 O O . ILE B 1 44 ? -11.884 26.861 0.492 1 87.27 44 ILE B O 1
ATOM 2762 N N . TYR B 1 45 ? -10.138 27.899 1.138 1 86.07 45 TYR B N 1
ATOM 2763 C CA . TYR B 1 45 ? -10.811 29.18 0.951 1 86.07 45 TYR B CA 1
ATOM 2764 C C . TYR B 1 45 ? -11.045 29.463 -0.528 1 86.07 45 TYR B C 1
ATOM 2766 O O . TYR B 1 45 ? -11.844 30.333 -0.881 1 86.07 45 TYR B O 1
ATOM 2774 N N . GLN B 1 46 ? -10.321 28.614 -1.395 1 83.7 46 GLN B N 1
ATOM 2775 C CA . GLN B 1 46 ? -10.59 28.711 -2.826 1 83.7 46 GLN B CA 1
ATOM 2776 C C . GLN B 1 46 ? -11.726 27.779 -3.237 1 83.7 46 GLN B C 1
ATOM 2778 O O . GLN B 1 46 ? -12.08 27.705 -4.416 1 83.7 46 GLN B O 1
ATOM 2783 N N . GLY B 1 47 ? -12.209 27.009 -2.31 1 82.81 47 GLY B N 1
ATOM 2784 C CA . GLY B 1 47 ? -13.375 26.17 -2.538 1 82.81 47 GLY B CA 1
ATOM 2785 C C . GLY B 1 47 ? -13.019 24.739 -2.894 1 82.81 47 GLY B C 1
ATOM 2786 O O . GLY B 1 47 ? -13.899 23.882 -2.993 1 82.81 47 GLY B O 1
ATOM 2787 N N . LYS B 1 48 ? -11.852 24.392 -3.057 1 78.97 48 LYS B N 1
ATOM 2788 C CA . LYS B 1 48 ? -11.427 23.067 -3.502 1 78.97 48 LYS B CA 1
ATOM 2789 C C . LYS B 1 48 ? -11.358 22.091 -2.331 1 78.97 48 LYS B C 1
ATOM 2791 O O . LYS B 1 48 ? -11.514 20.882 -2.515 1 78.97 48 LYS B O 1
ATOM 2796 N N . GLY B 1 49 ? -11.258 22.534 -1.26 1 78.97 49 GLY B N 1
ATOM 2797 C CA . GLY B 1 49 ? -11.118 21.706 -0.073 1 78.97 49 GLY B CA 1
ATOM 2798 C C . GLY B 1 49 ? -12.204 21.952 0.958 1 78.97 49 GLY B C 1
ATOM 2799 O O . GLY B 1 49 ? -12.065 21.563 2.119 1 78.97 49 GLY B O 1
ATOM 2800 N N . ASP B 1 50 ? -13.129 22.64 0.53 1 79.03 50 ASP B N 1
ATOM 2801 C CA . ASP B 1 50 ? -14.079 23.067 1.552 1 79.03 50 ASP B CA 1
ATOM 2802 C C . ASP B 1 50 ? -14.963 21.905 2.001 1 79.03 50 ASP B C 1
ATOM 2804 O O . ASP B 1 50 ? -15.641 21.994 3.026 1 79.03 50 ASP B O 1
ATOM 2808 N N . SER B 1 51 ? -14.888 20.766 1.346 1 79.92 51 SER B N 1
ATOM 2809 C CA . SER B 1 51 ? -15.579 19.563 1.798 1 79.92 51 SER B CA 1
ATOM 2810 C C . SER B 1 51 ? -14.924 18.984 3.047 1 79.92 51 SER B C 1
ATOM 2812 O O . SER B 1 51 ? -15.502 18.125 3.716 1 79.92 51 SER B O 1
ATOM 2814 N N . TRP B 1 52 ? -13.82 19.534 3.389 1 83.81 52 TRP B N 1
ATOM 2815 C CA . TRP B 1 52 ? -13.101 19.079 4.574 1 83.81 52 TRP B CA 1
ATOM 2816 C C . TRP B 1 52 ? -13.679 19.707 5.837 1 83.81 52 TRP B C 1
ATOM 2818 O O . TRP B 1 52 ? -13.395 19.256 6.949 1 83.81 52 TRP B O 1
ATOM 2828 N N . LEU B 1 53 ? -14.419 20.711 5.598 1 90.94 53 LEU B N 1
ATOM 2829 C CA . LEU B 1 53 ? -14.954 21.463 6.728 1 90.94 53 LEU B CA 1
ATOM 2830 C C . LEU B 1 53 ? -16.261 20.849 7.22 1 90.94 53 LEU B C 1
ATOM 2832 O O . LEU B 1 53 ? -17.099 20.435 6.415 1 90.94 53 LEU B O 1
ATOM 2836 N N . LEU B 1 54 ? -16.433 20.854 8.516 1 91.14 54 LEU B N 1
ATOM 2837 C CA . LEU B 1 54 ? -17.652 20.281 9.078 1 91.14 54 LEU B CA 1
ATOM 2838 C C . LEU B 1 54 ? -18.675 21.37 9.38 1 91.14 54 LEU B C 1
ATOM 2840 O O . LEU B 1 54 ? -19.845 21.076 9.634 1 91.14 54 LEU B O 1
ATOM 2844 N N . ARG B 1 55 ? -18.211 22.63 9.346 1 91.05 55 ARG B N 1
ATOM 2845 C CA . ARG B 1 55 ? -19.141 23.721 9.617 1 91.05 55 ARG B CA 1
ATOM 2846 C C . ARG B 1 55 ? -18.7 25.003 8.918 1 91.05 55 ARG B C 1
ATOM 2848 O O . ARG B 1 55 ? -17.519 25.172 8.607 1 91.05 55 ARG B O 1
ATOM 2855 N N . ARG B 1 56 ? -19.584 25.828 8.745 1 93.25 56 ARG B N 1
ATOM 2856 C CA . ARG B 1 56 ? -19.397 27.175 8.215 1 93.25 56 ARG B CA 1
ATOM 2857 C C . ARG B 1 56 ? -20.384 28.152 8.844 1 93.25 56 ARG B C 1
ATOM 2859 O O . ARG B 1 56 ? -21.532 27.795 9.117 1 93.25 56 ARG B O 1
ATOM 2866 N N . PRO B 1 57 ? -20.213 29.354 9.049 1 95.6 57 PRO B N 1
ATOM 2867 C CA . PRO B 1 57 ? -18.851 29.879 8.932 1 95.6 57 PRO B CA 1
ATOM 2868 C C . PRO B 1 57 ? -17.891 29.261 9.945 1 95.6 57 PRO B C 1
ATOM 2870 O O . PRO B 1 57 ? -18.324 28.771 10.992 1 95.6 57 PRO B O 1
ATOM 2873 N N . ILE B 1 58 ? -16.598 29.306 9.627 1 96.99 58 ILE B N 1
ATOM 2874 C CA . ILE B 1 58 ? -15.584 28.756 10.521 1 96.99 58 ILE B CA 1
ATOM 2875 C C . ILE B 1 58 ? -14.35 29.654 10.516 1 96.99 58 ILE B C 1
ATOM 2877 O O . ILE B 1 58 ? -13.981 30.209 9.478 1 96.99 58 ILE B O 1
ATOM 2881 N N . THR B 1 59 ? -13.771 29.816 11.71 1 97.98 59 THR B N 1
ATOM 2882 C CA . THR B 1 59 ? -12.448 30.426 11.78 1 97.98 59 THR B CA 1
ATOM 2883 C C . THR B 1 59 ? -11.378 29.455 11.291 1 97.98 59 THR B C 1
ATOM 2885 O O . THR B 1 59 ? -11.251 28.347 11.815 1 97.98 59 THR B O 1
ATOM 2888 N N . LEU B 1 60 ? -10.545 29.849 10.318 1 96.84 60 LEU B N 1
ATOM 2889 C CA . LEU B 1 60 ? -9.533 28.961 9.757 1 96.84 60 LEU B CA 1
ATOM 2890 C C . LEU B 1 60 ? -8.254 29.002 10.586 1 96.84 60 LEU B C 1
ATOM 2892 O O . LEU B 1 60 ? -8.178 29.724 11.582 1 96.84 60 LEU B O 1
ATOM 2896 N N . GLY B 1 61 ? -7.33 28.188 10.154 1 96.98 61 GLY B N 1
ATOM 2897 C CA . GLY B 1 61 ? -6.057 28.043 10.84 1 96.98 61 GLY B CA 1
ATOM 2898 C C . GLY B 1 61 ? -5.964 26.771 11.662 1 96.98 61 GLY B C 1
ATOM 2899 O O . GLY B 1 61 ? -6.521 26.693 12.759 1 96.98 61 GLY B O 1
ATOM 2900 N N . HIS B 1 62 ? -5.202 25.809 11.181 1 96.93 62 HIS B N 1
ATOM 2901 C CA . HIS B 1 62 ? -5.218 24.527 11.876 1 96.93 62 HIS B CA 1
ATOM 2902 C C . HIS B 1 62 ? -3.856 24.216 12.488 1 96.93 62 HIS B C 1
ATOM 2904 O O . HIS B 1 62 ? -3.669 23.156 13.09 1 96.93 62 HIS B O 1
ATOM 2910 N N . GLU B 1 63 ? -2.927 25.122 12.397 1 97.85 63 GLU B N 1
ATOM 2911 C CA . GLU B 1 63 ? -1.66 25.087 13.121 1 97.85 63 GLU B CA 1
ATOM 2912 C C . GLU B 1 63 ? -1.642 26.111 14.252 1 97.85 63 GLU B C 1
ATOM 2914 O O . GLU B 1 63 ? -1.45 27.305 14.014 1 97.85 63 GLU B O 1
ATOM 2919 N N . VAL B 1 64 ? -1.765 25.585 15.493 1 98.68 64 VAL B N 1
ATOM 2920 C CA . VAL B 1 64 ? -2.064 26.555 16.541 1 98.68 64 VAL B CA 1
ATOM 2921 C C . VAL B 1 64 ? -1.252 26.231 17.792 1 98.68 64 VAL B C 1
ATOM 2923 O O . VAL B 1 64 ? -1.128 25.065 18.175 1 98.68 64 VAL B O 1
ATOM 2926 N N . ALA B 1 65 ? -0.72 27.206 18.408 1 98.89 65 ALA B N 1
ATOM 2927 C CA . ALA B 1 65 ? -0.116 27.147 19.737 1 98.89 65 ALA B CA 1
ATOM 2928 C C . ALA B 1 65 ? -0.44 28.401 20.543 1 98.89 65 ALA B C 1
ATOM 2930 O O . ALA B 1 65 ? -0.594 29.487 19.979 1 98.89 65 ALA B O 1
ATOM 2931 N N . GLY B 1 66 ? -0.542 28.236 21.811 1 98.82 66 GLY B N 1
ATOM 2932 C CA . GLY B 1 66 ? -0.882 29.368 22.659 1 98.82 66 GLY B CA 1
ATOM 2933 C C . GLY B 1 66 ? -0.784 29.055 24.14 1 98.82 66 GLY B C 1
ATOM 2934 O O . GLY B 1 66 ? -0.161 28.066 24.531 1 98.82 66 GLY B O 1
ATOM 2935 N N . GLU B 1 67 ? -1.318 29.972 24.874 1 98.78 67 GLU B N 1
ATOM 2936 C CA . GLU B 1 67 ? -1.307 29.875 26.331 1 98.78 67 GLU B CA 1
ATOM 2937 C C . GLU B 1 67 ? -2.72 29.705 26.883 1 98.78 67 GLU B C 1
ATOM 2939 O O . GLU B 1 67 ? -3.638 30.425 26.485 1 98.78 67 GLU B O 1
ATOM 2944 N N . ILE B 1 68 ? -2.861 28.764 27.828 1 98.86 68 ILE B N 1
ATOM 2945 C CA . ILE B 1 68 ? -4.166 28.576 28.453 1 98.86 68 ILE B CA 1
ATOM 2946 C C . ILE B 1 68 ? -4.486 29.771 29.348 1 98.86 68 ILE B C 1
ATOM 2948 O O . ILE B 1 68 ? -3.652 30.192 30.154 1 98.86 68 ILE B O 1
ATOM 2952 N N . ILE B 1 69 ? -5.673 30.253 29.217 1 98.44 69 ILE B N 1
ATOM 2953 C CA . ILE B 1 69 ? -6.06 31.374 30.066 1 98.44 69 ILE B CA 1
ATOM 2954 C C . ILE B 1 69 ? -7.225 30.964 30.963 1 98.44 69 ILE B C 1
ATOM 2956 O O . ILE B 1 69 ? -7.466 31.585 32.002 1 98.44 69 ILE B O 1
ATOM 2960 N N . GLU B 1 70 ? -8.017 30.024 30.535 1 98.54 70 GLU B N 1
ATOM 2961 C CA . GLU B 1 70 ? -9.132 29.486 31.309 1 98.54 70 GLU B CA 1
ATOM 2962 C C . GLU B 1 70 ? -9.338 28.002 31.022 1 98.54 70 GLU B C 1
ATOM 2964 O O . GLU B 1 70 ? -9.064 27.535 29.914 1 98.54 70 GLU B O 1
ATOM 2969 N N . THR B 1 71 ? -9.756 27.249 32.058 1 98.44 71 THR B N 1
ATOM 2970 C CA . THR B 1 71 ? -10.026 25.825 31.89 1 98.44 71 THR B CA 1
ATOM 2971 C C . THR B 1 71 ? -11.486 25.51 32.201 1 98.44 71 THR B C 1
ATOM 2973 O O . THR B 1 71 ? -12.114 26.191 33.015 1 98.44 71 THR B O 1
ATOM 2976 N N . GLY B 1 72 ? -11.983 24.552 31.466 1 98.13 72 GLY B N 1
ATOM 2977 C CA . GLY B 1 72 ? -13.296 24.035 31.816 1 98.13 72 GLY B CA 1
ATOM 2978 C C . GLY B 1 72 ? -13.317 23.312 33.15 1 98.13 72 GLY B C 1
ATOM 2979 O O . GLY B 1 72 ? -12.263 23.008 33.713 1 98.13 72 GLY B O 1
ATOM 2980 N N . SER B 1 73 ? -14.524 23.006 33.607 1 97.97 73 SER B N 1
ATOM 2981 C CA . SER B 1 73 ? -14.726 22.502 34.961 1 97.97 73 SER B CA 1
ATOM 2982 C C . SER B 1 73 ? -14.15 21.099 35.12 1 97.97 73 SER B C 1
ATOM 2984 O O . SER B 1 73 ? -13.79 20.692 36.227 1 97.97 73 SER B O 1
ATOM 2986 N N . ASN B 1 74 ? -14.007 20.35 34.009 1 98.28 74 ASN B N 1
ATOM 2987 C CA . ASN B 1 74 ? -13.549 18.968 34.104 1 98.28 74 ASN B CA 1
ATOM 2988 C C . ASN B 1 74 ? -12.048 18.855 33.853 1 98.28 74 ASN B C 1
ATOM 2990 O O . ASN B 1 74 ? -11.481 17.765 33.936 1 98.28 74 ASN B O 1
ATOM 2994 N N . VAL B 1 75 ? -11.467 19.966 33.551 1 98.03 75 VAL B N 1
ATOM 2995 C CA . VAL B 1 75 ? -10.052 19.94 33.195 1 98.03 75 VAL B CA 1
ATOM 2996 C C . VAL B 1 75 ? -9.2 19.964 34.462 1 98.03 75 VAL B C 1
ATOM 2998 O O . VAL B 1 75 ? -9.282 20.904 35.256 1 98.03 75 VAL B O 1
ATOM 3001 N N . ILE B 1 76 ? -8.366 18.935 34.658 1 96.7 76 ILE B N 1
ATOM 3002 C CA . ILE B 1 76 ? -7.605 18.826 35.898 1 96.7 76 ILE B CA 1
ATOM 3003 C C . ILE B 1 76 ? -6.11 18.862 35.59 1 96.7 76 ILE B C 1
ATOM 3005 O O . ILE B 1 76 ? -5.309 19.297 36.421 1 96.7 76 ILE B O 1
ATOM 3009 N N . ASP B 1 77 ? -5.701 18.46 34.464 1 96.47 77 ASP B N 1
ATOM 3010 C CA . ASP B 1 77 ? -4.289 18.234 34.17 1 96.47 77 ASP B CA 1
ATOM 3011 C C . ASP B 1 77 ? -3.64 19.49 33.593 1 96.47 77 ASP B C 1
ATOM 3013 O O . ASP B 1 77 ? -2.434 19.51 33.335 1 96.47 77 ASP B O 1
ATOM 3017 N N . TYR B 1 78 ? -4.409 20.573 33.367 1 98.39 78 TYR B N 1
ATOM 3018 C CA . TYR B 1 78 ? -3.92 21.825 32.801 1 98.39 78 TYR B CA 1
ATOM 3019 C C . TYR B 1 78 ? -4.381 23.016 33.633 1 98.39 78 TYR B C 1
ATOM 3021 O O . TYR B 1 78 ? -5.379 22.929 34.353 1 98.39 78 TYR B O 1
ATOM 3029 N N . ARG B 1 79 ? -3.687 24.096 33.54 1 98.21 79 ARG B N 1
ATOM 3030 C CA . ARG B 1 79 ? -4.016 25.319 34.266 1 98.21 79 ARG B CA 1
ATOM 3031 C C . ARG B 1 79 ? -3.66 26.555 33.447 1 98.21 79 ARG B C 1
ATOM 3033 O O . ARG B 1 79 ? -2.863 26.476 32.51 1 98.21 79 ARG B O 1
ATOM 3040 N N . PRO B 1 80 ? -4.271 27.658 33.825 1 98.47 80 PRO B N 1
ATOM 3041 C CA . PRO B 1 80 ? -3.875 28.903 33.163 1 98.47 80 PRO B CA 1
ATOM 3042 C C . PRO B 1 80 ? -2.371 29.158 33.235 1 98.47 80 PRO B C 1
ATOM 3044 O O . PRO B 1 80 ? -1.752 28.933 34.278 1 98.47 80 PRO B O 1
ATOM 3047 N N . GLY B 1 81 ? -1.795 29.503 32.167 1 98.5 81 GLY B N 1
ATOM 3048 C CA . GLY B 1 81 ? -0.359 29.722 32.101 1 98.5 81 GLY B CA 1
ATOM 3049 C C . GLY B 1 81 ? 0.376 28.636 31.338 1 98.5 81 GLY B C 1
ATOM 3050 O O . GLY B 1 81 ? 1.497 28.848 30.87 1 98.5 81 GLY B O 1
ATOM 3051 N N . ASP B 1 82 ? -0.225 27.466 31.214 1 98.7 82 ASP B N 1
ATOM 3052 C CA . ASP B 1 82 ? 0.394 26.385 30.452 1 98.7 82 ASP B CA 1
ATOM 3053 C C . ASP B 1 82 ? 0.519 26.756 28.976 1 98.7 82 ASP B C 1
ATOM 3055 O O . ASP B 1 82 ? -0.404 27.329 28.394 1 98.7 82 ASP B O 1
ATOM 3059 N N . ARG B 1 83 ? 1.694 26.472 28.353 1 98.87 83 ARG B N 1
ATOM 3060 C CA . ARG B 1 83 ? 1.929 26.621 26.92 1 98.87 83 ARG B CA 1
ATOM 3061 C C . ARG B 1 83 ? 1.544 25.351 26.168 1 98.87 83 ARG B C 1
ATOM 3063 O O . ARG B 1 83 ? 2.074 24.274 26.445 1 98.87 83 ARG B O 1
ATOM 3070 N N . VAL B 1 84 ? 0.633 25.481 25.188 1 98.89 84 VAL B N 1
ATOM 3071 C CA . VAL B 1 84 ? 0.133 24.257 24.571 1 98.89 84 VAL B CA 1
ATOM 3072 C C . VAL B 1 84 ? 0.069 24.43 23.055 1 98.89 84 VAL B C 1
ATOM 3074 O O . VAL B 1 84 ? -0.052 25.552 22.557 1 98.89 84 VAL B O 1
ATOM 3077 N N . ALA B 1 85 ? 0.238 23.402 22.368 1 98.78 85 ALA B N 1
ATOM 3078 C CA . ALA B 1 85 ? -0.039 23.27 20.94 1 98.78 85 ALA B CA 1
ATOM 3079 C C . ALA B 1 85 ? -1.296 22.438 20.701 1 98.78 85 ALA B C 1
ATOM 3081 O O . ALA B 1 85 ? -1.555 21.47 21.421 1 98.78 85 ALA B O 1
ATOM 3082 N N . VAL B 1 86 ? -2.087 22.815 19.723 1 98.64 86 VAL B N 1
ATOM 3083 C CA . VAL B 1 86 ? -3.32 22.107 19.394 1 98.64 86 VAL B CA 1
ATOM 3084 C C . VAL B 1 86 ? -3.091 21.202 18.186 1 98.64 86 VAL B C 1
ATOM 3086 O O . VAL B 1 86 ? -2.695 21.672 17.117 1 98.64 86 VAL B O 1
ATOM 3089 N N . TYR B 1 87 ? -3.291 19.98 18.354 1 95.93 87 TYR B N 1
ATOM 3090 C CA . TYR B 1 87 ? -2.982 19.063 17.263 1 95.93 87 TYR B CA 1
ATOM 3091 C C . TYR B 1 87 ? -4.227 18.302 16.821 1 95.93 87 TYR B C 1
ATOM 3093 O O . TYR B 1 87 ? -5.217 18.242 17.553 1 95.93 87 TYR B O 1
ATOM 3101 N N . HIS B 1 88 ? -4.29 17.966 15.601 1 92.4 88 HIS B N 1
ATOM 3102 C CA . HIS B 1 88 ? -5.295 17.036 15.096 1 92.4 88 HIS B CA 1
ATOM 3103 C C . HIS B 1 88 ? -4.679 15.676 14.785 1 92.4 88 HIS B C 1
ATOM 3105 O O . HIS B 1 88 ? -3.501 15.588 14.432 1 92.4 88 HIS B O 1
ATOM 3111 N N . VAL B 1 89 ? -5.455 14.646 15.002 1 92.74 89 VAL B N 1
ATOM 3112 C CA . VAL B 1 89 ? -4.986 13.282 14.779 1 92.74 89 VAL B CA 1
ATOM 3113 C C . VAL B 1 89 ? -5.354 12.833 13.367 1 92.74 89 VAL B C 1
ATOM 3115 O O . VAL B 1 89 ? -6.534 12.658 13.053 1 92.74 89 VAL B O 1
ATOM 3118 N N . GLY B 1 90 ? -4.325 12.715 12.585 1 93.45 90 GLY B N 1
ATOM 3119 C CA . GLY B 1 90 ? -4.53 12.178 11.249 1 93.45 90 GLY B CA 1
ATOM 3120 C C . GLY B 1 90 ? -4.299 10.681 11.166 1 93.45 90 GLY B C 1
ATOM 3121 O O . GLY B 1 90 ? -4.849 10.011 10.289 1 93.45 90 GLY B O 1
ATOM 3122 N N . GLN B 1 91 ? -3.401 10.207 12.142 1 95.1 91 GLN B N 1
ATOM 3123 C CA . GLN B 1 91 ? -3.053 8.792 12.231 1 95.1 91 GLN B CA 1
ATOM 3124 C C . GLN B 1 91 ? -2.958 8.341 13.686 1 95.1 91 GLN B C 1
ATOM 3126 O O . GLN B 1 91 ? -2.601 9.129 14.564 1 95.1 91 GLN B O 1
ATOM 3131 N N . PRO B 1 92 ? -3.263 7.018 13.901 1 95.1 92 PRO B N 1
ATOM 3132 C CA . PRO B 1 92 ? -3.953 6.092 13 1 95.1 92 PRO B CA 1
ATOM 3133 C C . PRO B 1 92 ? -5.382 6.528 12.686 1 95.1 92 PRO B C 1
ATOM 3135 O O . PRO B 1 92 ? -5.991 7.267 13.464 1 95.1 92 PRO B O 1
ATOM 3138 N N . VAL B 1 93 ? -5.89 6.103 11.66 1 94.54 93 VAL B N 1
ATOM 3139 C CA . VAL B 1 93 ? -7.168 6.567 11.129 1 94.54 93 VAL B CA 1
ATOM 3140 C C . VAL B 1 93 ? -8.277 6.299 12.144 1 94.54 93 VAL B C 1
ATOM 3142 O O . VAL B 1 93 ? -9.25 7.053 12.223 1 94.54 93 VAL B O 1
ATOM 3145 N N . GLU B 1 94 ? -8.158 5.267 12.905 1 92.97 94 GLU B N 1
ATOM 3146 C CA . GLU B 1 94 ? -9.177 4.888 13.879 1 92.97 94 GLU B CA 1
ATOM 3147 C C . GLU B 1 94 ? -9.33 5.953 14.961 1 92.97 94 GLU B C 1
ATOM 3149 O O . GLU B 1 94 ? -10.362 6.02 15.632 1 92.97 94 GLU B O 1
ATOM 3154 N N . GLU B 1 95 ? -8.376 6.799 15.098 1 93.82 95 GLU B N 1
ATOM 3155 C CA . GLU B 1 95 ? -8.392 7.828 16.134 1 93.82 95 GLU B CA 1
ATOM 3156 C C . GLU B 1 95 ? -8.733 9.195 15.547 1 93.82 95 GLU B C 1
ATOM 3158 O O . GLU B 1 95 ? -8.886 10.172 16.284 1 93.82 95 GLU B O 1
ATOM 3163 N N . ARG B 1 96 ? -8.889 9.111 14.279 1 92.42 96 ARG B N 1
ATOM 3164 C CA . ARG B 1 96 ? -9.212 10.362 13.6 1 92.42 96 ARG B CA 1
ATOM 3165 C C . ARG B 1 96 ? -10.627 10.819 13.937 1 92.42 96 ARG B C 1
ATOM 3167 O O . ARG B 1 96 ? -11.576 10.039 13.843 1 92.42 96 ARG B O 1
ATOM 3174 N N . LYS B 1 97 ? -10.788 12.025 14.551 1 91.16 97 LYS B N 1
ATOM 3175 C CA . LYS B 1 97 ? -12.059 12.7 14.795 1 91.16 97 LYS B CA 1
ATOM 3176 C C . LYS B 1 97 ? -12.062 14.102 14.192 1 91.16 97 LYS B C 1
ATOM 3178 O O . LYS B 1 97 ? -11.657 15.066 14.846 1 91.16 97 LYS B O 1
ATOM 3183 N N . TRP B 1 98 ? -12.65 14.197 13.037 1 86.85 98 TRP B N 1
ATOM 3184 C CA . TRP B 1 98 ? -12.569 15.445 12.284 1 86.85 98 TRP B CA 1
ATOM 3185 C C . TRP B 1 98 ? -13.272 16.576 13.027 1 86.85 98 TRP B C 1
ATOM 3187 O O . TRP B 1 98 ? -12.863 17.736 12.936 1 86.85 98 TRP B O 1
ATOM 3197 N N . ALA B 1 99 ? -14.234 16.225 13.765 1 91.99 99 ALA B N 1
ATOM 3198 C CA . ALA B 1 99 ? -14.956 17.218 14.557 1 91.99 99 ALA B CA 1
ATOM 3199 C C . ALA B 1 99 ? -14.042 17.862 15.595 1 91.99 99 ALA B C 1
ATOM 3201 O O . ALA B 1 99 ? -14.306 18.974 16.058 1 91.99 99 ALA B O 1
ATOM 3202 N N . GLU B 1 100 ? -12.994 17.184 15.876 1 94.68 100 GLU B N 1
ATOM 3203 C CA . GLU B 1 100 ? -12.063 17.675 16.888 1 94.68 100 GLU B CA 1
ATOM 3204 C C . GLU B 1 100 ? -10.816 18.275 16.245 1 94.68 100 GLU B C 1
ATOM 3206 O O . GLU B 1 100 ? -9.8 18.473 16.915 1 94.68 100 GLU B O 1
ATOM 3211 N N . SER B 1 101 ? -10.937 18.573 15.013 1 95.23 101 SER B N 1
ATOM 3212 C CA . SER B 1 101 ? -9.821 19.164 14.281 1 95.23 101 SER B CA 1
ATOM 3213 C C . SER B 1 101 ? -9.936 20.684 14.232 1 95.23 101 SER B C 1
ATOM 3215 O O . SER B 1 101 ? -10.858 21.223 13.617 1 95.23 101 SER B O 1
ATOM 3217 N N . ILE B 1 102 ? -9.02 21.34 14.834 1 97.38 102 ILE B N 1
ATOM 3218 C CA . ILE B 1 102 ? -9.038 22.795 14.938 1 97.38 102 ILE B CA 1
ATOM 3219 C C . ILE B 1 102 ? -8.945 23.413 13.544 1 97.38 102 ILE B C 1
ATOM 3221 O O . ILE B 1 102 ? -8.132 22.984 12.722 1 97.38 102 ILE B O 1
ATOM 3225 N N . GLY B 1 103 ? -9.743 24.391 13.253 1 96.45 103 GLY B N 1
ATOM 3226 C CA . GLY B 1 103 ? -9.746 25.087 11.976 1 96.45 103 GLY B CA 1
ATOM 3227 C C . GLY B 1 103 ? -10.438 24.308 10.874 1 96.45 103 GLY B C 1
ATOM 3228 O O . GLY B 1 103 ? -10.518 24.772 9.735 1 96.45 103 GLY B O 1
ATOM 3229 N N . LEU B 1 104 ? -10.89 23.081 11.217 1 94.61 104 LEU B N 1
ATOM 3230 C CA . LEU B 1 104 ? -11.59 22.226 10.265 1 94.61 104 LEU B CA 1
ATOM 3231 C C . LEU B 1 104 ? -12.931 21.768 10.829 1 94.61 104 LEU B C 1
ATOM 3233 O O . LEU B 1 104 ? -13.956 21.85 10.148 1 94.61 104 LEU B O 1
ATOM 3237 N N . GLY B 1 105 ? -12.891 21.253 11.966 1 95.38 105 GLY B N 1
ATOM 3238 C CA . GLY B 1 105 ? -14.093 20.791 12.642 1 95.38 105 GLY B CA 1
ATOM 3239 C C . GLY B 1 105 ? -14.671 21.817 13.599 1 95.38 105 GLY B C 1
ATOM 3240 O O . GLY B 1 105 ? -15.874 21.816 13.867 1 95.38 105 GLY B O 1
ATOM 3241 N N . PHE B 1 106 ? -13.815 22.634 14.16 1 96.35 106 PHE B N 1
ATOM 3242 C CA . PHE B 1 106 ? -14.184 23.765 15.003 1 96.35 106 PHE B CA 1
ATOM 3243 C C . PHE B 1 106 ? -13.267 24.955 14.745 1 96.35 106 PHE B C 1
ATOM 3245 O O . PHE B 1 106 ? -12.308 24.851 13.978 1 96.35 106 PHE B O 1
ATOM 3252 N N . ASP B 1 107 ? -13.531 26.075 15.333 1 97.91 107 ASP B N 1
ATOM 3253 C CA . ASP B 1 107 ? -12.865 27.336 15.023 1 97.91 107 ASP B CA 1
ATOM 3254 C C . ASP B 1 107 ? -11.368 27.252 15.314 1 97.91 107 ASP B C 1
ATOM 3256 O O . ASP B 1 107 ? -10.961 26.731 16.354 1 97.91 107 ASP B O 1
ATOM 3260 N N . GLY B 1 108 ? -10.599 27.906 14.45 1 97.93 108 GLY B N 1
ATOM 3261 C CA . GLY B 1 108 ? -9.162 27.682 14.454 1 97.93 108 GLY B CA 1
ATOM 3262 C C . GLY B 1 108 ? -8.374 28.872 14.968 1 97.93 108 GLY B C 1
ATOM 3263 O O . GLY B 1 108 ? -8.869 29.64 15.795 1 97.93 108 GLY B O 1
ATOM 3264 N N . GLY B 1 109 ? -7.15 28.928 14.517 1 98.21 109 GLY B N 1
ATOM 3265 C CA . GLY B 1 109 ? -6.159 29.779 15.155 1 98.21 109 GLY B CA 1
ATOM 3266 C C . GLY B 1 109 ? -6.024 31.138 14.494 1 98.21 109 GLY B C 1
ATOM 3267 O O . GLY B 1 109 ? -5.283 31.998 14.975 1 98.21 109 GLY B O 1
ATOM 3268 N N . TYR B 1 110 ? -6.701 31.336 13.335 1 98.43 110 TYR B N 1
ATOM 3269 C CA . TYR B 1 110 ? -6.69 32.69 12.793 1 98.43 110 TYR B CA 1
ATOM 3270 C C . TYR B 1 110 ? -7.621 33.602 13.584 1 98.43 110 TYR B C 1
ATOM 3272 O O . TYR B 1 110 ? -8.495 34.255 13.009 1 98.43 110 TYR B O 1
ATOM 3280 N N . ALA B 1 111 ? -7.385 33.654 14.862 1 98.56 111 ALA B N 1
ATOM 3281 C CA . ALA B 1 111 ? -8.157 34.406 15.847 1 98.56 111 ALA B CA 1
ATOM 3282 C C . ALA B 1 111 ? -7.35 34.629 17.123 1 98.56 111 ALA B C 1
ATOM 3284 O O . ALA B 1 111 ? -6.366 33.929 17.373 1 98.56 111 ALA B O 1
ATOM 3285 N N . GLU B 1 112 ? -7.794 35.507 17.939 1 98.52 112 GLU B N 1
ATOM 3286 C CA . GLU B 1 112 ? -7.086 35.826 19.175 1 98.52 112 GLU B CA 1
ATOM 3287 C C . GLU B 1 112 ? -7.201 34.689 20.186 1 98.52 112 GLU B C 1
ATOM 3289 O O . GLU B 1 112 ? -6.281 34.454 20.972 1 98.52 112 GLU B O 1
ATOM 3294 N N . PHE B 1 113 ? -8.374 34.017 20.141 1 98.7 113 PHE B N 1
ATOM 3295 C CA . PHE B 1 113 ? -8.637 32.959 21.109 1 98.7 113 PHE B CA 1
ATOM 3296 C C . PHE B 1 113 ? -9.217 31.728 20.423 1 98.7 113 PHE B C 1
ATOM 3298 O O . PHE B 1 113 ? -9.831 31.836 19.359 1 98.7 113 PHE B O 1
ATOM 3305 N N . ALA B 1 114 ? -9.016 30.575 20.998 1 98.54 114 ALA B N 1
ATOM 3306 C CA . ALA B 1 114 ? -9.595 29.309 20.556 1 98.54 114 ALA B CA 1
ATOM 3307 C C . ALA B 1 114 ? -9.9 28.401 21.744 1 98.54 114 ALA B C 1
ATOM 3309 O O . ALA B 1 114 ? -9.324 28.565 22.822 1 98.54 114 ALA B O 1
ATOM 3310 N N . THR B 1 115 ? -10.776 27.445 21.561 1 98.62 115 THR B N 1
ATOM 3311 C CA . THR B 1 115 ? -11.196 26.57 22.65 1 98.62 115 THR B CA 1
ATOM 3312 C C . THR B 1 115 ? -11.046 25.104 22.255 1 98.62 115 THR B C 1
ATOM 3314 O O . THR B 1 115 ? -12.04 24.392 22.102 1 98.62 115 THR B O 1
ATOM 3317 N N . PRO B 1 116 ? -9.86 24.6 22.154 1 98.59 116 PRO B N 1
ATOM 3318 C CA . PRO B 1 116 ? -9.682 23.181 21.838 1 98.59 116 PRO B CA 1
ATOM 3319 C C . PRO B 1 116 ? -10.067 22.265 22.997 1 98.59 116 PRO B C 1
ATOM 3321 O O . PRO B 1 116 ? -9.971 22.663 24.161 1 98.59 116 PRO B O 1
ATOM 3324 N N . PRO B 1 117 ? -10.533 21.076 22.695 1 98.03 117 PRO B N 1
ATOM 3325 C CA . PRO B 1 117 ? -10.677 20.065 23.745 1 98.03 117 PRO B CA 1
ATOM 3326 C C . PRO B 1 117 ? -9.341 19.661 24.363 1 98.03 117 PRO B C 1
ATOM 3328 O O . PRO B 1 117 ? -8.319 19.636 23.672 1 98.03 117 PRO B O 1
ATOM 3331 N N . VAL B 1 118 ? -9.394 19.257 25.613 1 97.58 118 VAL B N 1
ATOM 3332 C CA . VAL B 1 118 ? -8.181 18.894 26.339 1 97.58 118 VAL B CA 1
ATOM 3333 C C . VAL B 1 118 ? -7.544 17.663 25.699 1 97.58 118 VAL B C 1
ATOM 3335 O O . VAL B 1 118 ? -6.325 17.487 25.755 1 97.58 118 VAL B O 1
ATOM 3338 N N . SER B 1 119 ? -8.291 16.854 24.984 1 96.13 119 SER B N 1
ATOM 3339 C CA . SER B 1 119 ? -7.804 15.638 24.339 1 96.13 119 SER B CA 1
ATOM 3340 C C . SER B 1 119 ? -6.938 15.964 23.127 1 96.13 119 SER B C 1
ATOM 3342 O O . SER B 1 119 ? -6.265 15.086 22.584 1 96.13 119 SER B O 1
ATOM 3344 N N . ARG B 1 120 ? -6.863 17.241 22.721 1 97.68 120 ARG B N 1
ATOM 3345 C CA . ARG B 1 120 ? -6.163 17.605 21.494 1 97.68 120 ARG B CA 1
ATOM 3346 C C . ARG B 1 120 ? -5.089 18.653 21.767 1 97.68 120 ARG B C 1
ATOM 3348 O O . ARG B 1 120 ? -4.679 19.38 20.86 1 97.68 120 ARG B O 1
ATOM 3355 N N . ILE B 1 121 ? -4.651 18.769 22.955 1 98.17 121 ILE B N 1
ATOM 3356 C CA . ILE B 1 121 ? -3.566 19.705 23.232 1 98.17 121 ILE B CA 1
ATOM 3357 C C . ILE B 1 121 ? -2.37 18.952 23.81 1 98.17 121 ILE B C 1
ATOM 3359 O O . ILE B 1 121 ? -2.529 17.883 24.402 1 98.17 121 ILE B O 1
ATOM 3363 N N . ARG B 1 122 ? -1.225 19.506 23.581 1 98.07 122 ARG B N 1
ATOM 3364 C CA . ARG B 1 122 ? 0.054 19.039 24.107 1 98.07 122 ARG B CA 1
ATOM 3365 C C . ARG B 1 122 ? 0.843 20.188 24.727 1 98.07 122 ARG B C 1
ATOM 3367 O O . ARG B 1 122 ? 0.877 21.291 24.179 1 98.07 122 ARG B O 1
ATOM 3374 N N . ARG B 1 123 ? 1.438 19.916 25.828 1 98.57 123 ARG B N 1
ATOM 3375 C CA . ARG B 1 123 ? 2.333 20.921 26.393 1 98.57 123 ARG B CA 1
ATOM 3376 C C . ARG B 1 123 ? 3.533 21.159 25.483 1 98.57 123 ARG B C 1
ATOM 3378 O O . ARG B 1 123 ? 4.086 20.214 24.916 1 98.57 123 ARG B O 1
ATOM 3385 N N . ILE B 1 124 ? 3.869 22.336 25.359 1 98.72 124 ILE B N 1
ATOM 3386 C CA . ILE B 1 124 ? 5.056 22.709 24.598 1 98.72 124 ILE B CA 1
ATOM 3387 C C . ILE B 1 124 ? 6.299 22.556 25.471 1 98.72 124 ILE B C 1
ATOM 3389 O O . ILE B 1 124 ? 6.386 23.152 26.548 1 98.72 124 ILE B O 1
ATOM 3393 N N . PRO B 1 125 ? 7.224 21.789 25.034 1 98.52 125 PRO B N 1
ATOM 3394 C CA . PRO B 1 125 ? 8.438 21.633 25.838 1 98.52 125 PRO B CA 1
ATOM 3395 C C . PRO B 1 125 ? 9.179 22.951 26.051 1 98.52 125 PRO B C 1
ATOM 3397 O O . PRO B 1 125 ? 9.054 23.872 25.239 1 98.52 125 PRO B O 1
ATOM 3400 N N . GLU B 1 126 ? 9.943 22.926 27.103 1 97.52 126 GLU B N 1
ATOM 3401 C CA . GLU B 1 126 ? 10.77 24.097 27.378 1 97.52 126 GLU B CA 1
ATOM 3402 C C . GLU B 1 126 ? 11.723 24.384 26.221 1 97.52 126 GLU B C 1
ATOM 3404 O O . GLU B 1 126 ? 12.293 23.46 25.636 1 97.52 126 GLU B O 1
ATOM 3409 N N . GLY B 1 127 ? 11.828 25.622 25.89 1 97.4 127 GLY B N 1
ATOM 3410 C CA . GLY B 1 127 ? 12.769 26.016 24.854 1 97.4 127 GLY B CA 1
ATOM 3411 C C . GLY B 1 127 ? 12.158 26.025 23.465 1 97.4 127 GLY B C 1
ATOM 3412 O O . GLY B 1 127 ? 12.727 26.599 22.535 1 97.4 127 GLY B O 1
ATOM 3413 N N . VAL B 1 128 ? 11.019 25.388 23.297 1 98.63 128 VAL B N 1
ATOM 3414 C CA . VAL B 1 128 ? 10.327 25.393 22.013 1 98.63 128 VAL B CA 1
ATOM 3415 C C . VAL B 1 128 ? 9.396 26.601 21.933 1 98.63 128 VAL B C 1
ATOM 3417 O O . VAL B 1 128 ? 8.569 26.816 22.822 1 98.63 128 VAL B O 1
ATOM 3420 N N . SER B 1 129 ? 9.535 27.418 20.921 1 98.69 129 SER B N 1
ATOM 3421 C CA . SER B 1 129 ? 8.717 28.619 20.782 1 98.69 129 SER B CA 1
ATOM 3422 C C . SER B 1 129 ? 7.287 28.271 20.384 1 98.69 129 SER B C 1
ATOM 3424 O O . SER B 1 129 ? 7.02 27.164 19.913 1 98.69 129 SER B O 1
ATOM 3426 N N . PHE B 1 130 ? 6.378 29.176 20.565 1 98.76 130 PHE B N 1
ATOM 3427 C CA . PHE B 1 130 ? 5.001 28.986 20.124 1 98.76 130 PHE B CA 1
ATOM 3428 C C . PHE B 1 130 ? 4.941 28.76 18.618 1 98.76 130 PHE B C 1
ATOM 3430 O O . PHE B 1 130 ? 4.174 27.921 18.141 1 98.76 130 PHE B O 1
ATOM 3437 N N . ALA B 1 131 ? 5.756 29.511 17.87 1 98.58 131 ALA B N 1
ATOM 3438 C CA . ALA B 1 131 ? 5.763 29.383 16.415 1 98.58 131 ALA B CA 1
ATOM 3439 C C . ALA B 1 131 ? 6.231 27.995 15.988 1 98.58 131 ALA B C 1
ATOM 3441 O O . ALA B 1 131 ? 5.62 27.366 15.122 1 98.58 131 ALA B O 1
ATOM 3442 N N . GLN B 1 132 ? 7.296 27.498 16.629 1 98.44 132 GLN B N 1
ATOM 3443 C CA . GLN B 1 132 ? 7.783 26.149 16.359 1 98.44 132 GLN B CA 1
ATOM 3444 C C . GLN B 1 132 ? 6.711 25.106 16.664 1 98.44 132 GLN B C 1
ATOM 3446 O O . GLN B 1 132 ? 6.484 24.192 15.869 1 98.44 132 GLN B O 1
ATOM 3451 N N . ALA B 1 133 ? 6.054 25.298 17.769 1 98.68 133 ALA B N 1
ATOM 3452 C CA . ALA B 1 133 ? 5.039 24.344 18.209 1 98.68 133 ALA B CA 1
ATOM 3453 C C . ALA B 1 133 ? 3.834 24.353 17.272 1 98.68 133 ALA B C 1
ATOM 3455 O O . ALA B 1 133 ? 3.272 23.3 16.964 1 98.68 133 ALA B O 1
ATOM 3456 N N . ALA B 1 134 ? 3.453 25.523 16.815 1 98.42 134 ALA B N 1
ATOM 3457 C CA . ALA B 1 134 ? 2.308 25.637 15.914 1 98.42 134 ALA B CA 1
ATOM 3458 C C . ALA B 1 134 ? 2.563 24.892 14.607 1 98.42 134 ALA B C 1
ATOM 3460 O O . ALA B 1 134 ? 1.74 24.08 14.177 1 98.42 134 ALA B O 1
ATOM 3461 N N . VAL B 1 135 ? 3.701 25.12 14.023 1 96.94 135 VAL B N 1
ATOM 3462 C CA . VAL B 1 135 ? 3.99 24.497 12.736 1 96.94 135 VAL B CA 1
ATOM 3463 C C . VAL B 1 135 ? 4.225 23.001 12.927 1 96.94 135 VAL B C 1
ATOM 3465 O O . VAL B 1 135 ? 3.986 22.207 12.013 1 96.94 135 VAL B O 1
ATOM 3468 N N . ALA B 1 136 ? 4.651 22.592 14.127 1 98.09 136 ALA B N 1
ATOM 3469 C CA . ALA B 1 136 ? 4.879 21.183 14.438 1 98.09 136 ALA B CA 1
ATOM 3470 C C . ALA B 1 136 ? 3.586 20.38 14.322 1 98.09 136 ALA B C 1
ATOM 3472 O O . ALA B 1 136 ? 3.611 19.202 13.959 1 98.09 136 ALA B O 1
ATOM 3473 N N . THR B 1 137 ? 2.44 20.943 14.572 1 97.64 137 THR B N 1
ATOM 3474 C CA . THR B 1 137 ? 1.182 20.226 14.748 1 97.64 137 THR B CA 1
ATOM 3475 C C . THR B 1 137 ? 0.649 19.731 13.406 1 97.64 137 THR B C 1
ATOM 3477 O O . THR B 1 137 ? -0.238 18.877 13.361 1 97.64 137 THR B O 1
ATOM 3480 N N . ASP B 1 138 ? 1.195 20.25 12.318 1 95.86 138 ASP B N 1
ATOM 3481 C CA . ASP B 1 138 ? 0.759 19.776 11.008 1 95.86 138 ASP B CA 1
ATOM 3482 C C . ASP B 1 138 ? 1.946 19.603 10.064 1 95.86 138 ASP B C 1
ATOM 3484 O O . ASP B 1 138 ? 2.457 18.493 9.898 1 95.86 138 ASP B O 1
ATOM 3488 N N . ALA B 1 139 ? 2.585 20.677 9.685 1 94.5 139 ALA B N 1
ATOM 3489 C CA . ALA B 1 139 ? 3.615 20.636 8.65 1 94.5 139 ALA B CA 1
ATOM 3490 C C . ALA B 1 139 ? 4.714 19.639 9.008 1 94.5 139 ALA B C 1
ATOM 3492 O O . ALA B 1 139 ? 5.004 18.722 8.237 1 94.5 139 ALA B O 1
ATOM 3493 N N . LEU B 1 140 ? 5.275 19.842 10.194 1 97.3 140 LEU B N 1
ATOM 3494 C CA . LEU B 1 140 ? 6.397 18.99 10.571 1 97.3 140 LEU B CA 1
ATOM 3495 C C . LEU B 1 140 ? 5.925 17.572 10.878 1 97.3 140 LEU B C 1
ATOM 3497 O O . LEU B 1 140 ? 6.524 16.6 10.415 1 97.3 140 LEU B O 1
ATOM 3501 N N . ALA B 1 141 ? 4.831 17.487 11.612 1 97.99 141 ALA B N 1
ATOM 3502 C CA . ALA B 1 141 ? 4.34 16.168 12 1 97.99 141 ALA B CA 1
ATOM 3503 C C . ALA B 1 141 ? 3.881 15.373 10.781 1 97.99 141 ALA B C 1
ATOM 3505 O O . ALA B 1 141 ? 4.098 14.161 10.704 1 97.99 141 ALA B O 1
ATOM 3506 N N . THR B 1 142 ? 3.256 16.022 9.864 1 97.2 142 THR B N 1
ATOM 3507 C CA . THR B 1 142 ? 2.811 15.372 8.636 1 97.2 142 THR B CA 1
ATOM 3508 C C . THR B 1 142 ? 4.001 14.836 7.846 1 97.2 142 THR B C 1
ATOM 3510 O O . THR B 1 142 ? 3.96 13.715 7.336 1 97.2 142 THR B O 1
ATOM 3513 N N . SER B 1 143 ? 5.046 15.62 7.736 1 97.73 143 SER B N 1
ATOM 3514 C CA . SER B 1 143 ? 6.259 15.201 7.042 1 97.73 143 SER B CA 1
ATOM 3515 C C . SER B 1 143 ? 6.909 14.009 7.737 1 97.73 143 SER B C 1
ATOM 3517 O O . SER B 1 143 ? 7.339 13.059 7.08 1 97.73 143 SER B O 1
ATOM 3519 N N . TYR B 1 144 ? 6.954 14.11 9.059 1 98.7 144 TYR B N 1
ATOM 3520 C CA . TYR B 1 144 ? 7.526 13.022 9.845 1 98.7 144 TYR B CA 1
ATOM 3521 C C . TYR B 1 144 ? 6.748 11.728 9.632 1 98.7 144 TYR B C 1
ATOM 3523 O O . TYR B 1 144 ? 7.339 10.676 9.38 1 98.7 144 TYR B O 1
ATOM 3531 N N . GLN B 1 145 ? 5.474 11.843 9.742 1 98.52 145 GLN B N 1
ATOM 3532 C CA . GLN B 1 145 ? 4.605 10.685 9.564 1 98.52 145 GLN B CA 1
ATOM 3533 C C . GLN B 1 145 ? 4.824 10.036 8.201 1 98.52 145 GLN B C 1
ATOM 3535 O O . GLN B 1 145 ? 4.957 8.814 8.103 1 98.52 145 GLN B O 1
ATOM 3540 N N . ALA B 1 146 ? 4.885 10.782 7.155 1 98.66 146 ALA B N 1
ATOM 3541 C CA . ALA B 1 146 ? 4.993 10.272 5.791 1 98.66 146 ALA B CA 1
ATOM 3542 C C . ALA B 1 146 ? 6.324 9.557 5.576 1 98.66 146 ALA B C 1
ATOM 3544 O O . ALA B 1 146 ? 6.359 8.444 5.045 1 98.66 146 ALA B O 1
ATOM 3545 N N . VAL B 1 147 ? 7.431 10.137 6.039 1 98.86 147 VAL B N 1
ATOM 3546 C CA . VAL B 1 147 ? 8.763 9.649 5.698 1 98.86 147 VAL B CA 1
ATOM 3547 C C . VAL B 1 147 ? 9.183 8.56 6.683 1 98.86 147 VAL B C 1
ATOM 3549 O O . VAL B 1 147 ? 9.761 7.545 6.288 1 98.86 147 VAL B O 1
ATOM 3552 N N . VAL B 1 148 ? 8.853 8.755 7.942 1 98.71 148 VAL B N 1
ATOM 3553 C CA . VAL B 1 148 ? 9.381 7.85 8.957 1 98.71 148 VAL B CA 1
ATOM 3554 C C . VAL B 1 148 ? 8.358 6.755 9.256 1 98.71 148 VAL B C 1
ATOM 3556 O O . VAL B 1 148 ? 8.655 5.566 9.12 1 98.71 148 VAL B O 1
ATOM 3559 N N . SER B 1 149 ? 7.174 7.175 9.566 1 97.79 149 SER B N 1
ATOM 3560 C CA . SER B 1 149 ? 6.189 6.191 10.004 1 97.79 149 SER B CA 1
ATOM 3561 C C . SER B 1 149 ? 5.61 5.424 8.821 1 97.79 149 SER B C 1
ATOM 3563 O O . SER B 1 149 ? 5.46 4.201 8.881 1 97.79 149 SER B O 1
ATOM 3565 N N . ARG B 1 150 ? 5.304 6.066 7.729 1 97.86 150 ARG B N 1
ATOM 3566 C CA . ARG B 1 150 ? 4.619 5.431 6.608 1 97.86 150 ARG B CA 1
ATOM 3567 C C . ARG B 1 150 ? 5.617 4.817 5.633 1 97.86 150 ARG B C 1
ATOM 3569 O O . ARG B 1 150 ? 5.441 3.68 5.19 1 97.86 150 ARG B O 1
ATOM 3576 N N . ALA B 1 151 ? 6.721 5.522 5.315 1 98.61 151 ALA B N 1
ATOM 3577 C CA . ALA B 1 151 ? 7.726 5.036 4.373 1 98.61 151 ALA B CA 1
ATOM 3578 C C . ALA B 1 151 ? 8.77 4.177 5.08 1 98.61 151 ALA B C 1
ATOM 3580 O O . ALA B 1 151 ? 9.552 3.478 4.43 1 98.61 151 ALA B O 1
ATOM 3581 N N . GLY B 1 152 ? 8.881 4.304 6.409 1 98.49 152 GLY B N 1
ATOM 3582 C CA . GLY B 1 152 ? 9.72 3.425 7.208 1 98.49 152 GLY B CA 1
ATOM 3583 C C . GLY B 1 152 ? 11.172 3.86 7.248 1 98.49 152 GLY B C 1
ATOM 3584 O O . GLY B 1 152 ? 12.076 3.022 7.265 1 98.49 152 GLY B O 1
ATOM 3585 N N . ALA B 1 153 ? 11.427 5.095 7.221 1 98.7 153 ALA B N 1
ATOM 3586 C CA . ALA B 1 153 ? 12.801 5.589 7.266 1 98.7 153 ALA B CA 1
ATOM 3587 C C . ALA B 1 153 ? 13.473 5.219 8.585 1 98.7 153 ALA B C 1
ATOM 3589 O O . ALA B 1 153 ? 12.987 5.579 9.66 1 98.7 153 ALA B O 1
ATOM 3590 N N . LYS B 1 154 ? 14.554 4.599 8.528 1 98.61 154 LYS B N 1
ATOM 3591 C CA . LYS B 1 154 ? 15.403 4.171 9.636 1 98.61 154 LYS B CA 1
ATOM 3592 C C . LYS B 1 154 ? 16.779 3.737 9.139 1 98.61 154 LYS B C 1
ATOM 3594 O O . LYS B 1 154 ? 17.059 3.798 7.94 1 98.61 154 LYS B O 1
ATOM 3599 N N . LYS B 1 155 ? 17.544 3.278 10.046 1 98.34 155 LYS B N 1
ATOM 3600 C CA . LYS B 1 155 ? 18.868 2.787 9.675 1 98.34 155 LYS B CA 1
ATOM 3601 C C . LYS B 1 155 ? 18.772 1.689 8.62 1 98.34 155 LYS B C 1
ATOM 3603 O O . LYS B 1 155 ? 17.9 0.82 8.698 1 98.34 155 LYS B O 1
ATOM 3608 N N . ASN B 1 156 ? 19.605 1.718 7.594 1 97.85 156 ASN B N 1
ATOM 3609 C CA . ASN B 1 156 ? 19.775 0.742 6.522 1 97.85 156 ASN B CA 1
ATOM 3610 C C . ASN B 1 156 ? 18.624 0.801 5.522 1 97.85 156 ASN B C 1
ATOM 3612 O O . ASN B 1 156 ? 18.361 -0.172 4.814 1 97.85 156 ASN B O 1
ATOM 3616 N N . ARG B 1 157 ? 17.91 1.796 5.501 1 98.68 157 ARG B N 1
ATOM 3617 C CA . ARG B 1 157 ? 16.893 2.037 4.482 1 98.68 157 ARG B CA 1
ATOM 3618 C C . ARG B 1 157 ? 17.272 3.22 3.598 1 98.68 157 ARG B C 1
ATOM 3620 O O . ARG B 1 157 ? 17.825 4.21 4.081 1 98.68 157 ARG B O 1
ATOM 3627 N N . THR B 1 158 ? 17.028 3.164 2.362 1 98.92 158 THR B N 1
ATOM 3628 C CA . THR B 1 158 ? 17.252 4.224 1.386 1 98.92 158 THR B CA 1
ATOM 3629 C C . THR B 1 158 ? 15.927 4.836 0.939 1 98.92 158 THR B C 1
ATOM 3631 O O . THR B 1 158 ? 15.081 4.147 0.366 1 98.92 158 THR B O 1
ATOM 3634 N N . ILE B 1 159 ? 15.776 6.134 1.18 1 98.92 159 ILE B N 1
ATOM 3635 C CA . ILE B 1 159 ? 14.517 6.83 0.939 1 98.92 159 ILE B CA 1
ATOM 3636 C C . ILE B 1 159 ? 14.728 7.934 -0.095 1 98.92 159 ILE B C 1
ATOM 3638 O O . ILE B 1 159 ? 15.71 8.677 -0.028 1 98.92 159 ILE B O 1
ATOM 3642 N N . GLY B 1 160 ? 13.874 8.01 -1.087 1 98.94 160 GLY B N 1
ATOM 3643 C CA . GLY B 1 160 ? 13.804 9.163 -1.97 1 98.94 160 GLY B CA 1
ATOM 3644 C C . GLY B 1 160 ? 12.687 10.124 -1.609 1 98.94 160 GLY B C 1
ATOM 3645 O O . GLY B 1 160 ? 11.545 9.706 -1.401 1 98.94 160 GLY B O 1
ATOM 3646 N N . VAL B 1 161 ? 12.989 11.362 -1.528 1 98.93 161 VAL B N 1
ATOM 3647 C CA . VAL B 1 161 ? 12 12.402 -1.262 1 98.93 161 VAL B CA 1
ATOM 3648 C C . VAL B 1 161 ? 11.81 13.265 -2.507 1 98.93 161 VAL B C 1
ATOM 3650 O O . VAL B 1 161 ? 12.735 13.959 -2.936 1 98.93 161 VAL B O 1
ATOM 3653 N N . ILE B 1 162 ? 10.606 13.234 -3.02 1 98.78 162 ILE B N 1
ATOM 3654 C CA . ILE B 1 162 ? 10.296 13.988 -4.23 1 98.78 162 ILE B CA 1
ATOM 3655 C C . ILE B 1 162 ? 9.525 15.255 -3.865 1 98.78 162 ILE B C 1
ATOM 3657 O O . ILE B 1 162 ? 8.434 15.184 -3.295 1 98.78 162 ILE B O 1
ATOM 3661 N N . GLY B 1 163 ? 9.98 16.357 -4.35 1 96.85 163 GLY B N 1
ATOM 3662 C CA . GLY B 1 163 ? 9.441 17.64 -3.929 1 96.85 163 GLY B CA 1
ATOM 3663 C C . GLY B 1 163 ? 10.063 18.155 -2.644 1 96.85 163 GLY B C 1
ATOM 3664 O O . GLY B 1 163 ? 9.657 17.758 -1.55 1 96.85 163 GLY B O 1
ATOM 3665 N N . LEU B 1 164 ? 10.982 19.116 -2.833 1 95.29 164 LEU B N 1
ATOM 3666 C CA . LEU B 1 164 ? 11.73 19.632 -1.691 1 95.29 164 LEU B CA 1
ATOM 3667 C C . LEU B 1 164 ? 11.198 20.996 -1.264 1 95.29 164 LEU B C 1
ATOM 3669 O O . LEU B 1 164 ? 11.972 21.936 -1.071 1 95.29 164 LEU B O 1
ATOM 3673 N N . GLY B 1 165 ? 9.873 21.034 -1.211 1 89.95 165 GLY B N 1
ATOM 3674 C CA . GLY B 1 165 ? 9.231 22.188 -0.602 1 89.95 165 GLY B CA 1
ATOM 3675 C C . GLY B 1 165 ? 9.216 22.132 0.914 1 89.95 165 GLY B C 1
ATOM 3676 O O . GLY B 1 165 ? 10.122 21.565 1.528 1 89.95 165 GLY B O 1
ATOM 3677 N N . GLY B 1 166 ? 8.299 22.817 1.489 1 86.98 166 GLY B N 1
ATOM 3678 C CA . GLY B 1 166 ? 8.244 22.886 2.94 1 86.98 166 GLY B CA 1
ATOM 3679 C C . GLY B 1 166 ? 8.123 21.524 3.598 1 86.98 166 GLY B C 1
ATOM 3680 O O . GLY B 1 166 ? 8.9 21.191 4.495 1 86.98 166 GLY B O 1
ATOM 3681 N N . LEU B 1 167 ? 7.221 20.7 3.136 1 93.28 167 LEU B N 1
ATOM 3682 C CA . LEU B 1 167 ? 7.036 19.379 3.727 1 93.28 167 LEU B CA 1
ATOM 3683 C C . LEU B 1 167 ? 8.186 18.45 3.353 1 93.28 167 LEU B C 1
ATOM 3685 O O . LEU B 1 167 ? 8.713 17.733 4.206 1 93.28 167 LEU B O 1
ATOM 3689 N N . GLY B 1 168 ? 8.561 18.54 2.13 1 95.68 168 GLY B N 1
ATOM 3690 C CA . GLY B 1 168 ? 9.607 17.655 1.641 1 95.68 168 GLY B CA 1
ATOM 3691 C C . GLY B 1 168 ? 10.942 17.873 2.329 1 95.68 168 GLY B C 1
ATOM 3692 O O . GLY B 1 168 ? 11.632 16.911 2.675 1 95.68 168 GLY B O 1
ATOM 3693 N N . MET B 1 169 ? 11.294 19.161 2.53 1 95.2 169 MET B N 1
ATOM 3694 C CA . MET B 1 169 ? 12.555 19.487 3.191 1 95.2 169 MET B CA 1
ATOM 3695 C C . MET B 1 169 ? 12.562 18.979 4.629 1 95.2 169 MET B C 1
ATOM 3697 O O . MET B 1 169 ? 13.552 18.4 5.082 1 95.2 169 MET B O 1
ATOM 3701 N N . SER B 1 170 ? 11.475 19.172 5.274 1 96.17 170 SER B N 1
ATOM 3702 C CA . SER B 1 170 ? 11.374 18.67 6.64 1 96.17 170 SER B CA 1
ATOM 3703 C C . SER B 1 170 ? 11.421 17.146 6.674 1 96.17 170 SER B C 1
ATOM 3705 O O . SER B 1 170 ? 12.098 16.559 7.52 1 96.17 170 SER B O 1
ATOM 3707 N N . GLY B 1 171 ? 10.672 16.501 5.77 1 97.83 171 GLY B N 1
ATOM 3708 C CA . GLY B 1 171 ? 10.683 15.05 5.686 1 97.83 171 GLY B CA 1
ATOM 3709 C C . GLY B 1 171 ? 12.067 14.475 5.454 1 97.83 171 GLY B C 1
ATOM 3710 O O . GLY B 1 171 ? 12.447 13.483 6.08 1 97.83 171 GLY B O 1
ATOM 3711 N N . LEU B 1 172 ? 12.761 15.109 4.535 1 98.36 172 LEU B N 1
ATOM 3712 C CA . LEU B 1 172 ? 14.135 14.708 4.254 1 98.36 172 LEU B CA 1
ATOM 3713 C C . LEU B 1 172 ? 14.986 14.762 5.519 1 98.36 172 LEU B C 1
ATOM 3715 O O . LEU B 1 172 ? 15.662 13.789 5.859 1 98.36 172 LEU B O 1
ATOM 3719 N N . ALA B 1 173 ? 14.914 15.82 6.238 1 98.12 173 ALA B N 1
ATOM 3720 C CA . ALA B 1 173 ? 15.69 15.986 7.465 1 98.12 173 ALA B CA 1
ATOM 3721 C C . ALA B 1 173 ? 15.319 14.923 8.496 1 98.12 173 ALA B C 1
ATOM 3723 O O . ALA B 1 173 ? 16.194 14.352 9.151 1 98.12 173 ALA B O 1
ATOM 3724 N N . PHE B 1 174 ? 14.035 14.646 8.649 1 98.67 174 PHE B N 1
ATOM 3725 C CA . PHE B 1 174 ? 13.576 13.651 9.61 1 98.67 174 PHE B CA 1
ATOM 3726 C C . PHE B 1 174 ? 14.089 12.264 9.241 1 98.67 174 PHE B C 1
ATOM 3728 O O . PHE B 1 174 ? 14.467 11.482 10.116 1 98.67 174 PHE B O 1
ATOM 3735 N N . GLY B 1 175 ? 14.036 11.922 7.935 1 98.81 175 GLY B N 1
ATOM 3736 C CA . GLY B 1 175 ? 14.6 10.654 7.502 1 98.81 175 GLY B CA 1
ATOM 3737 C C . GLY B 1 175 ? 16.055 10.482 7.897 1 98.81 175 GLY B C 1
ATOM 3738 O O . GLY B 1 175 ? 16.445 9.429 8.405 1 98.81 175 GLY B O 1
ATOM 3739 N N . VAL B 1 176 ? 16.806 11.554 7.695 1 98.76 176 VAL B N 1
ATOM 3740 C CA . VAL B 1 176 ? 18.227 11.545 8.026 1 98.76 176 VAL B CA 1
ATOM 3741 C C . VAL B 1 176 ? 18.405 11.388 9.535 1 98.76 176 VAL B C 1
ATOM 3743 O O . VAL B 1 176 ? 19.206 10.568 9.989 1 98.76 176 VAL B O 1
ATOM 3746 N N . ILE B 1 177 ? 17.682 12.118 10.301 1 98.62 177 ILE B N 1
ATOM 3747 C CA . ILE B 1 177 ? 17.775 12.109 11.756 1 98.62 177 ILE B CA 1
ATOM 3748 C C . ILE B 1 177 ? 17.489 10.705 12.283 1 98.62 177 ILE B C 1
ATOM 3750 O O . ILE B 1 177 ? 18.122 10.253 13.24 1 98.62 177 ILE B O 1
ATOM 3754 N N . GLU B 1 178 ? 16.556 9.997 11.653 1 98.51 178 GLU B N 1
ATOM 3755 C CA . GLU B 1 178 ? 16.182 8.663 12.112 1 98.51 178 GLU B CA 1
ATOM 3756 C C . GLU B 1 178 ? 17.127 7.602 11.556 1 98.51 178 GLU B C 1
ATOM 3758 O O . GLU B 1 178 ? 16.954 6.41 11.817 1 98.51 178 GLU B O 1
ATOM 3763 N N . GLY B 1 179 ? 18.058 8.009 10.678 1 98.7 179 GLY B N 1
ATOM 3764 C CA . GLY B 1 179 ? 19.174 7.138 10.345 1 98.7 179 GLY B CA 1
ATOM 3765 C C . GLY B 1 179 ? 19.119 6.615 8.922 1 98.7 179 GLY B C 1
ATOM 3766 O O . GLY B 1 179 ? 19.992 5.853 8.501 1 98.7 179 GLY B O 1
ATOM 3767 N N . ALA B 1 180 ? 18.203 6.959 8.124 1 98.88 180 ALA B N 1
ATOM 3768 C CA . ALA B 1 180 ? 18.094 6.484 6.747 1 98.88 180 ALA B CA 1
ATOM 3769 C C . ALA B 1 180 ? 19.096 7.193 5.841 1 98.88 180 ALA B C 1
ATOM 3771 O O . ALA B 1 180 ? 19.605 8.263 6.185 1 98.88 180 ALA B O 1
ATOM 3772 N N . THR B 1 181 ? 19.452 6.567 4.718 1 98.92 181 THR B N 1
ATOM 3773 C CA . THR B 1 181 ? 20.089 7.241 3.592 1 98.92 181 THR B CA 1
ATOM 3774 C C . THR B 1 181 ? 19.047 7.923 2.711 1 98.92 181 THR B C 1
ATOM 3776 O O . THR B 1 181 ? 18.196 7.257 2.117 1 98.92 181 THR B O 1
ATOM 3779 N N . VAL B 1 182 ? 19.105 9.257 2.647 1 98.93 182 VAL B N 1
ATOM 3780 C CA . VAL B 1 182 ? 18.011 9.981 2.009 1 98.93 182 VAL B CA 1
ATOM 3781 C C . VAL B 1 182 ? 18.531 10.731 0.785 1 98.93 182 VAL B C 1
ATOM 3783 O O . VAL B 1 182 ? 19.584 11.371 0.842 1 98.93 182 VAL B O 1
ATOM 3786 N N . TYR B 1 183 ? 17.854 10.618 -0.334 1 98.95 183 TYR B N 1
ATOM 3787 C CA . TYR B 1 183 ? 18.105 11.363 -1.562 1 98.95 183 TYR B CA 1
ATOM 3788 C C . TYR B 1 183 ? 16.978 12.35 -1.842 1 98.95 183 TYR B C 1
ATOM 3790 O O . TYR B 1 183 ? 15.807 12.049 -1.599 1 98.95 183 TYR B O 1
ATOM 3798 N N . GLY B 1 184 ? 17.338 13.514 -2.3 1 98.8 184 GLY B N 1
ATOM 3799 C CA . GLY B 1 184 ? 16.347 14.524 -2.638 1 98.8 184 GLY B CA 1
ATOM 3800 C C . GLY B 1 184 ? 16.137 14.678 -4.132 1 98.8 184 GLY B C 1
ATOM 3801 O O . GLY B 1 184 ? 17.09 14.599 -4.91 1 98.8 184 GLY B O 1
ATOM 3802 N N . PHE B 1 185 ? 14.924 14.896 -4.514 1 98.79 185 PHE B N 1
ATOM 3803 C CA . PHE B 1 185 ? 14.585 15.138 -5.911 1 98.79 185 PHE B CA 1
ATOM 3804 C C . PHE B 1 185 ? 13.753 16.407 -6.055 1 98.79 185 PHE B C 1
ATOM 3806 O O . PHE B 1 185 ? 12.73 16.564 -5.385 1 98.79 185 PHE B O 1
ATOM 3813 N N . ASP B 1 186 ? 14.186 17.265 -6.864 1 97.41 186 ASP B N 1
ATOM 3814 C CA . ASP B 1 186 ? 13.464 18.492 -7.187 1 97.41 186 ASP B CA 1
ATOM 3815 C C . ASP B 1 186 ? 13.908 19.052 -8.536 1 97.41 186 ASP B C 1
ATOM 3817 O O . ASP B 1 186 ? 15.077 18.937 -8.907 1 97.41 186 ASP B O 1
ATOM 3821 N N . ILE B 1 187 ? 12.973 19.662 -9.236 1 96.28 187 ILE B N 1
ATOM 3822 C CA . ILE B 1 187 ? 13.31 20.232 -10.536 1 96.28 187 ILE B CA 1
ATOM 3823 C C . ILE B 1 187 ? 14.126 21.508 -10.344 1 96.28 187 ILE B C 1
ATOM 3825 O O . ILE B 1 187 ? 14.837 21.94 -11.254 1 96.28 187 ILE B O 1
ATOM 3829 N N . MET B 1 188 ? 13.987 22.156 -9.193 1 94.73 188 MET B N 1
ATOM 3830 C CA . MET B 1 188 ? 14.723 23.377 -8.88 1 94.73 188 MET B CA 1
ATOM 3831 C C . MET B 1 188 ? 16.027 23.056 -8.157 1 94.73 188 MET B C 1
ATOM 3833 O O . MET B 1 188 ? 16.02 22.73 -6.969 1 94.73 188 MET B O 1
ATOM 3837 N N . GLU B 1 189 ? 17.092 23.314 -8.757 1 95.54 189 GLU B N 1
ATOM 3838 C CA . GLU B 1 189 ? 18.407 23.002 -8.203 1 95.54 189 GLU B CA 1
ATOM 3839 C C . GLU B 1 189 ? 18.734 23.904 -7.016 1 95.54 189 GLU B C 1
ATOM 3841 O O . GLU B 1 189 ? 19.596 23.575 -6.199 1 95.54 189 GLU B O 1
ATOM 3846 N N . SER B 1 190 ? 18.076 24.992 -6.936 1 93.29 190 SER B N 1
ATOM 3847 C CA . SER B 1 190 ? 18.317 25.936 -5.85 1 93.29 190 SER B CA 1
ATOM 3848 C C . SER B 1 190 ? 17.981 25.32 -4.496 1 93.29 190 SER B C 1
ATOM 3850 O O . SER B 1 190 ? 18.405 25.825 -3.455 1 93.29 190 SER B O 1
ATOM 3852 N N . LYS B 1 191 ? 17.26 24.201 -4.522 1 93.93 191 LYS B N 1
ATOM 3853 C CA . LYS B 1 191 ? 16.856 23.54 -3.284 1 93.93 191 LYS B CA 1
ATOM 3854 C C . LYS B 1 191 ? 17.928 22.566 -2.805 1 93.93 191 LYS B C 1
ATOM 3856 O O . LYS B 1 191 ? 17.894 22.112 -1.66 1 93.93 191 LYS B O 1
ATOM 3861 N N . PHE B 1 192 ? 18.909 22.269 -3.652 1 97.21 192 PHE B N 1
ATOM 3862 C CA . PHE B 1 192 ? 19.823 21.161 -3.399 1 97.21 192 PHE B CA 1
ATOM 3863 C C . PHE B 1 192 ? 20.784 21.5 -2.266 1 97.21 192 PHE B C 1
ATOM 3865 O O . PHE B 1 192 ? 21.114 20.64 -1.446 1 97.21 192 PHE B O 1
ATOM 3872 N N . GLU B 1 193 ? 21.226 22.692 -2.244 1 96.46 193 GLU B N 1
ATOM 3873 C CA . GLU B 1 193 ? 22.183 23.086 -1.215 1 96.46 193 GLU B CA 1
ATOM 3874 C C . GLU B 1 193 ? 21.591 22.922 0.182 1 96.46 193 GLU B C 1
ATOM 3876 O O . GLU B 1 193 ? 22.232 22.36 1.072 1 96.46 193 GLU B O 1
ATOM 3881 N N . GLU B 1 194 ? 20.41 23.431 0.319 1 93.97 194 GLU B N 1
ATOM 3882 C CA . GLU B 1 194 ? 19.744 23.296 1.611 1 93.97 194 GLU B CA 1
ATOM 3883 C C . GLU B 1 194 ? 19.5 21.829 1.955 1 93.97 194 GLU B C 1
ATOM 3885 O O . GLU B 1 194 ? 19.699 21.413 3.098 1 93.97 194 GLU B O 1
ATOM 3890 N N . ALA B 1 195 ? 19.083 21.036 1.02 1 96.97 195 ALA B N 1
ATOM 3891 C CA . ALA B 1 195 ? 18.833 19.614 1.239 1 96.97 195 ALA B CA 1
ATOM 3892 C C . ALA B 1 195 ? 20.101 18.899 1.697 1 96.97 195 ALA B C 1
ATOM 3894 O O . ALA B 1 195 ? 20.064 18.091 2.628 1 96.97 195 ALA B O 1
ATOM 3895 N N . LYS B 1 196 ? 21.194 19.189 1.074 1 98.07 196 LYS B N 1
ATOM 3896 C CA . LYS B 1 196 ? 22.469 18.576 1.436 1 98.07 196 LYS B CA 1
ATOM 3897 C C . LYS B 1 196 ? 22.912 19.009 2.83 1 98.07 196 LYS B C 1
ATOM 3899 O O . LYS B 1 196 ? 23.452 18.206 3.593 1 98.07 196 LYS B O 1
ATOM 3904 N N . ARG B 1 197 ? 22.676 20.246 3.129 1 96.56 197 ARG B N 1
ATOM 3905 C CA . ARG B 1 197 ? 22.985 20.732 4.47 1 96.56 197 ARG B CA 1
ATOM 3906 C C . ARG B 1 197 ? 22.195 19.966 5.526 1 96.56 197 ARG B C 1
ATOM 3908 O O . ARG B 1 197 ? 22.687 19.739 6.634 1 96.56 197 ARG B O 1
ATOM 3915 N N . LEU B 1 198 ? 21.018 19.574 5.134 1 96.37 198 LEU B N 1
ATOM 3916 C CA . LEU B 1 198 ? 20.157 18.849 6.063 1 96.37 198 LEU B CA 1
ATOM 3917 C C . LEU B 1 198 ? 20.513 17.367 6.089 1 96.37 198 LEU B C 1
ATOM 3919 O O . LEU B 1 198 ? 19.939 16.6 6.866 1 96.37 198 LEU B O 1
ATOM 3923 N N . GLY B 1 199 ? 21.413 16.929 5.157 1 97.95 199 GLY B N 1
ATOM 3924 C CA . GLY B 1 199 ? 21.964 15.589 5.278 1 97.95 199 GLY B CA 1
ATOM 3925 C C . GLY B 1 199 ? 21.65 14.704 4.087 1 97.95 199 GLY B C 1
ATOM 3926 O O . GLY B 1 199 ? 21.954 13.51 4.096 1 97.95 199 GLY B O 1
ATOM 3927 N N . ALA B 1 200 ? 21.037 15.188 3.075 1 98.65 200 ALA B N 1
ATOM 3928 C CA . ALA B 1 200 ? 20.803 14.386 1.876 1 98.65 200 ALA B CA 1
ATOM 3929 C C . ALA B 1 200 ? 22.111 13.818 1.333 1 98.65 200 ALA B C 1
ATOM 3931 O O . ALA B 1 200 ? 23.118 14.526 1.255 1 98.65 200 ALA B O 1
ATOM 3932 N N . THR B 1 201 ? 22.087 12.591 0.99 1 98.78 201 THR B N 1
ATOM 3933 C CA . THR B 1 201 ? 23.255 11.952 0.395 1 98.78 201 THR B CA 1
ATOM 3934 C C . THR B 1 201 ? 23.58 12.573 -0.961 1 98.78 201 THR B C 1
ATOM 3936 O O . THR B 1 201 ? 24.748 12.813 -1.276 1 98.78 201 THR B O 1
ATOM 3939 N N . GLU B 1 202 ? 22.575 12.795 -1.763 1 98.67 202 GLU B N 1
ATOM 3940 C CA . GLU B 1 202 ? 22.644 13.446 -3.068 1 98.67 202 GLU B CA 1
ATOM 3941 C C . GLU B 1 202 ? 21.27 13.939 -3.512 1 98.67 202 GLU B C 1
ATOM 3943 O O . GLU B 1 202 ? 20.247 13.508 -2.976 1 98.67 202 GLU B O 1
ATOM 3948 N N . CYS B 1 203 ? 21.301 14.885 -4.361 1 98.69 203 CYS B N 1
ATOM 3949 C CA . CYS B 1 203 ? 20.066 15.396 -4.945 1 98.69 203 CYS B CA 1
ATOM 3950 C C . CYS B 1 203 ? 20.106 15.311 -6.466 1 98.69 203 CYS B C 1
ATOM 3952 O O . CYS B 1 203 ? 21.173 15.427 -7.07 1 98.69 203 CYS B O 1
ATOM 3954 N N . PHE B 1 204 ? 18.951 15.052 -7.027 1 98.76 204 PHE B N 1
ATOM 3955 C CA . PHE B 1 204 ? 18.817 14.944 -8.475 1 98.76 204 PHE B CA 1
ATOM 3956 C C . PHE B 1 204 ? 17.585 15.698 -8.962 1 98.76 204 PHE B C 1
ATOM 3958 O O . PHE B 1 204 ? 16.674 15.98 -8.181 1 98.76 204 PHE B O 1
ATOM 3965 N N . LYS B 1 205 ? 17.55 16.006 -10.25 1 97.98 205 LYS B N 1
ATOM 3966 C CA . LYS B 1 205 ? 16.381 16.647 -10.847 1 97.98 205 LYS B CA 1
ATOM 3967 C C . LYS B 1 205 ? 15.306 15.619 -11.189 1 97.98 205 LYS B C 1
ATOM 3969 O O . LYS B 1 205 ? 14.131 15.965 -11.326 1 97.98 205 LYS B O 1
ATOM 3974 N N . SER B 1 206 ? 15.808 14.365 -11.333 1 97.48 206 SER B N 1
ATOM 3975 C CA . SER B 1 206 ? 14.875 13.299 -11.683 1 97.48 206 SER B CA 1
ATOM 3976 C C . SER B 1 206 ? 15.373 11.944 -11.189 1 97.48 206 SER B C 1
ATOM 3978 O O . SER B 1 206 ? 16.566 11.772 -10.931 1 97.48 206 SER B O 1
ATOM 3980 N N . THR B 1 207 ? 14.473 10.993 -11.148 1 97.7 207 THR B N 1
ATOM 3981 C CA . THR B 1 207 ? 14.833 9.655 -10.695 1 97.7 207 THR B CA 1
ATOM 3982 C C . THR B 1 207 ? 15.725 8.959 -11.719 1 97.7 207 THR B C 1
ATOM 3984 O O . THR B 1 207 ? 16.507 8.072 -11.369 1 97.7 207 THR B O 1
ATOM 3987 N N . GLU B 1 208 ? 15.656 9.33 -12.931 1 96.85 208 GLU B N 1
ATOM 3988 C CA . GLU B 1 208 ? 16.483 8.758 -13.989 1 96.85 208 GLU B CA 1
ATOM 3989 C C . GLU B 1 208 ? 17.967 8.976 -13.709 1 96.85 208 GLU B C 1
ATOM 3991 O O . GLU B 1 208 ? 18.806 8.17 -14.116 1 96.85 208 GLU B O 1
ATOM 3996 N N . GLN B 1 209 ? 18.268 10.07 -13.063 1 97.98 209 GLN B N 1
ATOM 3997 C CA . GLN B 1 209 ? 19.652 10.407 -12.748 1 97.98 209 GLN B CA 1
ATOM 3998 C C . GLN B 1 209 ? 20.175 9.559 -11.592 1 97.98 209 GLN B C 1
ATOM 4000 O O . GLN B 1 209 ? 21.375 9.558 -11.31 1 97.98 209 GLN B O 1
ATOM 4005 N N . ALA B 1 210 ? 19.301 8.856 -10.938 1 98.31 210 ALA B N 1
ATOM 4006 C CA . ALA B 1 210 ? 19.679 8.047 -9.782 1 98.31 210 ALA B CA 1
ATOM 4007 C C . ALA B 1 210 ? 19.436 6.564 -10.046 1 98.31 210 ALA B C 1
ATOM 4009 O O . ALA B 1 210 ? 19.037 5.824 -9.144 1 98.31 210 ALA B O 1
ATOM 4010 N N . LYS B 1 211 ? 19.594 6.123 -11.233 1 96.4 211 LYS B N 1
ATOM 4011 C CA . LYS B 1 211 ? 19.249 4.773 -11.671 1 96.4 211 LYS B CA 1
ATOM 4012 C C . LYS B 1 211 ? 20.104 3.729 -10.959 1 96.4 211 LYS B C 1
ATOM 4014 O O . LYS B 1 211 ? 19.733 2.556 -10.892 1 96.4 211 LYS B O 1
ATOM 4019 N N . GLU B 1 212 ? 21.256 4.13 -10.429 1 97.51 212 GLU B N 1
ATOM 4020 C CA . GLU B 1 212 ? 22.177 3.196 -9.788 1 97.51 212 GLU B CA 1
ATOM 4021 C C . GLU B 1 212 ? 21.826 2.997 -8.316 1 97.51 212 GLU B C 1
ATOM 4023 O O . GLU B 1 212 ? 22.397 2.132 -7.648 1 97.51 212 GLU B O 1
ATOM 4028 N N . VAL B 1 213 ? 20.942 3.777 -7.808 1 98.45 213 VAL B N 1
ATOM 4029 C CA . VAL B 1 213 ? 20.571 3.71 -6.399 1 98.45 213 VAL B CA 1
ATOM 4030 C C . VAL B 1 213 ? 19.354 2.803 -6.227 1 98.45 213 VAL B C 1
ATOM 4032 O O . VAL B 1 213 ? 18.4 2.879 -7.005 1 98.45 213 VAL B O 1
ATOM 4035 N N . VAL B 1 214 ? 19.326 1.932 -5.26 1 98.33 214 VAL B N 1
ATOM 4036 C CA . VAL B 1 214 ? 18.206 1.058 -4.93 1 98.33 214 VAL B CA 1
ATOM 4037 C C . VAL B 1 214 ? 17.39 1.669 -3.793 1 98.33 214 VAL B C 1
ATOM 4039 O O . VAL B 1 214 ? 17.866 1.761 -2.659 1 98.33 214 VAL B O 1
ATOM 4042 N N . PHE B 1 215 ? 16.205 2.022 -4.107 1 98.86 215 PHE B N 1
ATOM 4043 C CA . PHE B 1 215 ? 15.378 2.714 -3.125 1 98.86 215 PHE B CA 1
ATOM 4044 C C . PHE B 1 215 ? 14.392 1.752 -2.475 1 98.86 215 PHE B C 1
ATOM 4046 O O . PHE B 1 215 ? 13.653 1.049 -3.168 1 98.86 215 PHE B O 1
ATOM 4053 N N . ASP B 1 216 ? 14.333 1.782 -1.143 1 98.8 216 ASP B N 1
ATOM 4054 C CA . ASP B 1 216 ? 13.319 1.034 -0.406 1 98.8 216 ASP B CA 1
ATOM 4055 C C . ASP B 1 216 ? 11.95 1.701 -0.525 1 98.8 216 ASP B C 1
ATOM 4057 O O . ASP B 1 216 ? 10.921 1.023 -0.52 1 98.8 216 ASP B O 1
ATOM 4061 N N . ALA B 1 217 ? 11.984 3.041 -0.628 1 98.92 217 ALA B N 1
ATOM 4062 C CA . ALA B 1 217 ? 10.729 3.785 -0.699 1 98.92 217 ALA B CA 1
ATOM 4063 C C . ALA B 1 217 ? 10.952 5.183 -1.269 1 98.92 217 ALA B C 1
ATOM 4065 O O . ALA B 1 217 ? 12.066 5.71 -1.221 1 98.92 217 ALA B O 1
ATOM 4066 N N . PHE B 1 218 ? 9.91 5.723 -1.828 1 98.94 218 PHE B N 1
ATOM 4067 C CA . PHE B 1 218 ? 9.803 7.136 -2.173 1 98.94 218 PHE B CA 1
ATOM 4068 C C . PHE B 1 218 ? 8.656 7.793 -1.415 1 98.94 218 PHE B C 1
ATOM 4070 O O . PHE B 1 218 ? 7.621 7.167 -1.18 1 98.94 218 PHE B O 1
ATOM 4077 N N . VAL B 1 219 ? 8.842 8.998 -1.057 1 98.94 219 VAL B N 1
ATOM 4078 C CA . VAL B 1 219 ? 7.745 9.854 -0.617 1 98.94 219 VAL B CA 1
ATOM 4079 C C . VAL B 1 219 ? 7.552 10.998 -1.61 1 98.94 219 VAL B C 1
ATOM 4081 O O . VAL B 1 219 ? 8.476 11.778 -1.855 1 98.94 219 VAL B O 1
ATOM 4084 N N . ASP B 1 220 ? 6.382 11.09 -2.167 1 98.78 220 ASP B N 1
ATOM 4085 C CA . ASP B 1 220 ? 6.053 12.063 -3.204 1 98.78 220 ASP B CA 1
ATOM 4086 C C . ASP B 1 220 ? 5.223 13.212 -2.635 1 98.78 220 ASP B C 1
ATOM 4088 O O . ASP B 1 220 ? 3.999 13.105 -2.526 1 98.78 220 ASP B O 1
ATOM 4092 N N . PHE B 1 221 ? 5.858 14.331 -2.383 1 97 221 PHE B N 1
ATOM 4093 C CA . PHE B 1 221 ? 5.207 15.499 -1.802 1 97 221 PHE B CA 1
ATOM 4094 C C . PHE B 1 221 ? 4.635 16.397 -2.892 1 97 221 PHE B C 1
ATOM 4096 O O . PHE B 1 221 ? 4.036 17.434 -2.598 1 97 221 PHE B O 1
ATOM 4103 N N . VAL B 1 222 ? 4.791 16.034 -4.125 1 95.59 222 VAL B N 1
ATOM 4104 C CA . VAL B 1 222 ? 4.232 16.794 -5.238 1 95.59 222 VAL B CA 1
ATOM 4105 C C . VAL B 1 222 ? 2.86 16.236 -5.607 1 95.59 222 VAL B C 1
ATOM 4107 O O . VAL B 1 222 ? 1.861 16.959 -5.579 1 95.59 222 VAL B O 1
ATOM 4110 N N . GLY B 1 223 ? 2.823 14.92 -5.876 1 95.55 223 GLY B N 1
ATOM 4111 C CA . GLY B 1 223 ? 1.573 14.259 -6.215 1 95.55 223 GLY B CA 1
ATOM 4112 C C . GLY B 1 223 ? 1.139 14.5 -7.648 1 95.55 223 GLY B C 1
ATOM 4113 O O . GLY B 1 223 ? -0.057 14.531 -7.943 1 95.55 223 GLY B O 1
ATOM 4114 N N . ALA B 1 224 ? 2.082 14.831 -8.504 1 95.66 224 ALA B N 1
ATOM 4115 C CA . ALA B 1 224 ? 1.795 14.894 -9.934 1 95.66 224 ALA B CA 1
ATOM 4116 C C . ALA B 1 224 ? 1.899 13.514 -10.577 1 95.66 224 ALA B C 1
ATOM 4118 O O . ALA B 1 224 ? 2.622 12.646 -10.083 1 95.66 224 ALA B O 1
ATOM 4119 N N . GLU B 1 225 ? 1.198 13.339 -11.688 1 96.46 225 GLU B N 1
ATOM 4120 C CA . GLU B 1 225 ? 1.228 12.05 -12.372 1 96.46 225 GLU B CA 1
ATOM 4121 C C . GLU B 1 225 ? 2.657 11.639 -12.714 1 96.46 225 GLU B C 1
ATOM 4123 O O . GLU B 1 225 ? 3.051 10.493 -12.487 1 96.46 225 GLU B O 1
ATOM 4128 N N . SER B 1 226 ? 3.424 12.56 -13.222 1 96.7 226 SER B N 1
ATOM 4129 C CA . SER B 1 226 ? 4.787 12.262 -13.649 1 96.7 226 SER B CA 1
ATOM 4130 C C . SER B 1 226 ? 5.657 11.84 -12.47 1 96.7 226 SER B C 1
ATOM 4132 O O . SER B 1 226 ? 6.459 10.911 -12.584 1 96.7 226 SER B O 1
ATOM 4134 N N . THR B 1 227 ? 5.556 12.499 -11.326 1 97.68 227 THR B N 1
ATOM 4135 C CA . THR B 1 227 ? 6.393 12.177 -10.176 1 97.68 227 THR B CA 1
ATOM 4136 C C . THR B 1 227 ? 6.002 10.826 -9.584 1 97.68 227 THR B C 1
ATOM 4138 O O . THR B 1 227 ? 6.869 10.037 -9.201 1 97.68 227 THR B O 1
ATOM 4141 N N . THR B 1 228 ? 4.721 10.589 -9.536 1 97.66 228 THR B N 1
ATOM 4142 C CA . THR B 1 228 ? 4.241 9.318 -9.004 1 97.66 228 THR B CA 1
ATOM 4143 C C . THR B 1 228 ? 4.685 8.159 -9.892 1 97.66 228 THR B C 1
ATOM 4145 O O . THR B 1 228 ? 5.174 7.142 -9.395 1 97.66 228 THR B O 1
ATOM 4148 N N . GLN B 1 229 ? 4.527 8.328 -11.168 1 97.01 229 GLN B N 1
ATOM 4149 C CA . GLN B 1 229 ? 4.942 7.291 -12.106 1 97.01 229 GLN B CA 1
ATOM 4150 C C . GLN B 1 229 ? 6.447 7.049 -12.028 1 97.01 229 GLN B C 1
ATOM 4152 O O . GLN B 1 229 ? 6.9 5.903 -12.07 1 97.01 229 GLN B O 1
ATOM 4157 N N . ALA B 1 230 ? 7.183 8.134 -11.973 1 97.72 230 ALA B N 1
ATOM 4158 C CA . ALA B 1 230 ? 8.635 8.017 -11.868 1 97.72 230 ALA B CA 1
ATOM 4159 C C . ALA B 1 230 ? 9.035 7.262 -10.604 1 97.72 230 ALA B C 1
ATOM 4161 O O . ALA B 1 230 ? 9.934 6.419 -10.635 1 97.72 230 ALA B O 1
ATOM 4162 N N . ALA B 1 231 ? 8.395 7.568 -9.491 1 98.5 231 ALA B N 1
ATOM 4163 C CA . ALA B 1 231 ? 8.677 6.883 -8.232 1 98.5 231 ALA B CA 1
ATOM 4164 C C . ALA B 1 231 ? 8.387 5.389 -8.342 1 98.5 231 ALA B C 1
ATOM 4166 O O . ALA B 1 231 ? 9.21 4.56 -7.946 1 98.5 231 ALA B O 1
ATOM 4167 N N . LEU B 1 232 ? 7.27 5.014 -8.914 1 98.19 232 LEU B N 1
ATOM 4168 C CA . LEU B 1 232 ? 6.856 3.622 -9.052 1 98.19 232 LEU B CA 1
ATOM 4169 C C . LEU B 1 232 ? 7.814 2.857 -9.96 1 98.19 232 LEU B C 1
ATOM 4171 O O . LEU B 1 232 ? 8.077 1.674 -9.735 1 98.19 232 LEU B O 1
ATOM 4175 N N . SER B 1 233 ? 8.332 3.518 -10.894 1 97.55 233 SER B N 1
ATOM 4176 C CA . SER B 1 233 ? 9.246 2.877 -11.834 1 97.55 233 SER B CA 1
ATOM 4177 C C . SER B 1 233 ? 10.641 2.731 -11.237 1 97.55 233 SER B C 1
ATOM 4179 O O . SER B 1 233 ? 11.439 1.914 -11.703 1 97.55 233 SER B O 1
ATOM 4181 N N . SER B 1 234 ? 10.932 3.487 -10.194 1 98.37 234 SER B N 1
ATOM 4182 C CA . SER B 1 234 ? 12.312 3.579 -9.73 1 98.37 234 SER B CA 1
ATOM 4183 C C . SER B 1 234 ? 12.494 2.867 -8.394 1 98.37 234 SER B C 1
ATOM 4185 O O . SER B 1 234 ? 13.623 2.597 -7.977 1 98.37 234 SER B O 1
ATOM 4187 N N . VAL B 1 235 ? 11.432 2.612 -7.69 1 98.59 235 VAL B N 1
ATOM 4188 C CA . VAL B 1 235 ? 11.538 1.943 -6.397 1 98.59 235 VAL B CA 1
ATOM 4189 C C . VAL B 1 235 ? 11.865 0.466 -6.605 1 98.59 235 VAL B C 1
ATOM 4191 O O . VAL B 1 235 ? 11.518 -0.114 -7.636 1 98.59 235 VAL B O 1
ATOM 4194 N N . LYS B 1 236 ? 12.513 -0.162 -5.701 1 98.05 236 LYS B N 1
ATOM 4195 C CA . LYS B 1 236 ? 12.9 -1.561 -5.852 1 98.05 236 LYS B CA 1
ATOM 4196 C C . LYS B 1 236 ? 11.681 -2.477 -5.806 1 98.05 236 LYS B C 1
ATOM 4198 O O . LYS B 1 236 ? 10.602 -2.063 -5.376 1 98.05 236 LYS B O 1
ATOM 4203 N N . GLU B 1 237 ? 11.822 -3.676 -6.2 1 96.58 237 GLU B N 1
ATOM 4204 C CA . GLU B 1 237 ? 10.77 -4.673 -6.024 1 96.58 237 GLU B CA 1
ATOM 4205 C C . GLU B 1 237 ? 10.368 -4.798 -4.557 1 96.58 237 GLU B C 1
ATOM 4207 O O . GLU B 1 237 ? 11.226 -4.811 -3.672 1 96.58 237 GLU B O 1
ATOM 4212 N N . GLY B 1 238 ? 9.054 -4.84 -4.337 1 97.59 238 GLY B N 1
ATOM 4213 C CA . GLY B 1 238 ? 8.545 -4.901 -2.976 1 97.59 238 GLY B CA 1
ATOM 4214 C C . GLY B 1 238 ? 8.562 -3.557 -2.273 1 97.59 238 GLY B C 1
ATOM 4215 O O . GLY B 1 238 ? 8.176 -3.456 -1.106 1 97.59 238 GLY B O 1
ATOM 4216 N N . GLY B 1 239 ? 8.971 -2.524 -2.992 1 98.44 239 GLY B N 1
ATOM 4217 C CA . GLY B 1 239 ? 9.118 -1.208 -2.392 1 98.44 239 GLY B CA 1
ATOM 4218 C C . GLY B 1 239 ? 7.799 -0.476 -2.227 1 98.44 239 GLY B C 1
ATOM 4219 O O . GLY B 1 239 ? 6.749 -0.982 -2.628 1 98.44 239 GLY B O 1
ATOM 4220 N N . THR B 1 240 ? 7.871 0.757 -1.619 1 98.77 240 THR B N 1
ATOM 4221 C CA . THR B 1 240 ? 6.687 1.541 -1.287 1 98.77 240 THR B CA 1
ATOM 4222 C C . THR B 1 240 ? 6.821 2.97 -1.805 1 98.77 240 THR B C 1
ATOM 4224 O O . THR B 1 240 ? 7.891 3.575 -1.703 1 98.77 240 THR B O 1
ATOM 4227 N N . VAL B 1 241 ? 5.752 3.457 -2.381 1 98.87 241 VAL B N 1
ATOM 4228 C CA . VAL B 1 241 ? 5.623 4.871 -2.717 1 98.87 241 VAL B CA 1
ATOM 4229 C C . VAL B 1 241 ? 4.505 5.499 -1.887 1 98.87 241 VAL B C 1
ATOM 4231 O O . VAL B 1 241 ? 3.366 5.027 -1.909 1 98.87 241 VAL B O 1
ATOM 4234 N N . VAL B 1 242 ? 4.823 6.535 -1.157 1 98.9 242 VAL B N 1
ATOM 4235 C CA . VAL B 1 242 ? 3.863 7.239 -0.312 1 98.9 242 VAL B CA 1
ATOM 4236 C C . VAL B 1 242 ? 3.46 8.555 -0.973 1 98.9 242 VAL B C 1
ATOM 4238 O O . VAL B 1 242 ? 4.318 9.373 -1.315 1 98.9 242 VAL B O 1
ATOM 4241 N N . LEU B 1 243 ? 2.181 8.763 -1.095 1 98.53 243 LEU B N 1
ATOM 4242 C CA . LEU B 1 243 ? 1.645 9.979 -1.697 1 98.53 243 LEU B CA 1
ATOM 4243 C C . LEU B 1 243 ? 1.156 10.946 -0.624 1 98.53 243 LEU B C 1
ATOM 4245 O O . LEU B 1 243 ? 0.343 10.577 0.227 1 98.53 243 LEU B O 1
ATOM 4249 N N . VAL B 1 244 ? 1.641 12.133 -0.729 1 97.24 244 VAL B N 1
ATOM 4250 C CA . VAL B 1 244 ? 1.229 13.189 0.189 1 97.24 244 VAL B CA 1
ATOM 4251 C C . VAL B 1 244 ? 0.714 14.39 -0.601 1 97.24 244 VAL B C 1
ATOM 4253 O O . VAL B 1 244 ? -0.29 15.002 -0.23 1 97.24 244 VAL B O 1
ATOM 4256 N N . GLY B 1 245 ? 1.408 14.701 -1.687 1 93.83 245 GLY B N 1
ATOM 4257 C CA . GLY B 1 245 ? 1.067 15.877 -2.472 1 93.83 245 GLY B CA 1
ATOM 4258 C C . GLY B 1 245 ? -0.254 15.742 -3.204 1 93.83 245 GLY B C 1
ATOM 4259 O O . GLY B 1 245 ? -0.642 14.641 -3.599 1 93.83 245 GLY B O 1
ATOM 4260 N N . LEU B 1 246 ? -0.882 16.843 -3.518 1 88.63 246 LEU B N 1
ATOM 4261 C CA . LEU B 1 246 ? -2.237 16.856 -4.057 1 88.63 246 LEU B CA 1
ATOM 4262 C C . LEU B 1 246 ? -2.284 17.59 -5.393 1 88.63 246 LEU B C 1
ATOM 4264 O O . LEU B 1 246 ? -3.272 18.259 -5.704 1 88.63 246 LEU B O 1
ATOM 4268 N N . ALA B 1 247 ? -1.197 17.493 -6.131 1 87.32 247 ALA B N 1
ATOM 4269 C CA . ALA B 1 247 ? -1.105 18.251 -7.376 1 87.32 247 ALA B CA 1
ATOM 4270 C C . ALA B 1 247 ? -2.161 17.791 -8.377 1 87.32 247 ALA B C 1
ATOM 4272 O O . ALA B 1 247 ? -2.589 18.564 -9.238 1 87.32 247 ALA B O 1
ATOM 4273 N N . THR B 1 248 ? -2.484 16.506 -8.292 1 90.52 248 THR B N 1
ATOM 4274 C CA . THR B 1 248 ? -3.519 16 -9.186 1 90.52 248 THR B CA 1
ATOM 4275 C C . THR B 1 248 ? -4.554 15.189 -8.411 1 90.52 248 THR B C 1
ATOM 4277 O O . THR B 1 248 ? -4.229 14.562 -7.401 1 90.52 248 THR B O 1
ATOM 4280 N N . ASP B 1 249 ? -5.703 15.159 -8.958 1 90.46 249 ASP B N 1
ATOM 4281 C CA . ASP B 1 249 ? -6.797 14.442 -8.31 1 90.46 249 ASP B CA 1
ATOM 4282 C C . ASP B 1 249 ? -6.755 12.954 -8.649 1 90.46 249 ASP B C 1
ATOM 4284 O O . ASP B 1 249 ? -7.369 12.137 -7.959 1 90.46 249 ASP B O 1
ATOM 4288 N N . THR B 1 250 ? -6.134 12.692 -9.788 1 94.77 250 THR B N 1
ATOM 4289 C CA . THR B 1 250 ? -5.988 11.309 -10.229 1 94.77 250 THR B CA 1
ATOM 4290 C C . THR B 1 250 ? -4.615 11.083 -10.855 1 94.77 250 THR B C 1
ATOM 4292 O O . THR B 1 250 ? -3.948 12.036 -11.263 1 94.77 250 THR B O 1
ATOM 4295 N N . THR B 1 251 ? -4.207 9.925 -10.829 1 95.88 251 THR B N 1
ATOM 4296 C CA . THR B 1 251 ? -2.976 9.538 -11.51 1 95.88 251 THR B CA 1
ATOM 4297 C C . THR B 1 251 ? -3.132 8.172 -12.173 1 95.88 251 THR B C 1
ATOM 4299 O O . THR B 1 251 ? -3.841 7.304 -11.66 1 95.88 251 THR B O 1
ATOM 4302 N N . ARG B 1 252 ? -2.539 7.997 -13.332 1 96.25 252 ARG B N 1
ATOM 4303 C CA . ARG B 1 252 ? -2.472 6.686 -13.969 1 96.25 252 ARG B CA 1
ATOM 4304 C C . ARG B 1 252 ? -1.354 5.841 -13.367 1 96.25 252 ARG B C 1
ATOM 4306 O O . ARG B 1 252 ? -0.206 6.284 -13.291 1 96.25 252 ARG B O 1
ATOM 4313 N N . VAL B 1 253 ? -1.683 4.675 -12.941 1 95.88 253 VAL B N 1
ATOM 4314 C CA . VAL B 1 253 ? -0.692 3.785 -12.345 1 95.88 253 VAL B CA 1
ATOM 4315 C C . VAL B 1 253 ? -0.523 2.542 -13.216 1 95.88 253 VAL B C 1
ATOM 4317 O O . VAL B 1 253 ? -1.504 1.996 -13.726 1 95.88 253 VAL B O 1
ATOM 4320 N N . PRO B 1 254 ? 0.652 2.178 -13.493 1 95.26 254 PRO B N 1
ATOM 4321 C CA . PRO B 1 254 ? 0.891 0.927 -14.217 1 95.26 254 PRO B CA 1
ATOM 4322 C C . PRO B 1 254 ? 0.586 -0.31 -13.375 1 95.26 254 PRO B C 1
ATOM 4324 O O . PRO B 1 254 ? 1.452 -0.786 -12.636 1 95.26 254 PRO B O 1
ATOM 4327 N N . THR B 1 255 ? -0.55 -0.852 -13.557 1 94.8 255 THR B N 1
ATOM 4328 C CA . THR B 1 255 ? -0.994 -1.973 -12.736 1 94.8 255 THR B CA 1
ATOM 4329 C C . THR B 1 255 ? -0.071 -3.175 -12.917 1 94.8 255 THR B C 1
ATOM 4331 O O . THR B 1 255 ? 0.194 -3.91 -11.963 1 94.8 255 THR B O 1
ATOM 4334 N N . HIS B 1 256 ? 0.423 -3.366 -14.091 1 91.18 256 HIS B N 1
ATOM 4335 C CA . HIS B 1 256 ? 1.329 -4.478 -14.357 1 91.18 256 HIS B CA 1
ATOM 4336 C C . HIS B 1 256 ? 2.577 -4.392 -13.486 1 91.18 256 HIS B C 1
ATOM 4338 O O . HIS B 1 256 ? 3.032 -5.403 -12.945 1 91.18 256 HIS B O 1
ATOM 4344 N N . LEU B 1 257 ? 3.075 -3.208 -13.327 1 93.19 257 LEU B N 1
ATOM 4345 C CA . LEU B 1 257 ? 4.268 -2.999 -12.515 1 93.19 257 LEU B CA 1
ATOM 4346 C C . LEU B 1 257 ? 3.966 -3.227 -11.037 1 93.19 257 LEU B C 1
ATOM 4348 O O . LEU B 1 257 ? 4.753 -3.859 -10.329 1 93.19 257 LEU B O 1
ATOM 4352 N N . LEU B 1 258 ? 2.821 -2.728 -10.571 1 96.81 258 LEU B N 1
ATOM 4353 C CA . LEU B 1 258 ? 2.423 -2.921 -9.18 1 96.81 258 LEU B CA 1
ATOM 4354 C C . LEU B 1 258 ? 2.357 -4.405 -8.835 1 96.81 258 LEU B C 1
ATOM 4356 O O . LEU B 1 258 ? 2.854 -4.825 -7.788 1 96.81 258 LEU B O 1
ATOM 4360 N N . ILE B 1 259 ? 1.816 -5.118 -9.73 1 95.51 259 ILE B N 1
ATOM 4361 C CA . ILE B 1 259 ? 1.575 -6.534 -9.478 1 95.51 259 ILE B CA 1
ATOM 4362 C C . ILE B 1 259 ? 2.883 -7.311 -9.61 1 95.51 259 ILE B C 1
ATOM 4364 O O . ILE B 1 259 ? 3.307 -7.988 -8.67 1 95.51 259 ILE B O 1
ATOM 4368 N N . THR B 1 260 ? 3.611 -7.19 -10.71 1 92.11 260 THR B N 1
ATOM 4369 C CA . THR B 1 260 ? 4.752 -8.045 -11.018 1 92.11 260 THR B CA 1
ATOM 4370 C C . THR B 1 260 ? 5.93 -7.726 -10.1 1 92.11 260 THR B C 1
ATOM 4372 O O . THR B 1 260 ? 6.755 -8.597 -9.816 1 92.11 260 THR B O 1
ATOM 4375 N N . ARG B 1 261 ? 5.945 -6.498 -9.602 1 95.51 261 ARG B N 1
ATOM 4376 C CA . ARG B 1 261 ? 7.038 -6.122 -8.712 1 95.51 261 ARG B CA 1
ATOM 4377 C C . ARG B 1 261 ? 6.559 -6.022 -7.268 1 95.51 261 ARG B C 1
ATOM 4379 O O . ARG B 1 261 ? 7.309 -5.597 -6.387 1 95.51 261 ARG B O 1
ATOM 4386 N N . SER B 1 262 ? 5.303 -6.349 -7.029 1 97.36 262 SER B N 1
ATOM 4387 C CA . SER B 1 262 ? 4.711 -6.364 -5.695 1 97.36 262 SER B CA 1
ATOM 4388 C C . SER B 1 262 ? 4.917 -5.031 -4.983 1 97.36 262 SER B C 1
ATOM 4390 O O . SER B 1 262 ? 5.356 -4.998 -3.831 1 97.36 262 SER B O 1
ATOM 4392 N N . LEU B 1 263 ? 4.578 -3.963 -5.674 1 98.48 263 LEU B N 1
ATOM 4393 C CA . LEU B 1 263 ? 4.759 -2.624 -5.122 1 98.48 263 LEU B CA 1
ATOM 4394 C C . LEU B 1 263 ? 3.558 -2.219 -4.274 1 98.48 263 LEU B C 1
ATOM 4396 O O . LEU B 1 263 ? 2.485 -2.817 -4.385 1 98.48 263 LEU B O 1
ATOM 4400 N N . THR B 1 264 ? 3.778 -1.208 -3.417 1 98.68 264 THR B N 1
ATOM 4401 C CA . THR B 1 264 ? 2.729 -0.595 -2.609 1 98.68 264 THR B CA 1
ATOM 4402 C C . THR B 1 264 ? 2.648 0.906 -2.876 1 98.68 264 THR B C 1
ATOM 4404 O O . THR B 1 264 ? 3.67 1.594 -2.894 1 98.68 264 THR B O 1
ATOM 4407 N N . LEU B 1 265 ? 1.508 1.357 -3.205 1 98.78 265 LEU B N 1
ATOM 4408 C CA . LEU B 1 265 ? 1.17 2.775 -3.26 1 98.78 265 LEU B CA 1
ATOM 4409 C C . LEU B 1 265 ? 0.261 3.162 -2.099 1 98.78 265 LEU B C 1
ATOM 4411 O O . LEU B 1 265 ? -0.843 2.631 -1.965 1 98.78 265 LEU B O 1
ATOM 4415 N N . ALA B 1 266 ? 0.709 4.098 -1.266 1 98.57 266 ALA B N 1
ATOM 4416 C CA . ALA B 1 266 ? -0.022 4.432 -0.046 1 98.57 266 ALA B CA 1
ATOM 4417 C C . ALA B 1 266 ? -0.239 5.938 0.067 1 98.57 266 ALA B C 1
ATOM 4419 O O . ALA B 1 266 ? 0.649 6.727 -0.265 1 98.57 266 ALA B O 1
ATOM 4420 N N . GLY B 1 267 ? -1.391 6.28 0.511 1 98.13 267 GLY B N 1
ATOM 4421 C CA . GLY B 1 267 ? -1.653 7.671 0.844 1 98.13 267 GLY B CA 1
ATOM 4422 C C . GLY B 1 267 ? -1.375 7.999 2.299 1 98.13 267 GLY B C 1
ATOM 4423 O O . GLY B 1 267 ? -1.494 7.134 3.169 1 98.13 267 GLY B O 1
ATOM 4424 N N . SER B 1 268 ? -1.067 9.204 2.485 1 96.98 268 SER B N 1
ATOM 4425 C CA . SER B 1 268 ? -0.788 9.642 3.849 1 96.98 268 SER B CA 1
ATOM 4426 C C . SER B 1 268 ? -1.278 11.067 4.083 1 96.98 268 SER B C 1
ATOM 4428 O O . SER B 1 268 ? -1.115 11.934 3.222 1 96.98 268 SER B O 1
ATOM 4430 N N . ILE B 1 269 ? -1.906 11.29 5.24 1 94.62 269 ILE B N 1
ATOM 4431 C CA . ILE B 1 269 ? -2.316 12.622 5.669 1 94.62 269 ILE B CA 1
ATOM 4432 C C . ILE B 1 269 ? -2.244 12.719 7.192 1 94.62 269 ILE B C 1
ATOM 4434 O O . ILE B 1 269 ? -2.636 11.787 7.898 1 94.62 269 ILE B O 1
ATOM 4438 N N . GLY B 1 270 ? -1.704 13.828 7.64 1 94.97 270 GLY B N 1
ATOM 4439 C CA . GLY B 1 270 ? -1.672 14.06 9.075 1 94.97 270 GLY B CA 1
ATOM 4440 C C . GLY B 1 270 ? -0.724 13.129 9.809 1 94.97 270 GLY B C 1
ATOM 4441 O O . GLY B 1 270 ? 0.118 12.477 9.188 1 94.97 270 GLY B O 1
ATOM 4442 N N . ALA B 1 271 ? -0.816 13.179 11.116 1 97.22 271 ALA B N 1
ATOM 4443 C CA . ALA B 1 271 ? 0.146 12.442 11.931 1 97.22 271 ALA B CA 1
ATOM 4444 C C . ALA B 1 271 ? -0.503 11.919 13.209 1 97.22 271 ALA B C 1
ATOM 4446 O O . ALA B 1 271 ? -1.658 12.239 13.501 1 97.22 271 ALA B O 1
ATOM 4447 N N . SER B 1 272 ? 0.19 11.048 13.827 1 97.17 272 SER B N 1
ATOM 4448 C CA . SER B 1 272 ? -0.228 10.543 15.131 1 97.17 272 SER B CA 1
ATOM 4449 C C . SER B 1 272 ? 0.259 11.449 16.257 1 97.17 272 SER B C 1
ATOM 4451 O O . SER B 1 272 ? 1.127 12.299 16.046 1 97.17 272 SER B O 1
ATOM 4453 N N . LYS B 1 273 ? -0.338 11.255 17.39 1 96.76 273 LYS B N 1
ATOM 4454 C CA . LYS B 1 273 ? 0.128 11.935 18.595 1 96.76 273 LYS B CA 1
ATOM 4455 C C . LYS B 1 273 ? 1.6 11.633 18.862 1 96.76 273 LYS B C 1
ATOM 4457 O O . LYS B 1 273 ? 2.368 12.529 19.217 1 96.76 273 LYS B O 1
ATOM 4462 N N . ALA B 1 274 ? 1.976 10.399 18.669 1 97.54 274 ALA B N 1
ATOM 4463 C CA . ALA B 1 274 ? 3.355 9.98 18.908 1 97.54 274 ALA B CA 1
ATOM 4464 C C . ALA B 1 274 ? 4.315 10.682 17.952 1 97.54 274 ALA B C 1
ATOM 4466 O O . ALA B 1 274 ? 5.431 11.04 18.335 1 97.54 274 ALA B O 1
ATOM 4467 N N . ASP B 1 275 ? 3.884 10.833 16.738 1 97.82 275 ASP B N 1
ATOM 4468 C CA . ASP B 1 275 ? 4.693 11.564 15.768 1 97.82 275 ASP B CA 1
ATOM 4469 C C . ASP B 1 275 ? 4.93 13.002 16.223 1 97.82 275 ASP B C 1
ATOM 4471 O O . ASP B 1 275 ? 6.056 13.501 16.16 1 97.82 275 ASP B O 1
ATOM 4475 N N . LEU B 1 276 ? 3.896 13.622 16.627 1 98.07 276 LEU B N 1
ATOM 4476 C CA . LEU B 1 276 ? 4.021 14.997 17.098 1 98.07 276 LEU B CA 1
ATOM 4477 C C . LEU B 1 276 ? 4.947 15.076 18.307 1 98.07 276 LEU B C 1
ATOM 4479 O O . LEU B 1 276 ? 5.798 15.965 18.386 1 98.07 276 LEU B O 1
ATOM 4483 N N . ASP B 1 277 ? 4.768 14.192 19.241 1 98.34 277 ASP B N 1
ATOM 4484 C CA . ASP B 1 277 ? 5.624 14.18 20.424 1 98.34 277 ASP B CA 1
ATOM 4485 C C . ASP B 1 277 ? 7.096 14.06 20.035 1 98.34 277 ASP B C 1
ATOM 4487 O O . ASP B 1 277 ? 7.949 14.753 20.593 1 98.34 277 ASP B O 1
ATOM 4491 N N . ARG B 1 278 ? 7.341 13.223 19.117 1 98.44 278 ARG B N 1
ATOM 4492 C CA . ARG B 1 278 ? 8.712 13.049 18.65 1 98.44 278 ARG B CA 1
ATOM 4493 C C . ARG B 1 278 ? 9.232 14.321 17.99 1 98.44 278 ARG B C 1
ATOM 4495 O O . ARG B 1 278 ? 10.374 14.725 18.221 1 98.44 278 ARG B O 1
ATOM 4502 N N . VAL B 1 279 ? 8.403 14.966 17.214 1 98.49 279 VAL B N 1
ATOM 4503 C CA . VAL B 1 279 ? 8.788 16.202 16.541 1 98.49 279 VAL B CA 1
ATOM 4504 C C . VAL B 1 279 ? 9.071 17.288 17.576 1 98.49 279 VAL B C 1
ATOM 4506 O O . VAL B 1 279 ? 10.063 18.014 17.469 1 98.49 279 VAL B O 1
ATOM 4509 N N . LEU B 1 280 ? 8.266 17.377 18.59 1 98.64 280 LEU B N 1
ATOM 4510 C CA . LEU B 1 280 ? 8.476 18.356 19.651 1 98.64 280 LEU B CA 1
ATOM 4511 C C . LEU B 1 280 ? 9.773 18.074 20.402 1 98.64 280 LEU B C 1
ATOM 4513 O O . LEU B 1 280 ? 10.503 19.002 20.758 1 98.64 280 LEU B O 1
ATOM 4517 N N . ASP B 1 281 ? 10.035 16.81 20.599 1 98.54 281 ASP B N 1
ATOM 4518 C CA . ASP B 1 281 ? 11.288 16.42 21.238 1 98.54 281 ASP B CA 1
ATOM 4519 C C . ASP B 1 281 ? 12.49 16.862 20.406 1 98.54 281 ASP B C 1
ATOM 4521 O O . ASP B 1 281 ? 13.478 17.36 20.948 1 98.54 281 ASP B O 1
ATOM 4525 N N . LEU B 1 282 ? 12.401 16.662 19.174 1 98.49 282 LEU B N 1
ATOM 4526 C CA . LEU B 1 282 ? 13.498 17.018 18.28 1 98.49 282 LEU B CA 1
ATOM 4527 C C . LEU B 1 282 ? 13.699 18.529 18.241 1 98.49 282 LEU B C 1
ATOM 4529 O O . LEU B 1 282 ? 14.832 19.006 18.136 1 98.49 282 LEU B O 1
ATOM 4533 N N . LEU B 1 283 ? 12.614 19.246 18.244 1 98.32 283 LEU B N 1
ATOM 4534 C CA . LEU B 1 283 ? 12.703 20.699 18.335 1 98.32 283 LEU B CA 1
ATOM 4535 C C . LEU B 1 283 ? 13.376 21.121 19.637 1 98.32 283 LEU B C 1
ATOM 4537 O O . LEU B 1 283 ? 14.25 21.991 19.635 1 98.32 283 LEU B O 1
ATOM 4541 N N . GLN B 1 284 ? 12.981 20.467 20.674 1 98.43 284 GLN B N 1
ATOM 4542 C CA . GLN B 1 284 ? 13.537 20.779 21.986 1 98.43 284 GLN B CA 1
ATOM 4543 C C . GLN B 1 284 ? 15.043 20.531 22.018 1 98.43 284 GLN B C 1
ATOM 4545 O O . GLN B 1 284 ? 15.793 21.307 22.613 1 98.43 284 GLN B O 1
ATOM 4550 N N . GLN B 1 285 ? 15.467 19.524 21.355 1 97.83 285 GLN B N 1
ATOM 4551 C CA . GLN B 1 285 ? 16.871 19.13 21.323 1 97.83 285 GLN B CA 1
ATOM 4552 C C . GLN B 1 285 ? 17.663 19.992 20.344 1 97.83 285 GLN B C 1
ATOM 4554 O O . GLN B 1 285 ? 18.894 19.936 20.314 1 97.83 285 GLN B O 1
ATOM 4559 N N . GLY B 1 286 ? 16.99 20.702 19.509 1 96.63 286 GLY B N 1
ATOM 4560 C CA . GLY B 1 286 ? 17.648 21.516 18.5 1 96.63 286 GLY B CA 1
ATOM 4561 C C . GLY B 1 286 ? 18.084 20.722 17.283 1 96.63 286 GLY B C 1
ATOM 4562 O O . GLY B 1 286 ? 18.873 21.206 16.469 1 96.63 286 GLY B O 1
ATOM 4563 N N . SER B 1 287 ? 17.584 19.534 17.179 1 96.19 287 SER B N 1
ATOM 4564 C CA . SER B 1 287 ? 17.942 18.676 16.054 1 96.19 287 SER B CA 1
ATOM 4565 C C . SER B 1 287 ? 17.307 19.17 14.758 1 96.19 287 SER B C 1
ATOM 4567 O O . SER B 1 287 ? 17.785 18.852 13.667 1 96.19 287 SER B O 1
ATOM 4569 N N . ILE B 1 288 ? 16.177 19.885 14.935 1 94.87 288 ILE B N 1
ATOM 4570 C CA . ILE B 1 288 ? 15.528 20.54 13.805 1 94.87 288 ILE B CA 1
ATOM 4571 C C . ILE B 1 288 ? 15.22 21.993 14.159 1 94.87 288 ILE B C 1
ATOM 4573 O O . ILE B 1 288 ? 14.877 22.301 15.302 1 94.87 288 ILE B O 1
ATOM 4577 N N . ASP B 1 289 ? 15.388 22.77 13.181 1 92.59 289 ASP B N 1
ATOM 4578 C CA . ASP B 1 289 ? 15.09 24.192 13.321 1 92.59 289 ASP B CA 1
ATOM 4579 C C . ASP B 1 289 ? 14.477 24.754 12.04 1 92.59 289 ASP B C 1
ATOM 4581 O O . ASP B 1 289 ? 15.195 25.241 11.164 1 92.59 289 ASP B O 1
ATOM 4585 N N . PRO B 1 290 ? 13.21 24.689 11.985 1 92.51 290 PRO B N 1
ATOM 4586 C CA . PRO B 1 290 ? 12.58 25.171 10.753 1 92.51 290 PRO B CA 1
ATOM 4587 C C . PRO B 1 290 ? 12.742 26.676 10.557 1 92.51 290 PRO B C 1
ATOM 4589 O O . PRO B 1 290 ? 12.795 27.427 11.534 1 92.51 290 PRO B O 1
ATOM 4592 N N . LEU B 1 291 ? 12.847 27.075 9.322 1 91.43 291 LEU B N 1
ATOM 4593 C CA . LEU B 1 291 ? 12.803 28.502 9.019 1 91.43 291 LEU B CA 1
ATOM 4594 C C . LEU B 1 291 ? 11.39 29.05 9.187 1 91.43 291 LEU B C 1
ATOM 4596 O O . LEU B 1 291 ? 10.467 28.624 8.49 1 91.43 291 LEU B O 1
ATOM 4600 N N . LEU B 1 292 ? 11.256 29.952 10.12 1 95.65 292 LEU B N 1
ATOM 4601 C CA . LEU B 1 292 ? 9.954 30.531 10.432 1 95.65 292 LEU B CA 1
ATOM 4602 C C . LEU B 1 292 ? 9.895 31.996 10.011 1 95.65 292 LEU B C 1
ATOM 4604 O O . LEU B 1 292 ? 10.857 32.742 10.211 1 95.65 292 LEU B O 1
ATOM 4608 N N . VAL B 1 293 ? 8.805 32.33 9.401 1 95.38 293 VAL B N 1
ATOM 4609 C CA . VAL B 1 293 ? 8.612 33.71 8.966 1 95.38 293 VAL B CA 1
ATOM 4610 C C . VAL B 1 293 ? 7.323 34.266 9.567 1 95.38 293 VAL B C 1
ATOM 4612 O O . VAL B 1 293 ? 6.227 33.805 9.237 1 95.38 293 VAL B O 1
ATOM 4615 N N . GLU B 1 294 ? 7.468 35.249 10.395 1 97.16 294 GLU B N 1
ATOM 4616 C CA . GLU B 1 294 ? 6.297 35.886 10.99 1 97.16 294 GLU B CA 1
ATOM 4617 C C . GLU B 1 294 ? 5.699 36.929 10.049 1 97.16 294 GLU B C 1
ATOM 4619 O O . GLU B 1 294 ? 6.43 37.701 9.425 1 97.16 294 GLU B O 1
ATOM 4624 N N . VAL B 1 295 ? 4.427 36.93 9.951 1 96.71 295 VAL B N 1
ATOM 4625 C CA . VAL B 1 295 ? 3.737 37.982 9.213 1 96.71 295 VAL B CA 1
ATOM 4626 C C . VAL B 1 295 ? 2.686 38.636 10.107 1 96.71 295 VAL B C 1
ATOM 4628 O O . VAL B 1 295 ? 2.21 38.024 11.066 1 96.71 295 VAL B O 1
ATOM 4631 N N . PRO B 1 296 ? 2.325 39.91 9.742 1 97.3 296 PRO B N 1
ATOM 4632 C CA . PRO B 1 296 ? 1.24 40.525 10.51 1 97.3 296 PRO B CA 1
ATOM 4633 C C . PRO B 1 296 ? -0.084 39.779 10.363 1 97.3 296 PRO B C 1
ATOM 4635 O O . PRO B 1 296 ? -0.384 39.252 9.289 1 97.3 296 PRO B O 1
ATOM 4638 N N . PHE B 1 297 ? -0.79 39.774 11.411 1 97.73 297 PHE B N 1
ATOM 4639 C CA . PHE B 1 297 ? -2.064 39.066 11.433 1 97.73 297 PHE B CA 1
ATOM 4640 C C . PHE B 1 297 ? -2.943 39.498 10.265 1 97.73 297 PHE B C 1
ATOM 4642 O O . PHE B 1 297 ? -3.567 38.662 9.608 1 97.73 297 PHE B O 1
ATOM 4649 N N . HIS B 1 298 ? -2.932 40.773 9.97 1 96.2 298 HIS B N 1
ATOM 4650 C CA . HIS B 1 298 ? -3.817 41.313 8.944 1 96.2 298 HIS B CA 1
ATOM 4651 C C . HIS B 1 298 ? -3.353 40.91 7.549 1 96.2 298 HIS B C 1
ATOM 4653 O O . HIS B 1 298 ? -4.081 41.091 6.571 1 96.2 298 HIS B O 1
ATOM 4659 N N . GLU B 1 299 ? -2.189 40.284 7.459 1 95.78 299 GLU B N 1
ATOM 4660 C CA . GLU B 1 299 ? -1.632 39.911 6.162 1 95.78 299 GLU B CA 1
ATOM 4661 C C . GLU B 1 299 ? -1.851 38.428 5.873 1 95.78 299 GLU B C 1
ATOM 4663 O O . GLU B 1 299 ? -1.379 37.912 4.858 1 95.78 299 GLU B O 1
ATOM 4668 N N . ILE B 1 300 ? -2.622 37.72 6.696 1 96.05 300 ILE B N 1
ATOM 4669 C CA . ILE B 1 300 ? -2.824 36.284 6.541 1 96.05 300 ILE B CA 1
ATOM 4670 C C . ILE B 1 300 ? -3.411 35.991 5.161 1 96.05 300 ILE B C 1
ATOM 4672 O O . ILE B 1 300 ? -2.857 35.193 4.401 1 96.05 300 ILE B O 1
ATOM 4676 N N . PRO B 1 301 ? -4.457 36.686 4.715 1 94.58 301 PRO B N 1
ATOM 4677 C CA . PRO B 1 301 ? -5.018 36.362 3.401 1 94.58 301 PRO B CA 1
ATOM 4678 C C . PRO B 1 301 ? -4.027 36.593 2.263 1 94.58 301 PRO B C 1
ATOM 4680 O O . PRO B 1 301 ? -3.897 35.749 1.372 1 94.58 301 PRO B O 1
ATOM 4683 N N . ALA B 1 302 ? -3.332 37.707 2.325 1 94.12 302 ALA B N 1
ATOM 4684 C CA . ALA B 1 302 ? -2.362 38.027 1.281 1 94.12 302 ALA B CA 1
ATOM 4685 C C . ALA B 1 302 ? -1.229 37.005 1.253 1 94.12 302 ALA B C 1
ATOM 4687 O O . ALA B 1 302 ? -0.726 36.655 0.183 1 94.12 302 ALA B O 1
ATOM 4688 N N . THR B 1 303 ? -0.845 36.604 2.417 1 94.7 303 THR B N 1
ATOM 4689 C CA . THR B 1 303 ? 0.223 35.616 2.516 1 94.7 303 THR B CA 1
ATOM 4690 C C . THR B 1 303 ? -0.234 34.269 1.963 1 94.7 303 THR B C 1
ATOM 4692 O O . THR B 1 303 ? 0.513 33.601 1.245 1 94.7 303 THR B O 1
ATOM 4695 N N . LEU B 1 304 ? -1.428 33.845 2.259 1 93.67 304 LEU B N 1
ATOM 4696 C CA . LEU B 1 304 ? -1.983 32.607 1.723 1 93.67 304 LEU B CA 1
ATOM 4697 C C . LEU B 1 304 ? -2.079 32.668 0.202 1 93.67 304 LEU B C 1
ATOM 4699 O O . LEU B 1 304 ? -1.825 31.673 -0.481 1 93.67 304 LEU B O 1
ATOM 4703 N N . ASP B 1 305 ? -2.391 33.785 -0.333 1 91.88 305 ASP B N 1
ATOM 4704 C CA . ASP B 1 305 ? -2.45 33.972 -1.78 1 91.88 305 ASP B CA 1
ATOM 4705 C C . ASP B 1 305 ? -1.08 33.755 -2.418 1 91.88 305 ASP B C 1
ATOM 4707 O O . ASP B 1 305 ? -0.973 33.127 -3.473 1 91.88 305 ASP B O 1
ATOM 4711 N N . LYS B 1 306 ? -0.099 34.32 -1.75 1 90.51 306 LYS B N 1
ATOM 4712 C CA . LYS B 1 306 ? 1.264 34.153 -2.248 1 90.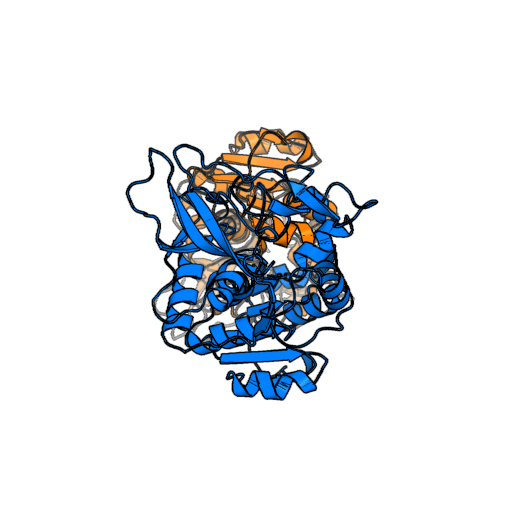51 306 LYS B CA 1
ATOM 4713 C C . LYS B 1 306 ? 1.696 32.691 -2.183 1 90.51 306 LYS B C 1
ATOM 4715 O O . LYS B 1 306 ? 2.366 32.195 -3.092 1 90.51 306 LYS B O 1
ATOM 4720 N N . LEU B 1 307 ? 1.326 32.034 -1.085 1 88.33 307 LEU B N 1
ATOM 4721 C CA . LEU B 1 307 ? 1.635 30.619 -0.914 1 88.33 307 LEU B CA 1
ATOM 4722 C C . LEU B 1 307 ? 1.004 29.786 -2.025 1 88.33 307 LEU B C 1
ATOM 4724 O O . LEU B 1 307 ? 1.655 28.905 -2.592 1 88.33 307 LEU B O 1
ATOM 4728 N N . ASP B 1 308 ? -0.166 30.046 -2.348 1 85.67 308 ASP B N 1
ATOM 4729 C CA . ASP B 1 308 ? -0.919 29.314 -3.362 1 85.67 308 ASP B CA 1
ATOM 4730 C C . ASP B 1 308 ? -0.259 29.441 -4.733 1 85.67 308 ASP B C 1
ATOM 4732 O O . ASP B 1 308 ? -0.277 28.497 -5.526 1 85.67 308 ASP B O 1
ATOM 4736 N N . LYS B 1 309 ? 0.299 30.603 -4.981 1 84.12 309 LYS B N 1
ATOM 4737 C CA . LYS B 1 309 ? 0.892 30.897 -6.282 1 84.12 309 LYS B CA 1
ATOM 4738 C C . LYS B 1 309 ? 2.345 30.435 -6.341 1 84.12 309 LYS B C 1
ATOM 4740 O O . LYS B 1 309 ? 3.03 30.649 -7.344 1 84.12 309 LYS B O 1
ATOM 4745 N N . GLY B 1 310 ? 2.732 29.842 -5.237 1 77.86 310 GLY B N 1
ATOM 4746 C CA . GLY B 1 310 ? 4.097 29.341 -5.2 1 77.86 310 GLY B CA 1
ATOM 4747 C C . GLY B 1 310 ? 5.137 30.445 -5.153 1 77.86 310 GLY B C 1
ATOM 4748 O O . GLY B 1 310 ? 6.266 30.261 -5.611 1 77.86 310 GLY B O 1
ATOM 4749 N N . LYS B 1 311 ? 4.797 31.624 -4.633 1 67.99 311 LYS B N 1
ATOM 4750 C CA . LYS B 1 311 ? 5.694 32.775 -4.611 1 67.99 311 LYS B CA 1
ATOM 4751 C C . LYS B 1 311 ? 6.485 32.831 -3.306 1 67.99 311 LYS B C 1
ATOM 4753 O O . LYS B 1 311 ? 7.408 33.636 -3.168 1 67.99 311 LYS B O 1
ATOM 4758 N N . LEU B 1 312 ? 5.954 32.149 -2.413 1 64.2 312 LEU B N 1
ATOM 4759 C CA . LEU B 1 312 ? 6.653 32.096 -1.133 1 64.2 312 LEU B CA 1
ATOM 4760 C C . LEU B 1 312 ? 7.474 30.817 -1.015 1 64.2 312 LEU B C 1
ATOM 4762 O O . LEU B 1 312 ? 6.923 29.715 -1.05 1 64.2 312 LEU B O 1
ATOM 4766 N N . LEU B 1 313 ? 8.762 30.916 -1.166 1 61.19 313 LEU B N 1
ATOM 4767 C CA . LEU B 1 313 ? 9.566 29.728 -1.431 1 61.19 313 LEU B CA 1
ATOM 4768 C C . LEU B 1 313 ? 10.333 29.301 -0.184 1 61.19 313 LEU B C 1
ATOM 4770 O O . LEU B 1 313 ? 10.872 28.193 -0.131 1 61.19 313 LEU B O 1
ATOM 4774 N N . VAL B 1 314 ? 10.245 30.205 0.789 1 75.86 314 VAL B N 1
ATOM 4775 C CA . VAL B 1 314 ? 11.232 29.774 1.773 1 75.86 314 VAL B CA 1
ATOM 4776 C C . VAL B 1 314 ? 10.661 29.933 3.181 1 75.86 314 VAL B C 1
ATOM 4778 O O . VAL B 1 314 ? 10.149 30.998 3.534 1 75.86 314 VAL B O 1
ATOM 4781 N N . GLY B 1 315 ? 10.564 28.871 3.903 1 85.89 315 GLY B N 1
ATOM 4782 C CA . GLY B 1 315 ? 10.24 28.87 5.321 1 85.89 315 GLY B CA 1
ATOM 4783 C C . GLY B 1 315 ? 8.778 28.574 5.598 1 85.89 315 GLY B C 1
ATOM 4784 O O . GLY B 1 315 ? 7.986 28.405 4.668 1 85.89 315 GLY B O 1
ATOM 4785 N N . ARG B 1 316 ? 8.411 28.53 6.836 1 92.96 316 ARG B N 1
ATOM 4786 C CA . ARG B 1 316 ? 7.055 28.35 7.346 1 92.96 316 ARG B CA 1
ATOM 4787 C C . ARG B 1 316 ? 6.5 29.658 7.9 1 92.96 316 ARG B C 1
ATOM 4789 O O . ARG B 1 316 ? 7.1 30.266 8.788 1 92.96 316 ARG B O 1
ATOM 4796 N N . TYR B 1 317 ? 5.374 30.033 7.35 1 95.64 317 TYR B N 1
ATOM 4797 C CA . TYR B 1 317 ? 4.791 31.318 7.717 1 95.64 317 TYR B CA 1
ATOM 4798 C C . TYR B 1 317 ? 3.802 31.16 8.866 1 95.64 317 TYR B C 1
ATOM 4800 O O . TYR B 1 317 ? 3.073 30.168 8.934 1 95.64 317 TYR B O 1
ATOM 4808 N N . TRP B 1 318 ? 3.792 32.167 9.725 1 97.57 318 TRP B N 1
ATOM 4809 C CA . TRP B 1 318 ? 2.89 32.173 10.872 1 97.57 318 TRP B CA 1
ATOM 4810 C C . TRP B 1 318 ? 2.577 33.599 11.312 1 97.57 318 TRP B C 1
ATOM 4812 O O . TRP B 1 318 ? 3.251 34.545 10.896 1 97.57 318 TRP B O 1
ATOM 4822 N N . ALA B 1 319 ? 1.489 33.764 12.016 1 98.25 319 ALA B N 1
ATOM 4823 C CA . ALA B 1 319 ? 1.11 35.046 12.604 1 98.25 319 ALA B CA 1
ATOM 4824 C C . ALA B 1 319 ? 0.807 34.899 14.092 1 98.25 319 ALA B C 1
ATOM 4826 O O . ALA B 1 319 ? 0.417 33.822 14.549 1 98.25 319 ALA B O 1
ATOM 4827 N N . ASP B 1 320 ? 1.006 35.928 14.821 1 98.52 320 ASP B N 1
ATOM 4828 C CA . ASP B 1 320 ? 0.673 36.003 16.241 1 98.52 320 ASP B CA 1
ATOM 4829 C C . ASP B 1 320 ? -0.595 36.824 16.465 1 98.52 320 ASP B C 1
ATOM 4831 O O . ASP B 1 320 ? -0.533 38.049 16.589 1 98.52 320 ASP B O 1
ATOM 4835 N N . PRO B 1 321 ? -1.665 36.162 16.648 1 97.54 321 PRO B N 1
ATOM 4836 C CA . PRO B 1 321 ? -2.934 36.874 16.806 1 97.54 321 PRO B CA 1
ATOM 4837 C C . PRO B 1 321 ? -2.989 37.706 18.085 1 97.54 321 PRO B C 1
ATOM 4839 O O . PRO B 1 321 ? -3.859 38.569 18.229 1 97.54 321 PRO B O 1
ATOM 4842 N N . SER B 1 322 ? -2.183 37.438 19.001 1 94.48 322 SER B N 1
ATOM 4843 C CA . SER B 1 322 ? -2.212 38.165 20.266 1 94.48 322 SER B CA 1
ATOM 4844 C C . SER B 1 322 ? -1.642 39.571 20.109 1 94.48 322 SER B C 1
ATOM 4846 O O . SER B 1 322 ? -1.76 40.399 21.014 1 94.48 322 SER B O 1
ATOM 4848 N N . LYS B 1 323 ? -1.108 39.853 18.957 1 92.87 323 LYS B N 1
ATOM 4849 C CA . LYS B 1 323 ? -0.513 41.16 18.694 1 92.87 323 LYS B CA 1
ATOM 4850 C C . LYS B 1 323 ? -1.503 42.082 17.988 1 92.87 323 LYS B C 1
ATOM 4852 O O . LYS B 1 323 ? -1.154 43.203 17.61 1 92.87 323 LYS B O 1
ATOM 4857 N N . ILE B 1 324 ? -2.651 41.647 17.89 1 87.36 324 ILE B N 1
ATOM 4858 C CA . ILE B 1 324 ? -3.639 42.449 17.177 1 87.36 324 ILE B CA 1
ATOM 4859 C C . ILE B 1 324 ? -4.017 43.668 18.016 1 87.36 324 ILE B C 1
ATOM 4861 O O . ILE B 1 324 ? -4.182 43.565 19.233 1 87.36 324 ILE B O 1
#

Foldseek 3Di:
DWFFWAAALVVFTDIDDDDQDDAAQQKFKWFWFKFFDDLVSLCCSNPNNVVQAPDPRAGATQQTKGFTQGHHNNDDPDDGGFTKTFAAFQPPVVPHDSCQGDRGNHHHRLARMDIHGPVGIDTQDPPQDRHNLRCLRFLLLQLLCQQPVVQPQAAPAEEEEEDCFSSSLSNLLNSVVRHHAYEYEDLDCVSFVSSVVSPHPYYDPALVVVQVDAHQEYEHQAQDQVNQARRLVRHAQLHEYEYEHPNDPDYDHDVVSCPVSVYYYYYGGGHHPVSSVVSSVCVNVVSDDWAEDEDESVCSVVVSVCVNVCNDGGTIYMYTNNVD/DWFFWAAALVVFTDIDDDDQDDAAQQKFKWFWFKFFDDLVSLCCSNPNNVVQAPDPRAGATQQTKGFTQGHHNNDDPDDGGFTKTFAAFQPPVVPHDSCQGDRGNHHHRLARMDIHGPVGIDTFDPPQDRHNLRCLRFLLLQLLCQQPVVQPQAAPAEEEEEDCFSSSLSNLLNSVVRHHAYEYEDLDCVSFVSSVVSPHPYYDPALVVVQVDAHQEYEHQAQDQVNQARRLVRHAQLHEYEYEHPNDPDYDHDVVSCPVSVYYYYYGGGHHPVSSVVSSVCVNVVSDDWAEDEDESVCSVVVSVCVNVCNDGGTIYMYTNNVD

InterPro domains:
  IPR002328 Alcohol dehydrogenase, zinc-type, conserved site [PS00059] (61-75)
  IPR011032 GroES-like superfamily [SSF50129] (1-157)
  IPR013149 Alcohol dehydrogenase-like, C-terminal [PF00107] (166-284)
  IPR013154 Alcohol dehydrogenase-like, N-terminal [PF08240] (24-125)
  IPR020843 Enoylreductase domain [SM00829] (8-314)
  IPR036291 NAD(P)-binding domain superfamily [SSF51735] (128-288)

Radius of gyration: 29.0 Å; Cα contacts (8 Å, |Δi|>4): 1730; chains: 2; bounding box: 50×85×70 Å